Protein AF-A0A383VDB0-F1 (afdb_monomer)

Radius of gyration: 38.26 Å; Cα contacts (8 Å, |Δi|>4): 818; chains: 1; bounding box: 114×97×117 Å

InterPro domains:
  IPR036860 SH2 domain superfamily [G3DSA:3.30.505.10] (550-678)
  IPR036860 SH2 domain superfamily [SSF55550] (569-648)

Structure (mmCIF, N/CA/C/O backbone):
data_AF-A0A383VDB0-F1
#
_entry.id   AF-A0A383VDB0-F1
#
loop_
_atom_site.group_PDB
_atom_site.id
_atom_site.type_symbol
_atom_site.label_atom_id
_atom_site.label_alt_id
_atom_site.label_comp_id
_atom_site.label_asym_id
_atom_site.label_entity_id
_atom_site.label_seq_id
_atom_site.pdbx_PDB_ins_code
_atom_site.Cartn_x
_atom_site.Cartn_y
_atom_site.Cartn_z
_atom_site.occupancy
_atom_site.B_iso_or_equiv
_atom_site.auth_seq_id
_atom_site.auth_comp_id
_atom_site.auth_asym_id
_atom_site.auth_atom_id
_atom_site.pdbx_PDB_model_num
ATOM 1 N N . MET A 1 1 ? 40.814 -3.225 -13.083 1.00 72.62 1 MET A N 1
ATOM 2 C CA . MET A 1 1 ? 40.049 -3.791 -11.949 1.00 72.62 1 MET A CA 1
ATOM 3 C C . MET A 1 1 ? 39.873 -5.270 -12.239 1.00 72.62 1 MET A C 1
ATOM 5 O O . MET A 1 1 ? 39.837 -5.603 -13.418 1.00 72.62 1 MET A O 1
ATOM 9 N N . GLY A 1 2 ? 39.818 -6.137 -11.226 1.00 89.81 2 GLY A N 1
ATOM 10 C CA . GLY A 1 2 ? 39.406 -7.527 -11.454 1.00 89.81 2 GLY A CA 1
ATOM 11 C C . GLY A 1 2 ? 37.947 -7.584 -11.912 1.00 89.81 2 GLY A C 1
ATOM 12 O O . GLY A 1 2 ? 37.181 -6.666 -11.608 1.00 89.81 2 GLY A O 1
ATOM 13 N N . THR A 1 3 ? 37.575 -8.634 -12.641 1.00 93.81 3 THR A N 1
ATOM 14 C CA . THR A 1 3 ? 36.169 -8.924 -12.939 1.00 93.81 3 THR A CA 1
ATOM 15 C C . THR A 1 3 ? 35.399 -9.162 -11.631 1.00 93.81 3 THR A C 1
ATOM 17 O O . THR A 1 3 ? 35.941 -9.788 -10.714 1.00 93.81 3 THR A O 1
ATOM 20 N N . PRO A 1 4 ? 34.159 -8.657 -11.493 1.00 96.19 4 PRO A N 1
ATOM 21 C CA . PRO A 1 4 ? 33.325 -8.939 -10.329 1.00 96.19 4 PRO A CA 1
ATOM 22 C C . PRO A 1 4 ? 33.084 -10.441 -10.151 1.00 96.19 4 PRO A C 1
ATOM 24 O O . PRO A 1 4 ? 32.975 -11.172 -11.130 1.00 96.19 4 PRO A O 1
ATOM 27 N N . THR A 1 5 ? 32.924 -10.904 -8.911 1.00 96.69 5 THR A N 1
ATOM 28 C CA . THR A 1 5 ? 32.701 -12.331 -8.602 1.00 96.69 5 THR A CA 1
ATOM 29 C C . THR A 1 5 ? 31.399 -12.898 -9.177 1.00 96.69 5 THR A C 1
ATOM 31 O O . THR A 1 5 ? 31.301 -14.105 -9.376 1.00 96.69 5 THR A O 1
ATOM 34 N N . TRP A 1 6 ? 30.418 -12.040 -9.474 1.00 95.75 6 TRP A N 1
ATOM 35 C CA . TRP A 1 6 ? 29.173 -12.385 -10.171 1.00 95.75 6 TRP A CA 1
ATOM 36 C C . TRP A 1 6 ? 29.296 -12.390 -11.704 1.00 95.75 6 TRP A C 1
ATOM 38 O O . TRP A 1 6 ? 28.383 -12.851 -12.387 1.00 95.75 6 TRP A O 1
ATOM 48 N N . TRP A 1 7 ? 30.409 -11.905 -12.266 1.00 96.88 7 TRP A N 1
ATOM 49 C CA . TRP A 1 7 ? 30.644 -11.892 -13.710 1.00 96.88 7 TRP A CA 1
ATOM 50 C C . TRP A 1 7 ? 31.291 -13.203 -14.166 1.00 96.88 7 TRP A C 1
ATOM 52 O O . TRP A 1 7 ? 32.513 -13.356 -14.151 1.00 96.88 7 TRP A O 1
ATOM 62 N N . THR A 1 8 ? 30.461 -14.170 -14.555 1.00 95.75 8 THR A N 1
ATOM 63 C CA . THR A 1 8 ? 30.924 -15.448 -15.115 1.00 95.75 8 THR A CA 1
ATOM 64 C C . THR A 1 8 ? 31.082 -15.366 -16.635 1.00 95.75 8 THR A C 1
ATOM 66 O O . THR A 1 8 ? 30.446 -14.548 -17.297 1.00 95.75 8 THR A O 1
ATOM 69 N N . ASN A 1 9 ? 31.866 -16.277 -17.219 1.00 95.06 9 ASN A N 1
ATOM 70 C CA . ASN A 1 9 ? 32.069 -16.352 -18.675 1.00 95.06 9 ASN A CA 1
ATOM 71 C C . ASN A 1 9 ? 30.771 -16.593 -19.478 1.00 95.06 9 ASN A C 1
ATOM 73 O O . ASN A 1 9 ? 30.756 -16.359 -20.681 1.00 95.06 9 ASN A O 1
ATOM 77 N N . GLN A 1 10 ? 29.698 -17.069 -18.833 1.00 95.88 10 GLN A N 1
ATOM 78 C CA . GLN A 1 10 ? 28.380 -17.269 -19.454 1.00 95.88 10 GLN A CA 1
ATOM 79 C C . GLN A 1 10 ? 27.503 -16.009 -19.397 1.00 95.88 10 GLN A C 1
ATOM 81 O O . GLN A 1 10 ? 26.525 -15.909 -20.132 1.00 95.88 10 GLN A O 1
ATOM 86 N N . MET A 1 11 ? 27.840 -15.026 -18.554 1.00 96.06 11 MET A N 1
ATOM 87 C CA . MET A 1 11 ? 26.994 -13.854 -18.325 1.00 96.06 11 MET A CA 1
ATOM 88 C C . MET A 1 11 ? 26.698 -13.032 -19.593 1.00 96.06 11 MET A C 1
ATOM 90 O O . MET A 1 11 ? 25.538 -12.666 -19.779 1.00 96.06 11 MET A O 1
ATOM 94 N N . PRO A 1 12 ? 27.653 -12.795 -20.519 1.00 95.38 12 PRO A N 1
ATOM 95 C CA . PRO A 1 12 ? 27.352 -12.114 -21.780 1.00 95.38 12 PRO A CA 1
ATOM 96 C C . PRO A 1 12 ? 26.297 -12.839 -22.629 1.00 95.38 12 PRO A C 1
ATOM 98 O O . PRO A 1 12 ? 25.485 -12.189 -23.286 1.00 95.38 12 PRO A O 1
ATOM 101 N N . GLU A 1 13 ? 26.279 -14.175 -22.594 1.00 95.38 13 GLU A N 1
ATOM 102 C CA . GLU A 1 13 ? 25.313 -14.995 -23.329 1.00 95.38 13 GLU A CA 1
ATOM 103 C C . GLU A 1 13 ? 23.926 -14.958 -22.673 1.00 95.38 13 GLU A C 1
ATOM 105 O O . GLU A 1 13 ? 22.943 -14.713 -23.371 1.00 95.38 13 GLU A O 1
ATOM 110 N N . LEU A 1 14 ? 23.842 -15.080 -21.342 1.00 96.31 14 LEU A N 1
ATOM 111 C CA . LEU A 1 14 ? 22.581 -14.939 -20.594 1.00 96.31 14 LEU A CA 1
ATOM 112 C C . LEU A 1 14 ? 21.943 -13.557 -20.819 1.00 96.31 14 LEU A C 1
ATOM 114 O O . LEU A 1 14 ? 20.748 -13.449 -21.094 1.00 96.31 14 LEU A O 1
ATOM 118 N N . VAL A 1 15 ? 22.753 -12.493 -20.766 1.00 95.62 15 VAL A N 1
ATOM 119 C CA . VAL A 1 15 ? 22.325 -11.114 -21.052 1.00 95.62 15 VAL A CA 1
ATOM 120 C C . VAL A 1 15 ? 21.842 -10.973 -22.500 1.00 95.62 15 VAL A C 1
ATOM 122 O O . VAL A 1 15 ? 20.824 -10.327 -22.745 1.00 95.62 15 VAL A O 1
ATOM 125 N N . HIS A 1 16 ? 22.541 -11.577 -23.467 1.00 93.75 16 HIS A N 1
ATOM 126 C CA . HIS A 1 16 ? 22.150 -11.523 -24.878 1.00 93.75 16 HIS A CA 1
ATOM 127 C C . HIS A 1 16 ? 20.828 -12.265 -25.140 1.00 93.75 16 HIS A C 1
ATOM 129 O O . HIS A 1 16 ? 19.964 -11.782 -25.870 1.00 93.75 16 HIS A O 1
ATOM 135 N N . ARG A 1 17 ? 20.628 -13.423 -24.512 1.00 94.88 17 ARG A N 1
ATOM 136 C CA . ARG A 1 17 ? 19.406 -14.219 -24.670 1.00 94.88 17 ARG A CA 1
ATOM 137 C C . ARG A 1 17 ? 18.221 -13.713 -23.838 1.00 94.88 17 ARG A C 1
ATOM 139 O O . ARG A 1 17 ? 17.115 -14.208 -24.026 1.00 94.88 17 ARG A O 1
ATOM 146 N N . ARG A 1 18 ? 18.436 -12.720 -22.961 1.00 94.44 18 ARG A N 1
ATOM 147 C CA . ARG A 1 18 ? 17.487 -12.285 -21.916 1.00 94.44 18 ARG A CA 1
ATOM 148 C C . ARG A 1 18 ? 17.026 -13.474 -21.062 1.00 94.44 18 ARG A C 1
ATOM 150 O O . ARG A 1 18 ? 15.835 -13.723 -20.911 1.00 94.44 18 ARG A O 1
ATOM 157 N N . GLU A 1 19 ? 17.991 -14.231 -20.547 1.00 97.12 19 GLU A N 1
ATOM 158 C CA . GLU A 1 19 ? 17.771 -15.364 -19.642 1.00 97.12 19 GLU A CA 1
ATOM 159 C C . GLU A 1 19 ? 17.886 -14.943 -18.157 1.00 97.12 19 GLU A C 1
ATOM 161 O O . GLU A 1 19 ? 18.230 -13.805 -17.811 1.00 97.12 19 GLU A O 1
ATOM 166 N N . LEU A 1 20 ? 17.560 -15.876 -17.259 1.00 97.75 20 LEU A N 1
ATOM 167 C CA . LEU A 1 20 ? 17.650 -15.702 -15.808 1.00 97.75 20 LEU A CA 1
ATOM 168 C C . LEU A 1 20 ? 19.106 -15.653 -15.316 1.00 97.75 20 LEU A C 1
ATOM 170 O O . LEU A 1 20 ? 19.992 -16.337 -15.832 1.00 97.75 20 LEU A O 1
ATOM 174 N N . MET A 1 21 ? 19.342 -14.882 -14.255 1.00 97.38 21 MET A N 1
ATOM 175 C CA . MET A 1 21 ? 20.591 -14.892 -13.501 1.00 97.38 21 MET A CA 1
ATOM 176 C C . MET A 1 21 ? 20.767 -16.244 -12.796 1.00 97.38 21 MET A C 1
ATOM 178 O O . MET A 1 21 ? 19.929 -16.661 -11.999 1.00 97.38 21 MET A O 1
ATOM 182 N N . GLN A 1 22 ? 21.896 -16.911 -13.034 1.00 96.25 22 GLN A N 1
ATOM 183 C CA . GLN A 1 22 ? 22.222 -18.169 -12.360 1.00 96.25 22 GLN A CA 1
ATOM 184 C C . GLN A 1 22 ? 22.563 -17.954 -10.877 1.00 96.25 22 GLN A C 1
ATOM 186 O O . GLN A 1 22 ? 23.355 -17.075 -10.525 1.00 96.25 22 GLN A O 1
ATOM 191 N N . THR A 1 23 ? 22.059 -18.838 -10.008 1.00 94.75 23 THR A N 1
ATOM 192 C CA . THR A 1 23 ? 22.334 -18.850 -8.555 1.00 94.75 23 THR A CA 1
ATOM 193 C C . THR A 1 23 ? 22.024 -17.519 -7.859 1.00 94.75 23 THR A C 1
ATOM 195 O O . THR A 1 23 ? 22.843 -17.001 -7.095 1.00 94.75 23 THR A O 1
ATOM 198 N N . VAL A 1 24 ? 20.851 -16.944 -8.150 1.00 96.56 24 VAL A N 1
ATOM 199 C CA . VAL A 1 24 ? 20.360 -15.673 -7.579 1.00 96.56 24 VAL A CA 1
ATOM 200 C C . VAL A 1 24 ? 20.433 -15.643 -6.045 1.00 96.56 24 VAL A C 1
ATOM 202 O O . VAL A 1 24 ? 20.701 -14.600 -5.452 1.00 96.56 24 VAL A O 1
ATOM 205 N N . GLU A 1 25 ? 20.324 -16.806 -5.401 1.00 95.56 25 GLU A N 1
ATOM 206 C CA . GLU A 1 25 ? 20.385 -17.002 -3.953 1.00 95.56 25 GLU A CA 1
ATOM 207 C C . GLU A 1 25 ? 21.727 -16.597 -3.341 1.00 95.56 25 GLU A C 1
ATOM 209 O O . GLU A 1 25 ? 21.770 -16.131 -2.206 1.00 95.56 25 GLU A O 1
ATOM 214 N N . LYS A 1 26 ? 22.825 -16.714 -4.098 1.00 97.12 26 LYS A N 1
ATOM 215 C CA . LYS A 1 26 ? 24.164 -16.281 -3.661 1.00 97.12 26 LYS A CA 1
ATOM 216 C C . LYS A 1 26 ? 24.350 -14.769 -3.738 1.00 97.12 26 LYS A C 1
ATOM 218 O O . LYS A 1 26 ? 25.297 -14.233 -3.167 1.00 97.12 26 LYS A O 1
ATOM 223 N N . TRP A 1 27 ? 23.470 -14.087 -4.466 1.00 97.62 27 TRP A N 1
ATOM 224 C CA . TRP A 1 27 ? 23.577 -12.671 -4.794 1.00 97.62 27 TRP A CA 1
ATOM 225 C C . TRP A 1 27 ? 22.539 -11.821 -4.070 1.00 97.62 27 TRP A C 1
ATOM 227 O O . TRP A 1 27 ? 22.264 -10.702 -4.494 1.00 97.62 27 TRP A O 1
ATOM 237 N N . GLN A 1 28 ? 21.999 -12.314 -2.958 1.00 98.00 28 GLN A N 1
ATOM 238 C CA . GLN A 1 28 ? 21.063 -11.572 -2.126 1.00 98.00 28 GLN A CA 1
ATOM 239 C C . GLN A 1 28 ? 21.428 -11.614 -0.643 1.00 98.00 28 GLN A C 1
ATOM 241 O O . GLN A 1 28 ? 22.184 -12.471 -0.187 1.00 98.00 28 GLN A O 1
ATOM 246 N N . THR A 1 29 ? 20.916 -10.651 0.116 1.00 98.38 29 THR A N 1
ATOM 247 C CA . THR A 1 29 ? 21.043 -10.615 1.576 1.00 98.38 29 THR A CA 1
ATOM 248 C C . THR A 1 29 ? 19.726 -10.141 2.165 1.00 98.38 29 THR A C 1
ATOM 250 O O . THR A 1 29 ? 19.212 -9.099 1.760 1.00 98.38 29 THR A O 1
ATOM 253 N N . MET A 1 30 ? 19.174 -10.935 3.080 1.00 98.31 30 MET A N 1
ATOM 254 C CA . MET A 1 30 ? 17.916 -10.656 3.762 1.00 98.31 30 MET A CA 1
ATOM 255 C C . MET A 1 30 ? 18.192 -9.966 5.099 1.00 98.31 30 MET A C 1
ATOM 257 O O . MET A 1 30 ? 19.125 -10.321 5.824 1.00 98.31 30 MET A O 1
ATOM 261 N N . TYR A 1 31 ? 17.369 -8.972 5.398 1.00 98.50 31 TYR A N 1
ATOM 262 C CA . TYR A 1 31 ? 17.423 -8.147 6.591 1.00 98.50 31 TYR A CA 1
ATOM 263 C C . TYR A 1 31 ? 16.035 -8.094 7.224 1.00 98.50 31 TYR A C 1
ATOM 265 O O . TYR A 1 31 ? 15.027 -8.063 6.516 1.00 98.50 31 TYR A O 1
ATOM 273 N N . VAL A 1 32 ? 15.987 -8.043 8.550 1.00 98.12 32 VAL A N 1
ATOM 274 C CA . VAL A 1 32 ? 14.764 -7.781 9.314 1.00 98.12 32 VAL A CA 1
ATOM 275 C C . VAL A 1 32 ? 15.042 -6.673 10.313 1.00 98.12 32 VAL A C 1
ATOM 277 O O . VAL A 1 32 ? 16.024 -6.726 11.052 1.00 98.12 32 VAL A O 1
ATOM 280 N N . ARG A 1 33 ? 14.164 -5.677 10.327 1.00 97.31 33 ARG A N 1
ATOM 281 C CA . ARG A 1 33 ? 14.067 -4.653 11.357 1.00 97.31 33 ARG A CA 1
ATOM 282 C C . ARG A 1 33 ? 12.757 -4.885 12.095 1.00 97.31 33 ARG A C 1
ATOM 284 O O . ARG A 1 33 ? 11.685 -4.704 11.516 1.00 97.31 33 ARG A O 1
ATOM 291 N N . TYR A 1 34 ? 12.864 -5.298 13.350 1.00 95.75 34 TYR A N 1
ATOM 292 C CA . TYR A 1 34 ? 11.713 -5.340 14.246 1.00 95.75 34 TYR A CA 1
ATOM 293 C C . TYR A 1 34 ? 11.363 -3.922 14.717 1.00 95.75 34 TYR A C 1
ATOM 295 O O . TYR A 1 34 ? 12.222 -3.031 14.697 1.00 95.75 34 TYR A O 1
ATOM 303 N N . LYS A 1 35 ? 10.119 -3.714 15.151 1.00 85.25 35 LYS A N 1
ATOM 304 C CA . LYS A 1 35 ? 9.615 -2.466 15.724 1.00 85.25 35 LYS A CA 1
ATOM 305 C C . LYS A 1 35 ? 10.623 -1.938 16.751 1.00 85.25 35 LYS A C 1
ATOM 307 O O . LYS A 1 35 ? 11.185 -2.692 17.544 1.00 85.25 35 LYS A O 1
ATOM 312 N N . CYS A 1 36 ? 10.896 -0.638 16.681 1.00 80.75 36 CYS A N 1
ATOM 313 C CA . CYS A 1 36 ? 11.831 0.086 17.554 1.00 80.75 36 CYS A CA 1
ATOM 314 C C . CYS A 1 36 ? 13.325 -0.245 17.401 1.00 80.75 36 CYS A C 1
ATOM 316 O O . CYS A 1 36 ? 14.150 0.400 18.047 1.00 80.75 36 CYS A O 1
ATOM 318 N N . GLN A 1 37 ? 13.724 -1.149 16.499 1.00 91.69 37 GLN A N 1
ATOM 319 C CA . GLN A 1 37 ? 15.139 -1.290 16.159 1.00 91.69 37 GLN A CA 1
ATOM 320 C C . GLN A 1 37 ? 15.631 -0.110 15.292 1.00 91.69 37 GLN A C 1
ATOM 322 O O . GLN A 1 37 ? 15.063 0.156 14.223 1.00 91.69 37 GLN A O 1
ATOM 327 N N . PRO A 1 38 ? 16.731 0.570 15.678 1.00 90.62 38 PRO A N 1
ATOM 328 C CA . PRO A 1 38 ? 17.329 1.625 14.858 1.00 90.62 38 PRO A CA 1
ATOM 329 C C . PRO A 1 38 ? 18.000 1.072 13.590 1.00 90.62 38 PRO A C 1
ATOM 331 O O . PRO A 1 38 ? 18.111 1.789 12.595 1.00 90.62 38 PRO A O 1
ATOM 334 N N . GLU A 1 39 ? 18.395 -0.203 13.607 1.00 96.56 39 GLU A N 1
ATOM 335 C CA . GLU A 1 39 ? 19.117 -0.893 12.538 1.00 96.56 39 GLU A CA 1
ATOM 336 C C . GLU A 1 39 ? 18.500 -2.270 12.250 1.00 96.56 39 GLU A C 1
ATOM 338 O O . GLU A 1 39 ? 18.111 -2.997 13.163 1.00 96.56 39 GLU A O 1
ATOM 343 N N . ALA A 1 40 ? 18.447 -2.647 10.973 1.00 97.44 40 ALA A N 1
ATOM 344 C CA . ALA A 1 40 ? 18.006 -3.953 10.504 1.00 97.44 40 ALA A CA 1
ATOM 345 C C . ALA A 1 40 ? 19.116 -5.009 10.643 1.00 97.44 40 ALA A C 1
ATOM 347 O O . ALA A 1 40 ? 20.251 -4.810 10.201 1.00 97.44 40 ALA A O 1
ATOM 348 N N . GLN A 1 41 ? 18.773 -6.174 11.184 1.00 97.62 41 GLN A N 1
ATOM 349 C CA . GLN A 1 41 ? 19.689 -7.297 11.372 1.00 97.62 41 GLN A CA 1
ATOM 350 C C . GLN A 1 41 ? 19.723 -8.199 10.133 1.00 97.62 41 GLN A C 1
ATOM 352 O O . GLN A 1 41 ? 18.682 -8.520 9.559 1.00 97.62 41 GLN A O 1
ATOM 357 N N . VAL A 1 42 ? 20.915 -8.656 9.734 1.00 97.88 42 VAL A N 1
ATOM 358 C CA . VAL A 1 42 ? 21.068 -9.680 8.685 1.00 97.88 42 VAL A CA 1
ATOM 359 C C . VAL A 1 42 ? 20.541 -11.017 9.206 1.00 97.88 42 VAL A C 1
ATOM 361 O O . VAL A 1 42 ? 20.987 -11.491 10.249 1.00 97.88 42 VAL A O 1
ATOM 364 N N 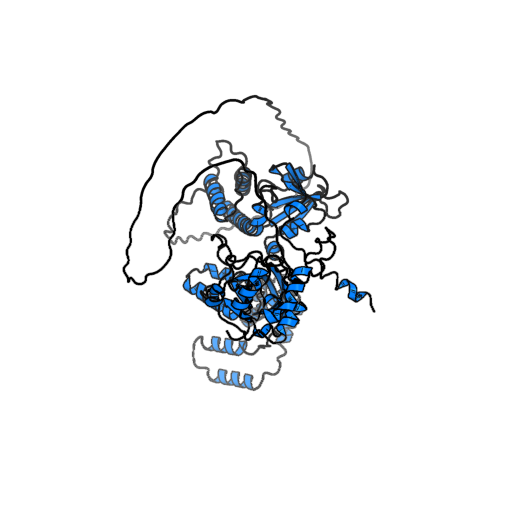. THR A 1 43 ? 19.643 -11.658 8.459 1.00 97.38 43 THR A N 1
ATOM 365 C CA . THR A 1 43 ? 19.039 -12.950 8.824 1.00 97.38 43 THR A CA 1
ATOM 366 C C . THR A 1 43 ? 19.067 -13.933 7.651 1.00 97.38 43 THR A C 1
ATOM 368 O O . THR A 1 43 ? 19.070 -13.542 6.484 1.00 97.38 43 THR A O 1
ATOM 371 N N . GLN A 1 44 ? 19.101 -15.230 7.963 1.00 95.56 44 GLN A N 1
ATOM 372 C CA . GLN A 1 44 ? 18.949 -16.321 6.990 1.00 95.56 44 GLN A CA 1
ATOM 373 C C . GLN A 1 44 ? 17.572 -16.994 7.078 1.00 95.56 44 GLN A C 1
ATOM 375 O O . GLN A 1 44 ? 17.135 -17.603 6.107 1.00 95.56 44 GLN A O 1
ATOM 380 N N . THR A 1 45 ? 16.889 -16.871 8.219 1.00 96.12 45 THR A N 1
ATOM 381 C CA . THR A 1 45 ? 15.595 -17.509 8.515 1.00 96.12 45 THR A CA 1
ATOM 382 C C . THR A 1 45 ? 14.402 -16.576 8.319 1.00 96.12 45 THR A C 1
ATOM 384 O O . THR A 1 45 ? 13.265 -17.027 8.376 1.00 96.12 45 THR A O 1
ATOM 387 N N . GLY A 1 46 ? 14.646 -15.284 8.093 1.00 97.19 46 GLY A N 1
ATOM 388 C CA . GLY A 1 46 ? 13.603 -14.274 7.932 1.00 97.19 46 GLY A CA 1
ATOM 389 C C . GLY A 1 46 ? 13.153 -13.668 9.258 1.00 97.19 46 GLY A C 1
ATOM 390 O O . GLY A 1 46 ? 13.938 -13.586 10.208 1.00 97.19 46 GLY A O 1
ATOM 391 N N . TRP A 1 47 ? 11.911 -13.196 9.271 1.00 97.88 47 TRP A N 1
ATOM 392 C CA . TRP A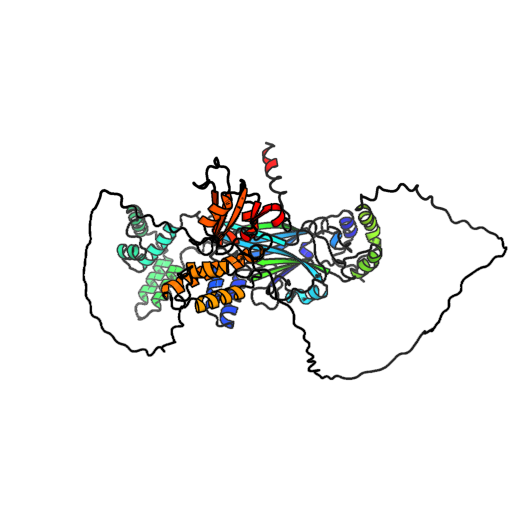 1 47 ? 11.220 -12.591 10.406 1.00 97.88 47 TRP A CA 1
ATOM 393 C C . TRP A 1 47 ? 10.601 -13.664 11.306 1.00 97.88 47 TRP A C 1
ATOM 395 O O . TRP A 1 47 ? 10.094 -14.670 10.809 1.00 97.88 47 TRP A O 1
ATOM 405 N N . ASP A 1 48 ? 10.624 -13.448 12.619 1.00 97.19 48 ASP A N 1
ATOM 406 C CA . ASP A 1 48 ? 10.131 -14.383 13.632 1.00 97.19 48 ASP A CA 1
ATOM 407 C C . ASP A 1 48 ? 9.219 -13.677 14.650 1.00 97.19 48 ASP A C 1
ATOM 409 O O . ASP A 1 48 ? 9.592 -12.656 15.237 1.00 97.19 48 ASP A O 1
ATOM 413 N N . LEU A 1 49 ? 8.036 -14.250 14.893 1.00 94.62 49 LEU A N 1
ATOM 414 C CA . LEU A 1 49 ? 7.028 -13.685 15.794 1.00 94.62 49 LEU A CA 1
ATOM 415 C C . LEU A 1 49 ? 7.521 -13.570 17.242 1.00 94.62 49 LEU A C 1
ATOM 417 O O . LEU A 1 49 ? 7.201 -12.596 17.917 1.00 94.62 49 LEU A O 1
ATOM 421 N N . SER A 1 50 ? 8.317 -14.528 17.729 1.00 94.38 50 SER A N 1
ATOM 422 C CA . SER A 1 50 ? 8.821 -14.495 19.108 1.00 94.38 50 SER A CA 1
ATOM 423 C C . SER A 1 50 ? 9.865 -13.396 19.313 1.00 94.38 50 SER A C 1
ATOM 425 O O . SER A 1 50 ? 9.984 -12.846 20.408 1.00 94.38 50 SER A O 1
ATOM 427 N N . MET A 1 51 ? 10.600 -13.035 18.257 1.00 95.56 51 MET A N 1
ATOM 428 C CA . MET A 1 51 ? 11.502 -11.883 18.263 1.00 95.56 51 MET A CA 1
ATOM 429 C C . MET A 1 51 ? 10.733 -10.562 18.168 1.00 95.56 51 MET A C 1
ATOM 431 O O . MET A 1 51 ? 11.045 -9.647 18.926 1.00 95.56 51 MET A O 1
ATOM 435 N N . SER A 1 52 ? 9.704 -10.482 17.318 1.00 93.94 52 SER A N 1
ATOM 436 C CA . SER A 1 52 ? 8.802 -9.321 17.234 1.00 93.94 52 SER A CA 1
ATOM 437 C C . SER A 1 52 ? 8.143 -9.010 18.585 1.00 93.94 52 SER A C 1
ATOM 439 O O . SER A 1 52 ? 8.284 -7.903 19.105 1.00 93.94 52 SER A O 1
ATOM 441 N N . GLN A 1 53 ? 7.545 -10.023 19.224 1.00 91.06 53 GLN A N 1
ATOM 442 C CA . GLN A 1 53 ? 6.934 -9.914 20.554 1.00 91.06 53 GLN A CA 1
ATOM 443 C C . GLN A 1 53 ? 7.918 -9.383 21.604 1.00 91.06 53 GLN A C 1
ATOM 445 O O . GLN A 1 53 ? 7.594 -8.439 22.314 1.00 91.06 53 GLN A O 1
ATOM 450 N N . ARG A 1 54 ? 9.155 -9.898 21.650 1.00 92.69 54 ARG A N 1
ATOM 451 C CA . ARG A 1 54 ? 10.182 -9.414 22.593 1.00 92.69 54 ARG A CA 1
ATOM 452 C C . ARG A 1 54 ? 10.524 -7.933 22.416 1.00 92.69 54 ARG A C 1
ATOM 454 O O . ARG A 1 54 ? 10.777 -7.262 23.412 1.00 92.69 54 ARG A O 1
ATOM 461 N N . TYR A 1 55 ? 10.555 -7.429 21.181 1.00 91.12 55 TYR A N 1
ATOM 462 C CA . TYR A 1 55 ? 10.810 -6.007 20.929 1.00 91.12 55 TYR A CA 1
ATOM 463 C C . TYR A 1 55 ? 9.595 -5.128 21.247 1.00 91.12 55 TYR A C 1
ATOM 465 O O . TYR A 1 55 ? 9.770 -4.041 21.798 1.00 91.12 55 TYR A O 1
ATOM 473 N N . ALA A 1 56 ? 8.376 -5.613 20.996 1.00 86.31 56 ALA A N 1
ATOM 474 C CA . ALA A 1 56 ? 7.151 -4.943 21.429 1.00 86.31 56 ALA A CA 1
ATOM 475 C C . ALA A 1 56 ? 7.051 -4.862 22.967 1.00 86.31 56 ALA A C 1
ATOM 477 O O . ALA A 1 56 ? 6.776 -3.790 23.507 1.00 86.31 56 ALA A O 1
ATOM 478 N N . ASP A 1 57 ? 7.354 -5.957 23.670 1.00 86.25 57 ASP A N 1
ATOM 479 C CA . ASP A 1 57 ? 7.395 -6.013 25.137 1.00 86.25 57 ASP A CA 1
ATOM 480 C C . ASP A 1 57 ? 8.462 -5.064 25.711 1.00 86.25 57 ASP A C 1
ATOM 482 O O . ASP A 1 57 ? 8.211 -4.364 26.693 1.00 86.25 57 ASP A O 1
ATOM 486 N N . GLN A 1 58 ? 9.647 -4.994 25.088 1.00 88.81 58 GLN A N 1
ATOM 487 C CA . GLN A 1 58 ? 10.694 -4.053 25.491 1.00 88.81 58 GLN A CA 1
ATOM 488 C C . GLN A 1 58 ? 10.235 -2.594 25.339 1.00 88.81 58 GLN A C 1
ATOM 490 O O . GLN A 1 58 ? 10.422 -1.805 26.266 1.00 88.81 58 GLN A O 1
ATOM 495 N N . LEU A 1 59 ? 9.596 -2.236 24.219 1.00 85.00 59 LEU A N 1
ATOM 496 C CA . LEU A 1 59 ? 9.073 -0.881 24.018 1.00 85.00 59 LEU A CA 1
ATOM 497 C C . LEU A 1 59 ? 8.027 -0.513 25.077 1.00 85.00 59 LEU A C 1
ATOM 499 O O . LEU A 1 59 ? 8.089 0.570 25.655 1.00 85.00 59 LEU A O 1
ATOM 503 N N . ALA A 1 60 ? 7.089 -1.422 25.360 1.00 84.12 60 ALA A N 1
ATOM 504 C CA . ALA A 1 60 ? 6.036 -1.194 26.347 1.00 84.12 60 ALA A CA 1
ATOM 505 C C . ALA A 1 60 ? 6.601 -0.911 27.756 1.00 84.12 60 ALA A C 1
ATOM 507 O O . ALA A 1 60 ? 6.014 -0.138 28.517 1.00 84.12 60 ALA A O 1
ATOM 508 N N . LEU A 1 61 ? 7.759 -1.495 28.094 1.00 88.25 61 LEU A N 1
ATOM 509 C CA . LEU A 1 61 ? 8.499 -1.197 29.324 1.00 88.25 61 LEU A CA 1
ATOM 510 C C . LEU A 1 61 ? 9.225 0.159 29.275 1.00 88.25 61 LEU A C 1
ATOM 512 O O . LEU A 1 61 ? 9.269 0.855 30.290 1.00 88.25 61 LEU A O 1
ATOM 516 N N . GLU A 1 62 ? 9.798 0.536 28.129 1.00 88.19 62 GLU A N 1
ATOM 517 C CA . GLU A 1 62 ? 10.557 1.785 27.963 1.00 88.19 62 GLU A CA 1
ATOM 518 C C . GLU A 1 62 ? 9.657 3.033 27.944 1.00 88.19 62 GLU A C 1
ATOM 520 O O . GLU A 1 62 ? 9.980 4.027 28.596 1.00 88.19 62 GLU A O 1
ATOM 525 N N . GLU A 1 63 ? 8.508 2.988 27.262 1.00 85.50 63 GLU A N 1
ATOM 526 C CA . GLU A 1 63 ? 7.627 4.159 27.099 1.00 85.50 63 GLU A CA 1
ATOM 527 C C . GLU A 1 63 ? 6.708 4.431 28.302 1.00 85.50 63 GLU A C 1
ATOM 529 O O . GLU A 1 63 ? 6.075 5.485 28.364 1.00 85.50 63 GLU A O 1
ATOM 534 N N . GLN A 1 64 ? 6.617 3.505 29.267 1.00 80.94 64 GLN A N 1
ATOM 535 C CA . GLN A 1 64 ? 5.718 3.579 30.438 1.00 80.94 64 GLN A CA 1
ATOM 536 C C . GLN A 1 64 ? 4.233 3.825 30.080 1.00 80.94 64 GLN A C 1
ATOM 538 O O . GLN A 1 64 ? 3.450 4.285 30.913 1.00 80.94 64 GLN A O 1
ATOM 543 N N . GLN A 1 65 ? 3.835 3.504 28.845 1.00 64.50 65 GLN A N 1
ATOM 544 C CA . GLN A 1 65 ? 2.501 3.708 28.278 1.00 64.50 65 GLN A CA 1
ATOM 545 C C . GLN A 1 65 ? 1.698 2.396 28.356 1.00 64.50 65 GLN A C 1
ATOM 547 O O . GLN A 1 65 ? 1.810 1.560 27.457 1.00 64.50 65 GLN A O 1
ATOM 552 N N . PRO A 1 66 ? 0.850 2.176 29.384 1.00 59.34 66 PRO A N 1
ATOM 553 C CA . PRO A 1 66 ? 0.110 0.916 29.526 1.00 59.34 66 PRO A CA 1
ATOM 554 C C . PRO A 1 66 ? -0.875 0.646 28.373 1.00 59.34 66 PRO A C 1
ATOM 556 O O . PRO A 1 66 ? -1.235 -0.506 28.133 1.00 59.34 66 PRO A O 1
ATOM 559 N N . TYR A 1 67 ? -1.284 1.684 27.637 1.00 55.41 67 TYR A N 1
ATOM 560 C CA . TYR A 1 67 ? -2.276 1.599 26.560 1.00 55.41 67 TYR A CA 1
ATOM 561 C C . TYR A 1 67 ? -1.774 0.935 25.267 1.00 55.41 67 TYR A C 1
ATOM 563 O O . TYR A 1 67 ? -2.593 0.443 24.497 1.00 55.41 67 TYR A O 1
ATOM 571 N N . LEU A 1 68 ? -0.458 0.840 25.033 1.00 55.84 68 LEU A N 1
ATOM 572 C CA . LEU A 1 68 ? 0.079 0.154 23.844 1.00 55.84 68 LEU A CA 1
ATOM 573 C C . LEU A 1 68 ? -0.026 -1.378 23.925 1.00 55.84 68 LEU A C 1
ATOM 575 O O . LEU A 1 68 ? 0.118 -2.065 22.913 1.00 55.84 68 LEU A O 1
ATOM 579 N N . SER A 1 69 ? -0.325 -1.925 25.107 1.00 54.97 69 SER A N 1
ATOM 580 C CA . SER A 1 69 ? -0.523 -3.366 25.291 1.00 54.97 69 SER A CA 1
ATOM 581 C C . SER A 1 69 ? -1.718 -3.915 24.496 1.00 54.97 69 SER A C 1
ATOM 583 O O . SER A 1 69 ? -1.660 -5.055 24.035 1.00 54.97 69 SER A O 1
ATOM 585 N N . GLU A 1 70 ? -2.758 -3.108 24.247 1.00 53.53 70 GLU A N 1
ATOM 586 C CA . GLU A 1 70 ? -3.923 -3.533 23.459 1.00 53.53 70 GLU A CA 1
ATOM 587 C C . GLU A 1 70 ? -3.654 -3.571 21.946 1.00 53.53 70 GLU A C 1
ATOM 589 O O . GLU A 1 70 ? -4.215 -4.422 21.260 1.00 53.53 70 GLU A O 1
ATOM 594 N N . GLU A 1 71 ? -2.739 -2.760 21.400 1.00 54.47 71 GLU A N 1
ATOM 595 C CA . GLU A 1 71 ? -2.313 -2.920 19.995 1.00 54.47 71 GLU A CA 1
ATOM 596 C C . GLU A 1 71 ? -1.493 -4.203 19.781 1.00 54.47 71 GLU A C 1
ATOM 598 O O . GLU A 1 71 ? -1.464 -4.748 18.678 1.00 54.47 71 GLU A O 1
ATOM 603 N N . SER A 1 72 ? -0.899 -4.763 20.839 1.00 54.41 72 SER A N 1
ATOM 604 C CA . SER A 1 72 ? -0.281 -6.095 20.796 1.00 54.41 72 SER A CA 1
ATOM 605 C C . SER A 1 72 ? -1.324 -7.231 20.697 1.00 54.41 72 SER A C 1
ATOM 607 O O . SER A 1 72 ? -1.000 -8.346 20.283 1.00 54.41 72 SER A O 1
ATOM 609 N N . LEU A 1 73 ? -2.608 -6.961 20.991 1.00 50.34 73 LEU A N 1
ATOM 610 C CA . LEU A 1 73 ? -3.712 -7.918 20.799 1.00 50.34 73 LEU A CA 1
ATOM 611 C C . LEU A 1 73 ? -4.128 -8.082 19.328 1.00 50.34 73 LEU A C 1
ATOM 613 O O . LEU A 1 73 ? -4.830 -9.046 19.013 1.00 50.34 73 LEU A O 1
ATOM 617 N N . LEU A 1 74 ? -3.669 -7.210 18.415 1.00 55.00 74 LEU A N 1
ATOM 618 C CA . LEU A 1 74 ? -3.954 -7.301 16.972 1.00 55.00 74 LEU A CA 1
ATOM 619 C C . LEU A 1 74 ? -3.610 -8.678 16.380 1.00 55.00 74 LEU A C 1
ATOM 621 O O . LEU A 1 74 ? -4.175 -9.082 15.365 1.00 55.00 74 LEU A O 1
ATOM 625 N N . TYR A 1 75 ? -2.726 -9.430 17.037 1.00 64.81 75 TYR A N 1
ATOM 626 C CA . TYR A 1 75 ? -2.277 -10.733 16.576 1.00 64.81 75 TYR A CA 1
ATOM 627 C C . TYR A 1 75 ? -3.250 -11.891 16.798 1.00 64.81 75 TYR A C 1
ATOM 629 O O . TYR A 1 75 ? -3.044 -12.895 16.128 1.00 64.81 75 TYR A O 1
ATOM 637 N N . ASN A 1 76 ? -4.267 -11.790 17.673 1.00 68.19 76 ASN A N 1
ATOM 638 C CA . ASN A 1 76 ? -5.460 -12.669 17.806 1.00 68.19 76 ASN A CA 1
ATOM 639 C C . ASN A 1 76 ? -5.314 -14.202 17.551 1.00 68.19 76 ASN A C 1
ATOM 641 O O . ASN A 1 76 ? -6.279 -14.879 17.197 1.00 68.19 76 ASN A O 1
ATOM 645 N N . GLY A 1 77 ? -4.118 -14.783 17.700 1.00 79.50 77 GLY A N 1
ATOM 646 C CA . GLY A 1 77 ? -3.806 -16.142 17.226 1.00 79.50 77 GLY A CA 1
ATOM 647 C C . GLY A 1 77 ? -3.801 -16.322 15.693 1.00 79.50 77 GLY A C 1
ATOM 648 O O . GLY A 1 77 ? -3.824 -17.461 15.237 1.00 79.50 77 GLY A O 1
ATOM 649 N N . LEU A 1 78 ? -3.793 -15.227 14.923 1.00 88.38 78 LEU A N 1
ATOM 650 C CA . LEU A 1 78 ? -3.796 -15.142 13.454 1.00 88.38 78 LEU A CA 1
ATOM 651 C C . LEU A 1 78 ? -2.447 -14.695 12.856 1.00 88.38 78 LEU A C 1
ATOM 653 O O . LEU A 1 78 ? -2.266 -14.759 11.638 1.00 88.38 78 LEU A O 1
ATOM 657 N N . ALA A 1 79 ? -1.496 -14.242 13.677 1.00 92.12 79 ALA A N 1
ATOM 658 C CA . ALA A 1 79 ? -0.151 -13.919 13.209 1.00 92.12 79 ALA A CA 1
ATOM 659 C C . ALA A 1 79 ? 0.621 -15.183 12.761 1.00 92.12 79 ALA A C 1
ATOM 661 O O . ALA A 1 79 ? 0.501 -16.236 13.398 1.00 92.12 79 ALA A O 1
ATOM 662 N N . PRO A 1 80 ? 1.436 -15.104 11.694 1.00 95.38 80 PRO A N 1
ATOM 663 C CA . PRO A 1 80 ? 2.345 -16.186 11.324 1.00 95.38 80 PRO A CA 1
ATOM 664 C C . PRO A 1 80 ? 3.454 -16.359 12.368 1.00 95.38 80 PRO A C 1
ATOM 666 O O . PRO A 1 80 ? 3.811 -15.407 13.055 1.00 95.38 80 PRO A O 1
ATOM 669 N N . THR A 1 81 ? 4.035 -17.555 12.473 1.00 95.75 81 THR A N 1
ATOM 670 C CA . THR A 1 81 ? 5.193 -17.815 13.348 1.00 95.75 81 THR A CA 1
ATOM 671 C C . THR A 1 81 ? 6.491 -17.295 12.741 1.00 95.75 81 THR A C 1
ATOM 673 O O . THR A 1 81 ? 7.314 -16.717 13.449 1.00 95.75 81 THR A O 1
ATOM 676 N N . ASN A 1 82 ? 6.662 -17.473 11.430 1.00 97.62 82 ASN A N 1
ATOM 677 C CA . ASN A 1 82 ? 7.841 -17.051 10.683 1.00 97.62 82 ASN A CA 1
ATOM 678 C C . ASN A 1 82 ? 7.447 -16.601 9.268 1.00 97.62 82 ASN A C 1
ATOM 680 O O . ASN A 1 82 ? 6.518 -17.150 8.671 1.00 97.62 82 ASN A O 1
ATOM 684 N N . ILE A 1 83 ? 8.164 -15.612 8.732 1.00 97.62 83 ILE A N 1
ATOM 685 C CA . ILE A 1 83 ? 8.055 -15.192 7.330 1.00 97.62 83 ILE A CA 1
ATOM 686 C C . ILE A 1 83 ? 9.465 -15.081 6.749 1.00 97.62 83 ILE A C 1
ATOM 688 O O . ILE A 1 83 ? 10.288 -14.331 7.272 1.00 97.62 83 ILE A O 1
ATOM 692 N N . ALA A 1 84 ? 9.732 -15.752 5.630 1.00 98.25 84 ALA A N 1
ATOM 693 C CA . ALA A 1 84 ? 10.980 -15.637 4.879 1.00 98.25 84 ALA A CA 1
ATOM 694 C C . ALA A 1 84 ? 10.745 -15.007 3.497 1.00 98.25 84 ALA A C 1
ATOM 696 O O . ALA A 1 84 ? 9.755 -15.296 2.823 1.00 98.25 84 ALA A O 1
ATOM 697 N N . LEU A 1 85 ? 11.675 -14.152 3.060 1.00 98.12 85 LEU A N 1
ATOM 698 C CA . LEU A 1 85 ? 11.603 -13.406 1.801 1.00 98.12 85 LEU A CA 1
ATOM 699 C C . LEU A 1 85 ? 12.857 -13.660 0.959 1.00 98.12 85 LEU A C 1
ATOM 701 O O . LEU A 1 85 ? 13.970 -13.363 1.395 1.00 98.12 85 LEU A O 1
ATOM 705 N N . ARG A 1 86 ? 12.698 -14.167 -0.268 1.00 98.25 86 ARG A N 1
ATOM 706 C CA . ARG A 1 86 ? 13.832 -14.366 -1.185 1.00 98.25 86 ARG A CA 1
ATOM 707 C C . ARG A 1 86 ? 13.485 -14.107 -2.644 1.00 98.25 86 ARG A C 1
ATOM 709 O O . ARG A 1 86 ? 12.432 -14.500 -3.128 1.00 98.25 86 ARG A O 1
ATOM 716 N N . ILE A 1 87 ? 14.412 -13.508 -3.377 1.00 98.38 87 ILE A N 1
ATOM 717 C CA . ILE A 1 87 ? 14.391 -13.460 -4.839 1.00 98.38 87 ILE A CA 1
ATOM 718 C C . ILE A 1 87 ? 14.661 -14.885 -5.345 1.00 98.38 87 ILE A C 1
ATOM 720 O O . ILE A 1 87 ? 15.645 -15.503 -4.933 1.00 98.38 87 ILE A O 1
ATOM 724 N N . VAL A 1 88 ? 13.783 -15.405 -6.205 1.00 98.25 88 VAL A N 1
ATOM 725 C CA . VAL A 1 88 ? 13.912 -16.732 -6.845 1.00 98.25 88 VAL A CA 1
ATOM 726 C C . VAL A 1 88 ? 14.184 -16.630 -8.344 1.00 98.25 88 VAL A C 1
ATOM 728 O O . VAL A 1 88 ? 14.810 -17.513 -8.918 1.00 98.25 88 VAL A O 1
ATOM 731 N N . GLU A 1 89 ? 13.795 -15.519 -8.971 1.00 98.12 89 GLU A N 1
ATOM 732 C CA . GLU A 1 89 ? 14.141 -15.198 -10.355 1.00 98.12 89 GLU A CA 1
ATOM 733 C C . GLU A 1 89 ? 14.600 -13.743 -10.455 1.00 98.12 89 GLU A C 1
ATOM 735 O O . GLU A 1 89 ? 13.974 -12.840 -9.896 1.00 98.12 89 GLU A O 1
ATOM 740 N N . ALA A 1 90 ? 15.690 -13.512 -11.187 1.00 98.19 90 ALA A N 1
ATOM 741 C CA . ALA A 1 90 ? 16.197 -12.185 -11.512 1.00 98.19 90 ALA A CA 1
ATOM 742 C C . ALA A 1 90 ? 16.714 -12.159 -12.962 1.00 98.19 90 ALA A C 1
ATOM 744 O O . ALA A 1 90 ? 17.374 -13.114 -13.377 1.00 98.19 90 ALA A O 1
ATOM 745 N N . PRO A 1 91 ? 16.479 -11.091 -13.740 1.00 97.88 91 PRO A N 1
ATOM 746 C CA . PRO A 1 91 ? 17.042 -10.943 -15.079 1.00 97.88 91 PRO A CA 1
ATOM 747 C C . PRO A 1 91 ? 18.565 -10.798 -15.061 1.00 97.88 91 PRO A C 1
ATOM 749 O O . PRO A 1 91 ? 19.109 -9.924 -14.377 1.00 97.88 91 PRO A O 1
ATOM 752 N N . ALA A 1 92 ? 19.255 -11.572 -15.905 1.00 97.56 92 ALA A N 1
ATOM 753 C CA . ALA A 1 92 ? 20.693 -11.409 -16.118 1.00 97.56 92 ALA A CA 1
ATOM 754 C C . ALA A 1 92 ? 21.042 -10.009 -16.664 1.00 97.56 92 ALA A C 1
ATOM 756 O O . ALA A 1 92 ? 22.097 -9.465 -16.343 1.00 97.56 92 ALA A O 1
ATOM 757 N N . GLU A 1 93 ? 20.145 -9.368 -17.431 1.00 96.38 93 GLU A N 1
ATOM 758 C CA . GLU A 1 93 ? 20.394 -8.030 -17.993 1.00 96.38 93 GLU A CA 1
ATOM 759 C C . GLU A 1 93 ? 20.552 -6.920 -16.939 1.00 96.38 93 GLU A C 1
ATOM 761 O O . GLU A 1 93 ? 21.118 -5.871 -17.243 1.00 96.38 93 GLU A O 1
ATOM 766 N N . PHE A 1 94 ? 20.122 -7.139 -15.689 1.00 97.12 94 PHE A N 1
ATOM 767 C CA . PHE A 1 94 ? 20.372 -6.177 -14.613 1.00 97.12 94 PHE A CA 1
ATOM 768 C C . PHE A 1 94 ? 21.871 -6.061 -14.276 1.00 97.12 94 PHE A C 1
ATOM 770 O O . PHE A 1 94 ? 22.329 -5.005 -13.848 1.00 97.12 94 PHE A O 1
ATOM 777 N N . ALA A 1 95 ? 22.662 -7.108 -14.544 1.00 97.38 95 ALA A N 1
ATOM 778 C CA . ALA A 1 95 ? 24.110 -7.140 -14.318 1.00 97.38 95 ALA A CA 1
ATOM 779 C C . ALA A 1 95 ? 24.926 -6.258 -15.294 1.00 97.38 95 ALA A C 1
ATOM 781 O O . ALA A 1 95 ? 26.148 -6.150 -15.171 1.00 97.38 95 ALA A O 1
ATOM 782 N N . VAL A 1 96 ? 24.274 -5.622 -16.275 1.00 97.12 96 VAL A N 1
ATOM 783 C CA . VAL A 1 96 ? 24.891 -4.709 -17.253 1.00 97.12 96 VAL A CA 1
ATOM 784 C C . VAL A 1 96 ? 24.213 -3.332 -17.217 1.00 97.12 96 VAL A C 1
ATOM 786 O O . VAL A 1 96 ? 23.179 -3.179 -16.574 1.00 97.12 96 VAL A O 1
ATOM 789 N N . PRO A 1 97 ? 24.753 -2.290 -17.883 1.00 97.25 97 PRO A N 1
ATOM 790 C CA . PRO A 1 97 ? 24.109 -0.978 -17.894 1.00 97.25 97 PRO A CA 1
ATOM 791 C C . PRO A 1 97 ? 22.719 -1.014 -18.548 1.00 97.25 97 PRO A C 1
ATOM 793 O O . PRO A 1 97 ? 22.591 -1.295 -19.746 1.00 97.25 97 PRO A O 1
ATOM 796 N N . VAL A 1 98 ? 21.687 -0.696 -17.772 1.00 95.75 98 VAL A N 1
ATOM 797 C CA . VAL A 1 98 ? 20.285 -0.690 -18.209 1.00 95.75 98 VAL A CA 1
ATOM 798 C C . VAL A 1 98 ? 19.935 0.674 -18.804 1.00 95.75 98 VAL A C 1
ATOM 800 O O . VAL A 1 98 ? 20.269 1.722 -18.248 1.00 95.75 98 VAL A O 1
ATOM 803 N N . LYS A 1 99 ? 19.257 0.684 -19.955 1.00 94.31 99 LYS A N 1
ATOM 804 C CA . LYS A 1 99 ? 18.754 1.924 -20.561 1.00 94.31 99 LYS A CA 1
ATOM 805 C C . LYS A 1 99 ? 17.491 2.384 -19.822 1.00 94.31 99 LYS A C 1
ATOM 807 O O . LYS A 1 99 ? 16.623 1.563 -19.545 1.00 94.31 99 LYS A O 1
ATOM 812 N N . GLN A 1 100 ? 17.384 3.683 -19.551 1.00 92.69 100 GLN A N 1
ATOM 813 C CA . GLN A 1 100 ? 16.170 4.310 -19.018 1.00 92.69 100 GLN A CA 1
ATOM 814 C C . GLN A 1 100 ? 14.932 3.933 -19.856 1.00 92.69 100 GLN A C 1
ATOM 816 O O . GLN A 1 100 ? 15.039 3.792 -21.079 1.00 92.69 100 GLN A O 1
ATOM 821 N N . ASP A 1 101 ? 13.786 3.765 -19.191 1.00 88.94 101 ASP A N 1
ATOM 822 C CA . ASP A 1 101 ? 12.489 3.392 -19.781 1.00 88.94 101 ASP A CA 1
ATOM 823 C C . ASP A 1 101 ? 12.493 2.049 -20.546 1.00 88.94 101 ASP A C 1
ATOM 825 O O . ASP A 1 101 ? 11.545 1.730 -21.266 1.00 88.94 101 ASP A O 1
ATOM 829 N N . ARG A 1 102 ? 13.545 1.228 -20.393 1.00 91.56 102 ARG A N 1
ATOM 830 C CA . ARG A 1 102 ? 13.556 -0.160 -20.867 1.00 91.56 102 ARG A CA 1
ATOM 831 C C . ARG A 1 102 ? 13.043 -1.080 -19.767 1.00 91.56 102 ARG A C 1
ATOM 833 O O . ARG A 1 102 ? 13.531 -1.034 -18.639 1.00 91.56 102 ARG A O 1
ATOM 840 N N . ARG A 1 103 ? 12.099 -1.946 -20.135 1.00 93.19 103 ARG A N 1
ATOM 841 C CA . ARG A 1 103 ? 11.631 -3.046 -19.288 1.00 93.19 103 ARG A CA 1
ATOM 842 C C . ARG A 1 103 ? 12.727 -4.074 -19.116 1.00 93.19 103 ARG A C 1
ATOM 844 O O . ARG A 1 103 ? 13.356 -4.458 -20.100 1.00 93.19 103 ARG A O 1
ATOM 851 N N . LEU A 1 104 ? 12.884 -4.532 -17.885 1.00 94.12 104 LEU A N 1
ATOM 852 C CA . LEU A 1 104 ? 13.676 -5.708 -17.580 1.00 94.12 104 LEU A CA 1
ATOM 853 C C . LEU A 1 104 ? 12.912 -6.976 -17.996 1.00 94.12 104 LEU A C 1
ATOM 855 O O . LEU A 1 104 ? 11.685 -7.044 -17.905 1.00 94.12 104 LEU A O 1
ATOM 859 N N . THR A 1 105 ? 13.626 -7.954 -18.542 1.00 93.19 105 THR A N 1
ATOM 860 C CA . THR A 1 105 ? 13.101 -9.237 -19.022 1.00 93.19 105 THR A CA 1
ATOM 861 C C . THR A 1 105 ? 14.187 -10.311 -18.859 1.00 93.19 105 THR A C 1
ATOM 863 O O . THR A 1 105 ? 15.296 -10.111 -19.360 1.00 93.19 105 THR A O 1
ATOM 866 N N . PRO A 1 106 ? 13.915 -11.453 -18.198 1.00 94.75 106 PRO A N 1
ATOM 867 C CA . PRO A 1 106 ? 12.673 -11.824 -17.507 1.00 94.75 106 PRO A CA 1
ATOM 868 C C . PRO A 1 106 ? 12.340 -10.886 -16.335 1.00 94.75 106 PRO A C 1
ATOM 870 O O . PRO A 1 106 ? 13.147 -10.050 -15.933 1.00 94.75 106 PRO A O 1
ATOM 873 N N . ASN A 1 107 ? 11.124 -10.992 -15.806 1.00 96.38 107 ASN A N 1
ATOM 874 C CA . ASN A 1 107 ? 10.726 -10.225 -14.628 1.00 96.38 107 ASN A CA 1
ATOM 875 C C . ASN A 1 107 ? 11.452 -10.746 -13.373 1.00 96.38 107 ASN A C 1
ATOM 877 O O . ASN A 1 107 ? 11.949 -11.873 -13.350 1.00 96.38 107 ASN A O 1
ATOM 881 N N . PHE A 1 108 ? 11.507 -9.937 -12.314 1.00 97.69 108 PHE A N 1
ATOM 882 C CA . PHE A 1 108 ? 11.914 -10.450 -11.004 1.00 97.69 108 PHE A CA 1
ATOM 883 C C . PHE A 1 108 ? 10.760 -11.246 -10.393 1.00 97.69 108 PHE A C 1
ATOM 885 O O . PHE A 1 108 ? 9.626 -10.760 -10.396 1.00 97.69 108 PHE A O 1
ATOM 892 N N . LYS A 1 109 ? 11.047 -12.412 -9.807 1.00 98.06 109 LYS A N 1
ATOM 893 C CA . LYS A 1 109 ? 10.105 -13.100 -8.913 1.00 98.06 109 LYS A CA 1
ATOM 894 C C . LYS A 1 109 ? 10.676 -13.183 -7.511 1.00 98.06 109 LYS A C 1
ATOM 896 O O . LYS A 1 109 ? 11.826 -13.587 -7.315 1.00 98.06 109 LYS A O 1
ATOM 901 N N . VAL A 1 110 ? 9.849 -12.817 -6.542 1.00 98.12 110 VAL A N 1
ATOM 902 C CA . VAL A 1 110 ? 10.172 -12.837 -5.118 1.00 98.12 110 VAL A CA 1
ATOM 903 C C . VAL A 1 110 ? 9.216 -13.795 -4.431 1.00 98.12 110 VAL A C 1
ATOM 905 O O . VAL A 1 110 ? 8.003 -13.618 -4.495 1.00 98.12 110 VAL A O 1
ATOM 908 N N . ARG A 1 111 ? 9.770 -14.806 -3.775 1.00 98.19 111 ARG A N 1
ATOM 909 C CA . ARG A 1 111 ? 9.032 -15.763 -2.967 1.00 98.19 111 ARG A CA 1
ATOM 910 C C . ARG A 1 111 ? 8.876 -15.240 -1.549 1.00 98.19 111 ARG A C 1
ATOM 912 O O . ARG A 1 111 ? 9.868 -14.854 -0.924 1.00 98.19 111 ARG A O 1
ATOM 919 N N . VAL A 1 112 ? 7.650 -15.297 -1.042 1.00 98.19 112 VAL A N 1
ATOM 920 C CA . VAL A 1 112 ? 7.357 -15.217 0.390 1.00 98.19 112 VAL A CA 1
ATOM 921 C C . VAL A 1 112 ? 6.973 -16.612 0.859 1.00 98.19 112 VAL A C 1
ATOM 923 O O . VAL A 1 112 ? 6.054 -17.220 0.310 1.00 98.19 112 VAL A O 1
ATOM 926 N N . GLU A 1 113 ? 7.668 -17.108 1.874 1.00 98.12 113 GLU A N 1
ATOM 927 C CA . GLU A 1 113 ? 7.293 -18.312 2.615 1.00 98.12 113 GLU A CA 1
ATOM 928 C C . GLU A 1 113 ? 6.779 -17.884 3.986 1.00 98.12 113 GLU A C 1
ATOM 930 O O . GLU A 1 113 ? 7.395 -17.049 4.644 1.00 98.12 113 GLU A O 1
ATOM 935 N N . VAL A 1 114 ? 5.640 -18.433 4.399 1.00 97.50 114 VAL A N 1
ATOM 936 C CA . VAL A 1 114 ? 4.982 -18.123 5.668 1.00 97.50 114 VAL A CA 1
ATOM 937 C C . VAL A 1 114 ? 4.714 -19.422 6.410 1.00 97.50 114 VAL A C 1
ATOM 939 O O . VAL A 1 114 ? 4.035 -20.305 5.880 1.00 97.50 114 VAL A O 1
ATOM 942 N N . SER A 1 115 ? 5.206 -19.514 7.640 1.00 97.25 115 SER A N 1
ATOM 943 C CA . SER A 1 115 ? 4.927 -20.613 8.564 1.00 97.25 115 SER A CA 1
ATOM 944 C C . SER A 1 115 ? 3.921 -20.170 9.626 1.00 97.25 115 SER A C 1
ATOM 946 O O . SER A 1 115 ? 3.902 -19.001 10.021 1.00 97.25 115 SER A O 1
ATOM 948 N N . TYR A 1 116 ? 3.050 -21.078 10.067 1.00 95.62 116 TYR A N 1
ATOM 949 C CA . TYR A 1 116 ? 2.031 -20.816 11.087 1.00 95.62 116 TYR A CA 1
ATOM 950 C C . TYR A 1 116 ? 1.539 -22.115 11.748 1.00 95.62 116 TYR A C 1
ATOM 952 O O . TYR A 1 116 ? 1.536 -23.180 11.135 1.00 95.62 116 TYR A O 1
ATOM 960 N N . LYS A 1 117 ? 1.087 -22.043 13.007 1.00 92.31 117 LYS A N 1
ATOM 961 C CA . LYS A 1 117 ? 0.658 -23.231 13.781 1.00 92.31 117 LYS A CA 1
ATOM 962 C C . LYS A 1 117 ? -0.831 -23.559 13.688 1.00 92.31 117 LYS A C 1
ATOM 964 O O . LYS A 1 117 ? -1.201 -24.728 13.704 1.00 92.31 117 LYS A O 1
ATOM 969 N N . SER A 1 118 ? -1.691 -22.545 13.617 1.00 88.56 118 SER A N 1
ATOM 970 C CA . SER A 1 118 ? -3.142 -22.707 13.765 1.00 88.56 118 SER A CA 1
ATOM 971 C C . SER A 1 118 ? -3.892 -22.099 12.577 1.00 88.56 118 SER A C 1
ATOM 973 O O . SER A 1 118 ? -3.947 -22.709 11.511 1.00 88.56 118 SER A O 1
ATOM 975 N N . ARG A 1 119 ? -4.461 -20.902 12.717 1.00 90.50 119 ARG A N 1
ATOM 976 C CA . ARG A 1 119 ? -4.937 -20.101 11.588 1.00 90.50 119 ARG A CA 1
ATOM 977 C C . ARG A 1 119 ? -4.002 -18.927 11.391 1.00 90.50 119 ARG A C 1
ATOM 979 O O . ARG A 1 119 ? -3.385 -18.459 12.337 1.00 90.50 119 ARG A O 1
ATOM 986 N N . CYS A 1 120 ? -3.900 -18.471 10.156 1.00 92.56 120 CYS A N 1
ATOM 987 C CA . CYS A 1 120 ? -3.128 -17.295 9.814 1.00 92.56 120 CYS A CA 1
ATOM 988 C C . CYS A 1 120 ? -4.000 -16.384 8.956 1.00 92.56 120 CYS A C 1
ATOM 990 O O . CYS A 1 120 ? -4.648 -16.873 8.034 1.00 92.56 120 CYS A O 1
ATOM 992 N N . SER A 1 121 ? -4.068 -15.101 9.297 1.00 89.75 121 SER A N 1
ATOM 993 C CA . SER A 1 121 ? -4.838 -14.100 8.556 1.00 89.75 121 SER A CA 1
ATOM 994 C C . SER A 1 121 ? -4.159 -12.751 8.722 1.00 89.75 121 SER A C 1
ATOM 996 O O . SER A 1 121 ? -4.217 -12.181 9.811 1.00 89.75 121 SER A O 1
ATOM 998 N N . PHE A 1 122 ? -3.484 -12.257 7.685 1.00 89.56 122 PHE A N 1
ATOM 999 C CA . PHE A 1 122 ? -2.830 -10.948 7.749 1.00 89.56 122 PHE A CA 1
ATOM 1000 C C . PHE A 1 122 ? -2.629 -10.288 6.377 1.00 89.56 122 PHE A C 1
ATOM 1002 O O . PHE A 1 122 ? -2.358 -10.975 5.383 1.00 89.56 122 PHE A O 1
ATOM 1009 N N . PRO A 1 123 ? -2.697 -8.945 6.308 1.00 86.50 123 PRO A N 1
ATOM 1010 C CA . PRO A 1 123 ? -2.263 -8.195 5.142 1.00 86.50 123 PRO A CA 1
ATOM 1011 C C . PRO A 1 123 ? -0.734 -8.151 5.075 1.00 86.50 123 PRO A C 1
ATOM 1013 O O . PRO A 1 123 ? -0.039 -7.960 6.074 1.00 86.50 123 PRO A O 1
ATOM 1016 N N . LEU A 1 124 ? -0.207 -8.273 3.863 1.00 90.81 124 LEU A N 1
ATOM 1017 C CA . LEU A 1 124 ? 1.211 -8.154 3.567 1.00 90.81 124 LEU A CA 1
ATOM 1018 C C . LEU A 1 124 ? 1.389 -7.331 2.292 1.00 90.81 124 LEU A C 1
ATOM 1020 O O . LEU A 1 124 ? 0.699 -7.532 1.291 1.00 90.81 124 LEU A O 1
ATOM 1024 N N . THR A 1 125 ? 2.317 -6.375 2.330 1.00 90.44 125 THR A N 1
ATOM 1025 C CA . THR A 1 125 ? 2.604 -5.497 1.190 1.00 90.44 125 THR A CA 1
ATOM 1026 C C . THR A 1 125 ? 4.076 -5.580 0.815 1.00 90.44 125 THR A C 1
ATOM 1028 O O . THR A 1 125 ? 4.947 -5.141 1.566 1.00 90.44 125 THR A O 1
ATOM 1031 N N . LEU A 1 126 ? 4.326 -6.127 -0.375 1.00 95.75 126 LEU A N 1
ATOM 1032 C CA . LEU A 1 126 ? 5.624 -6.215 -1.028 1.00 95.75 126 LEU A CA 1
ATOM 1033 C C . LEU A 1 126 ? 5.857 -4.988 -1.920 1.00 95.75 126 LEU A C 1
ATOM 1035 O O . LEU A 1 126 ? 4.985 -4.600 -2.700 1.00 95.75 126 LEU A O 1
ATOM 1039 N N . LYS A 1 127 ? 7.046 -4.390 -1.838 1.00 95.94 127 LYS A N 1
ATOM 1040 C CA . LYS A 1 127 ? 7.436 -3.197 -2.601 1.00 95.94 127 LYS A CA 1
ATOM 1041 C C . LYS A 1 127 ? 8.864 -3.312 -3.131 1.00 95.94 127 LYS A C 1
ATOM 1043 O O . LYS A 1 127 ? 9.746 -3.797 -2.427 1.00 95.94 127 LYS A O 1
ATOM 1048 N N . ALA A 1 128 ? 9.096 -2.859 -4.360 1.00 96.62 128 ALA A N 1
ATOM 1049 C CA . ALA A 1 128 ? 10.417 -2.805 -4.985 1.00 96.62 128 ALA A CA 1
ATOM 1050 C C . ALA A 1 128 ? 10.977 -1.376 -4.975 1.00 96.62 128 ALA A C 1
ATOM 1052 O O . ALA A 1 128 ? 10.309 -0.438 -5.410 1.00 96.62 128 ALA A O 1
ATOM 1053 N N . TYR A 1 129 ? 12.231 -1.235 -4.551 1.00 96.25 129 TYR A N 1
ATOM 1054 C CA . TYR A 1 129 ? 12.946 0.033 -4.422 1.00 96.25 129 TYR A CA 1
ATOM 1055 C C . TYR A 1 129 ? 14.295 -0.020 -5.137 1.00 96.25 129 TYR A C 1
ATOM 1057 O O . TYR A 1 129 ? 14.924 -1.075 -5.232 1.00 96.25 129 TYR A O 1
ATOM 1065 N N . VAL A 1 130 ? 14.767 1.142 -5.588 1.00 96.19 130 VAL A N 1
ATOM 1066 C CA . VAL A 1 130 ? 16.135 1.332 -6.082 1.00 96.19 130 VAL A CA 1
ATOM 1067 C C . VAL A 1 130 ? 16.912 2.141 -5.059 1.00 96.19 130 VAL A C 1
ATOM 1069 O O . VAL A 1 130 ? 16.553 3.284 -4.787 1.00 96.19 130 VAL A O 1
ATOM 1072 N N . ILE A 1 131 ? 17.996 1.565 -4.544 1.00 96.62 131 ILE A N 1
ATOM 1073 C CA . ILE A 1 131 ? 18.898 2.231 -3.600 1.00 96.62 131 ILE A CA 1
ATOM 1074 C C . ILE A 1 131 ? 20.239 2.554 -4.264 1.00 96.62 131 ILE A C 1
ATOM 1076 O O . ILE A 1 131 ? 20.713 1.843 -5.157 1.00 96.62 131 ILE A O 1
ATOM 1080 N N . SER A 1 132 ? 20.869 3.642 -3.839 1.00 96.50 132 SER A N 1
ATOM 1081 C CA . SER A 1 132 ? 22.213 4.035 -4.262 1.00 96.50 132 SER A CA 1
ATOM 1082 C C . SER A 1 132 ? 23.303 3.158 -3.634 1.00 96.50 132 SER A C 1
ATOM 1084 O O . SER A 1 132 ? 23.058 2.392 -2.705 1.00 96.50 132 SER A O 1
ATOM 1086 N N . GLN A 1 133 ? 24.548 3.297 -4.108 1.00 96.44 133 GLN A N 1
ATOM 1087 C CA . GLN A 1 133 ? 25.712 2.690 -3.446 1.00 96.44 133 GLN A CA 1
ATOM 1088 C C . GLN A 1 133 ? 25.823 3.093 -1.967 1.00 96.44 133 GLN A C 1
ATOM 1090 O O . GLN A 1 133 ? 26.112 2.237 -1.145 1.00 96.44 133 GLN A O 1
ATOM 1095 N N . GLN A 1 134 ? 25.572 4.361 -1.623 1.00 96.19 134 GLN A N 1
ATOM 1096 C CA . GLN A 1 134 ? 25.704 4.840 -0.244 1.00 96.19 134 GLN A CA 1
ATOM 1097 C C . GLN A 1 134 ? 24.700 4.139 0.678 1.00 96.19 134 GLN A C 1
ATOM 1099 O O . GLN A 1 134 ? 25.089 3.598 1.704 1.00 96.19 134 GLN A O 1
ATOM 1104 N N . GLU A 1 135 ? 23.436 4.065 0.260 1.00 96.56 135 GLU A N 1
ATOM 1105 C CA . GLU A 1 135 ? 22.394 3.315 0.974 1.00 96.56 135 GLU A CA 1
ATOM 1106 C C . GLU A 1 135 ? 22.683 1.804 0.989 1.00 96.56 135 GLU A C 1
ATOM 1108 O O . GLU A 1 135 ? 22.359 1.128 1.960 1.00 96.56 135 GLU A O 1
ATOM 1113 N N . LYS A 1 136 ? 23.340 1.262 -0.051 1.00 97.00 136 LYS A N 1
ATOM 1114 C CA . LYS A 1 136 ? 23.794 -0.140 -0.089 1.00 97.00 136 LYS A CA 1
ATOM 1115 C C . LYS A 1 136 ? 24.946 -0.424 0.887 1.00 97.00 136 LYS A C 1
ATOM 1117 O O . LYS A 1 136 ? 25.104 -1.574 1.319 1.00 97.00 136 LYS A O 1
ATOM 1122 N N . ASP A 1 137 ? 25.726 0.589 1.233 1.00 96.94 137 ASP A N 1
ATOM 1123 C CA . ASP A 1 137 ? 26.803 0.493 2.213 1.00 96.94 137 ASP A CA 1
ATOM 1124 C C . ASP A 1 137 ? 26.259 0.705 3.647 1.00 96.94 137 ASP A C 1
ATOM 1126 O O . ASP A 1 137 ? 26.758 0.077 4.577 1.00 96.94 137 ASP A O 1
ATOM 1130 N N . SER A 1 138 ? 25.172 1.476 3.816 1.00 97.06 138 SER A N 1
ATOM 1131 C CA . SER A 1 138 ? 24.451 1.711 5.084 1.00 97.06 138 SER A CA 1
ATOM 1132 C C . SER A 1 138 ? 23.112 0.951 5.199 1.00 97.06 138 SER A C 1
ATOM 1134 O O . SER A 1 138 ? 22.153 1.455 5.782 1.00 97.06 138 SER A O 1
ATOM 1136 N N . VAL A 1 139 ? 23.010 -0.259 4.633 1.00 97.00 139 VAL A N 1
ATOM 1137 C CA . VAL A 1 139 ? 21.738 -1.018 4.577 1.00 97.00 139 VAL A CA 1
ATOM 1138 C C . VAL A 1 139 ? 21.078 -1.279 5.937 1.00 97.00 139 VAL A C 1
ATOM 1140 O O . VAL A 1 139 ? 19.854 -1.184 5.984 1.00 97.00 139 VAL A O 1
ATOM 1143 N N . PRO A 1 140 ? 21.799 -1.594 7.034 1.00 97.56 140 PRO A N 1
ATOM 1144 C CA . PRO A 1 140 ? 21.162 -1.752 8.343 1.00 97.56 140 PRO A CA 1
ATOM 1145 C C . PRO A 1 140 ? 20.336 -0.521 8.738 1.00 97.56 140 PRO A C 1
ATOM 1147 O O . PRO A 1 140 ? 19.204 -0.663 9.186 1.00 97.56 140 PRO A O 1
ATOM 1150 N N . GLU A 1 141 ? 20.844 0.684 8.482 1.00 96.81 141 GLU A N 1
ATOM 1151 C CA . GLU A 1 141 ? 20.167 1.951 8.782 1.00 96.81 141 GLU A CA 1
ATOM 1152 C C . GLU A 1 141 ? 19.033 2.289 7.796 1.00 96.81 141 GLU A C 1
ATOM 1154 O O . GLU A 1 141 ? 18.174 3.109 8.120 1.00 96.81 141 GLU A O 1
ATOM 1159 N N . TRP A 1 142 ? 18.987 1.657 6.617 1.00 96.19 142 TRP A N 1
ATOM 1160 C CA . TRP A 1 142 ? 18.017 1.972 5.565 1.00 96.19 142 TRP A CA 1
ATOM 1161 C C . TRP A 1 142 ? 16.572 1.619 5.960 1.00 96.19 142 TRP A C 1
ATOM 1163 O O . TRP A 1 142 ? 16.294 0.552 6.514 1.00 96.19 142 TRP A O 1
ATOM 1173 N N . VAL A 1 143 ? 15.654 2.529 5.626 1.00 94.44 143 VAL A N 1
ATOM 1174 C CA . VAL A 1 143 ? 14.197 2.403 5.764 1.00 94.44 143 VAL A CA 1
ATOM 1175 C C . VAL A 1 143 ? 13.560 3.023 4.513 1.00 94.44 143 VAL A C 1
ATOM 1177 O O . VAL A 1 143 ? 14.032 4.077 4.077 1.00 94.44 143 VAL A O 1
ATOM 1180 N N . PRO A 1 144 ? 12.509 2.423 3.927 1.00 93.25 144 PRO A N 1
ATOM 1181 C CA . PRO A 1 144 ? 11.721 3.075 2.888 1.00 93.25 144 PRO A CA 1
ATOM 1182 C C . PRO A 1 144 ? 11.107 4.400 3.361 1.00 93.25 144 PRO A C 1
ATOM 1184 O O . PRO A 1 144 ? 10.522 4.454 4.442 1.00 93.25 144 PRO A O 1
ATOM 1187 N N . ASP A 1 145 ? 11.159 5.450 2.534 1.00 88.56 145 ASP A N 1
ATOM 1188 C CA . ASP A 1 145 ? 10.543 6.752 2.855 1.00 88.56 145 ASP A CA 1
ATOM 1189 C C . ASP A 1 145 ? 9.022 6.656 3.099 1.00 88.56 145 ASP A C 1
ATOM 1191 O O . ASP A 1 145 ? 8.458 7.511 3.768 1.00 88.56 145 ASP A O 1
ATOM 1195 N N . ASP A 1 146 ? 8.362 5.619 2.573 1.00 83.06 146 ASP A N 1
ATOM 1196 C CA . ASP A 1 146 ? 6.931 5.329 2.731 1.00 83.06 146 ASP A CA 1
ATOM 1197 C C . ASP A 1 146 ? 6.613 4.292 3.830 1.00 83.06 146 ASP A C 1
ATOM 1199 O O . ASP A 1 146 ? 5.478 3.824 3.925 1.00 83.06 146 ASP A O 1
ATOM 1203 N N . PHE A 1 147 ? 7.619 3.910 4.624 1.00 83.44 147 PHE A N 1
ATOM 1204 C CA . PHE A 1 147 ? 7.478 3.196 5.901 1.00 83.44 147 PHE A CA 1
ATOM 1205 C C . PHE A 1 147 ? 7.736 4.129 7.100 1.00 83.44 147 PHE A C 1
ATOM 1207 O O . PHE A 1 147 ? 7.375 3.814 8.230 1.00 83.44 147 PHE A O 1
ATOM 1214 N N . LEU A 1 148 ? 8.365 5.283 6.862 1.00 75.44 148 LEU A N 1
ATOM 1215 C CA . LEU A 1 148 ? 8.410 6.377 7.827 1.00 75.44 148 LEU A CA 1
ATOM 1216 C C . LEU A 1 148 ? 7.037 7.063 7.909 1.00 75.44 148 LEU A C 1
ATOM 1218 O O . LEU A 1 148 ? 6.211 6.921 7.008 1.00 75.44 148 LEU A O 1
ATOM 1222 N N . ASP A 1 149 ? 6.824 7.795 9.005 1.00 73.12 149 ASP A N 1
ATOM 1223 C CA . ASP A 1 149 ? 5.616 8.576 9.298 1.00 73.12 149 ASP A CA 1
ATOM 1224 C C . ASP A 1 149 ? 5.069 9.286 8.034 1.00 73.12 149 ASP A C 1
ATOM 1226 O O . ASP A 1 149 ? 5.812 10.057 7.414 1.00 73.12 149 ASP A O 1
ATOM 1230 N N . PRO A 1 150 ? 3.807 9.026 7.623 1.00 70.00 150 PRO A N 1
ATOM 1231 C CA . PRO A 1 150 ? 3.240 9.560 6.384 1.00 70.00 150 PRO A CA 1
ATOM 1232 C C . PRO A 1 150 ? 3.166 11.093 6.344 1.00 70.00 150 PRO A C 1
ATOM 1234 O O . PRO A 1 150 ? 3.080 11.650 5.247 1.00 70.00 150 PRO A O 1
ATOM 1237 N N . ASP A 1 151 ? 3.233 11.767 7.497 1.00 77.31 151 ASP A N 1
ATOM 1238 C CA . ASP A 1 151 ? 3.253 13.229 7.590 1.00 77.31 151 ASP A CA 1
ATOM 1239 C C . ASP A 1 151 ? 4.654 13.824 7.338 1.00 77.31 151 ASP A C 1
ATOM 1241 O O . ASP A 1 151 ? 4.794 15.028 7.080 1.00 77.31 151 ASP A O 1
ATOM 1245 N N . LEU A 1 152 ? 5.717 13.006 7.351 1.00 75.81 152 LEU A N 1
ATOM 1246 C CA . LEU A 1 152 ? 7.059 13.472 7.009 1.00 75.81 152 LEU A CA 1
ATOM 1247 C C . LEU A 1 152 ? 7.184 13.737 5.498 1.00 75.81 152 LEU A C 1
ATOM 1249 O O . LEU A 1 152 ? 6.781 12.919 4.667 1.00 75.81 152 LEU A O 1
ATOM 1253 N N . PRO A 1 153 ? 7.813 14.858 5.090 1.00 77.12 153 PRO A N 1
ATOM 1254 C CA . PRO A 1 153 ? 7.976 15.187 3.681 1.00 77.12 153 PRO A CA 1
ATOM 1255 C C . PRO A 1 153 ? 8.869 14.152 2.986 1.00 77.12 153 PRO A C 1
ATOM 1257 O O . PRO A 1 153 ? 10.092 14.154 3.157 1.00 77.12 153 PRO A O 1
ATOM 1260 N N . GLN A 1 154 ? 8.244 13.298 2.169 1.00 77.31 154 GLN A N 1
ATOM 1261 C CA . GLN A 1 154 ? 8.903 12.218 1.434 1.00 77.31 154 GLN A CA 1
ATOM 1262 C C . GLN A 1 154 ? 10.148 12.720 0.697 1.00 77.31 154 GLN A C 1
ATOM 1264 O O . GLN A 1 154 ? 10.105 13.678 -0.091 1.00 77.31 154 GLN A O 1
ATOM 1269 N N . ARG A 1 155 ? 11.284 12.059 0.940 1.00 78.44 155 ARG A N 1
ATOM 1270 C CA . ARG A 1 155 ? 12.529 12.375 0.240 1.00 78.44 155 ARG A CA 1
ATOM 1271 C C . ARG A 1 155 ? 12.347 12.042 -1.236 1.00 78.44 155 ARG A C 1
ATOM 1273 O O . ARG A 1 155 ? 11.699 11.070 -1.606 1.00 78.44 155 ARG A O 1
ATOM 1280 N N . LYS A 1 156 ? 12.916 12.867 -2.117 1.00 77.25 156 LYS A N 1
ATOM 1281 C CA . LYS A 1 156 ? 12.857 12.597 -3.560 1.00 77.25 156 LYS A CA 1
ATOM 1282 C C . LYS A 1 156 ? 13.803 11.432 -3.873 1.00 77.25 156 LYS A C 1
ATOM 1284 O O . LYS A 1 156 ? 15.014 11.641 -3.756 1.00 77.25 156 LYS A O 1
ATOM 1289 N N . PRO A 1 157 ? 13.303 10.254 -4.292 1.00 75.56 157 PRO A N 1
ATOM 1290 C CA . PRO A 1 157 ? 14.150 9.092 -4.534 1.00 75.56 157 PRO A CA 1
ATOM 1291 C C . PRO A 1 157 ? 15.185 9.375 -5.628 1.00 75.56 157 PRO A C 1
ATOM 1293 O O . PRO A 1 157 ? 14.914 10.057 -6.624 1.00 75.56 157 PRO A O 1
ATOM 1296 N N . VAL A 1 158 ? 16.389 8.820 -5.456 1.00 70.88 158 VAL A N 1
ATOM 1297 C CA . VAL A 1 158 ? 17.521 9.001 -6.385 1.00 70.88 158 VAL A CA 1
ATOM 1298 C C . VAL A 1 158 ? 17.172 8.501 -7.789 1.00 70.88 158 VAL A C 1
ATOM 1300 O O . VAL A 1 158 ? 17.609 9.065 -8.796 1.00 70.88 158 VAL A O 1
ATOM 1303 N N . THR A 1 159 ? 16.381 7.434 -7.877 1.00 75.69 159 THR A N 1
ATOM 1304 C CA . THR A 1 159 ? 15.822 6.890 -9.115 1.00 75.69 159 THR A CA 1
ATOM 1305 C C . THR A 1 159 ? 14.503 6.198 -8.792 1.00 75.69 159 THR A C 1
ATOM 1307 O O . THR A 1 159 ? 14.405 5.488 -7.799 1.00 75.69 159 THR A O 1
ATOM 1310 N N . GLU A 1 160 ? 13.491 6.417 -9.627 1.00 83.62 160 GLU A N 1
ATOM 1311 C CA . GLU A 1 160 ? 12.182 5.773 -9.498 1.00 83.62 160 GLU A CA 1
ATOM 1312 C C . GLU A 1 160 ? 12.128 4.500 -10.342 1.00 83.62 160 GLU A C 1
ATOM 1314 O O . GLU A 1 160 ? 12.697 4.444 -11.440 1.00 83.62 160 GLU A O 1
ATOM 1319 N N . LEU A 1 161 ? 11.403 3.506 -9.832 1.00 85.62 161 LEU A N 1
ATOM 1320 C CA . LEU A 1 161 ? 10.928 2.376 -10.616 1.00 85.62 161 LEU A CA 1
ATOM 1321 C C . LEU A 1 161 ? 9.536 2.662 -11.167 1.00 85.62 161 LEU A C 1
ATOM 1323 O O . LEU A 1 161 ? 8.709 3.304 -10.522 1.00 85.62 161 LEU A O 1
ATOM 1327 N N . LYS A 1 162 ? 9.267 2.105 -12.340 1.00 79.94 162 LYS A N 1
ATOM 1328 C CA . LYS A 1 162 ? 7.938 1.999 -12.943 1.00 79.94 162 LYS A CA 1
ATOM 1329 C C . LYS A 1 162 ? 7.662 0.535 -13.276 1.00 79.94 162 LYS A C 1
ATOM 1331 O O . LYS A 1 162 ? 8.603 -0.236 -13.427 1.00 79.94 162 LYS A O 1
ATOM 1336 N N . GLY A 1 163 ? 6.386 0.162 -13.359 1.00 79.81 163 GLY A N 1
ATOM 1337 C CA . GLY A 1 163 ? 5.933 -1.224 -13.516 1.00 79.81 163 GLY A CA 1
ATOM 1338 C C . GLY A 1 163 ? 5.093 -1.669 -12.321 1.00 79.81 163 GLY A C 1
ATOM 1339 O O . GLY A 1 163 ? 4.550 -0.832 -11.598 1.00 79.81 163 GLY A O 1
ATOM 1340 N N . THR A 1 164 ? 5.002 -2.978 -12.091 1.00 72.56 164 THR A N 1
ATOM 1341 C CA . THR A 1 164 ? 4.458 -3.525 -10.841 1.00 72.56 164 THR A CA 1
ATOM 1342 C C . THR A 1 164 ? 5.500 -3.336 -9.737 1.00 72.56 164 THR A C 1
ATOM 1344 O O . THR A 1 164 ? 6.359 -4.190 -9.551 1.00 72.56 164 THR A O 1
ATOM 1347 N N . THR A 1 165 ? 5.467 -2.199 -9.039 1.00 79.38 165 THR A N 1
ATOM 1348 C CA . THR A 1 165 ? 6.408 -1.872 -7.946 1.00 79.38 165 THR A CA 1
ATOM 1349 C C . THR A 1 165 ? 5.840 -2.122 -6.552 1.00 79.38 165 THR A C 1
ATOM 1351 O O . THR A 1 165 ? 6.610 -2.171 -5.598 1.00 79.38 165 THR A O 1
ATOM 1354 N N . VAL A 1 166 ? 4.521 -2.292 -6.430 1.00 87.88 166 VAL A N 1
ATOM 1355 C CA . VAL A 1 166 ? 3.792 -2.544 -5.179 1.00 87.88 166 VAL A CA 1
ATOM 1356 C C . VAL A 1 166 ? 2.821 -3.699 -5.416 1.00 87.88 166 VAL A C 1
ATOM 1358 O O . VAL A 1 166 ? 2.073 -3.680 -6.395 1.00 87.88 166 VAL A O 1
ATOM 1361 N N . ILE A 1 167 ? 2.818 -4.684 -4.521 1.00 84.94 167 ILE A N 1
ATOM 1362 C CA . ILE A 1 167 ? 1.887 -5.815 -4.511 1.00 84.94 167 ILE A CA 1
ATOM 1363 C C . ILE A 1 167 ? 1.373 -5.979 -3.079 1.00 84.94 167 ILE A C 1
ATOM 1365 O O . ILE A 1 167 ? 2.162 -6.176 -2.160 1.00 84.94 167 ILE A O 1
ATOM 1369 N N . THR A 1 168 ? 0.058 -5.916 -2.889 1.00 83.38 168 THR A N 1
ATOM 1370 C CA . THR A 1 168 ? -0.592 -6.211 -1.603 1.00 83.38 168 THR A CA 1
ATOM 1371 C C . THR A 1 168 ? -1.326 -7.541 -1.716 1.00 83.38 168 THR A C 1
ATOM 1373 O O . THR A 1 168 ? -2.052 -7.763 -2.686 1.00 83.38 168 THR A O 1
ATOM 1376 N N . HIS A 1 169 ? -1.132 -8.412 -0.732 1.00 81.81 169 HIS A N 1
ATOM 1377 C CA . HIS A 1 169 ? -1.740 -9.734 -0.633 1.00 81.81 169 HIS A CA 1
ATOM 1378 C C . HIS A 1 169 ? -2.313 -9.930 0.773 1.00 81.81 169 HIS A C 1
ATOM 1380 O O . HIS A 1 169 ? -1.703 -9.493 1.748 1.00 81.81 169 HIS A O 1
ATOM 1386 N N . HIS A 1 170 ? -3.464 -10.590 0.879 1.00 82.12 170 HIS A N 1
ATOM 1387 C CA . HIS A 1 170 ? -4.006 -11.041 2.157 1.00 82.12 170 HIS A CA 1
ATOM 1388 C C . HIS A 1 170 ? -3.708 -12.535 2.282 1.00 82.12 170 HIS A C 1
ATOM 1390 O O . HIS A 1 170 ? -4.111 -13.321 1.426 1.00 82.12 170 HIS A O 1
ATOM 1396 N N . PHE A 1 171 ? -2.924 -12.918 3.284 1.00 89.50 171 PHE A N 1
ATOM 1397 C CA . PHE A 1 171 ? -2.587 -14.316 3.526 1.00 89.50 171 PHE A CA 1
ATOM 1398 C C . PHE A 1 171 ? -3.631 -14.946 4.431 1.00 89.50 171 PHE A C 1
ATOM 1400 O O . PHE A 1 171 ? -3.749 -14.534 5.579 1.00 89.50 171 PHE A O 1
ATOM 1407 N N . GLU A 1 172 ? -4.310 -15.981 3.943 1.00 88.44 172 GLU A N 1
ATOM 1408 C CA . GLU A 1 172 ? -5.252 -16.788 4.718 1.00 88.44 172 GLU A CA 1
ATOM 1409 C C . GLU A 1 172 ? -4.800 -18.251 4.739 1.00 88.44 172 GLU A C 1
ATOM 1411 O O . GLU A 1 172 ? -4.658 -18.904 3.705 1.00 88.44 172 GLU A O 1
ATOM 1416 N N . GLY A 1 173 ? -4.557 -18.768 5.941 1.00 88.38 173 GLY A N 1
ATOM 1417 C CA . GLY A 1 173 ? -4.068 -20.118 6.193 1.00 88.38 173 GLY A CA 1
ATOM 1418 C C . GLY A 1 173 ? -4.837 -20.792 7.324 1.00 88.38 173 GLY A C 1
ATOM 1419 O O . GLY A 1 173 ? -5.307 -20.152 8.265 1.00 88.38 173 GLY A O 1
ATOM 1420 N N . THR A 1 174 ? -4.992 -22.111 7.254 1.00 88.06 174 THR A N 1
ATOM 1421 C CA . THR A 1 174 ? -5.598 -22.919 8.320 1.00 88.06 174 THR A CA 1
ATOM 1422 C C . THR A 1 174 ? -4.912 -24.277 8.352 1.00 88.06 174 THR A C 1
ATOM 1424 O O . THR A 1 174 ? -5.010 -25.050 7.401 1.00 88.06 174 THR A O 1
ATOM 1427 N N . ALA A 1 175 ? -4.208 -24.561 9.446 1.00 86.69 175 ALA A N 1
ATOM 1428 C CA . ALA A 1 175 ? -3.403 -25.759 9.604 1.00 86.69 175 ALA A CA 1
ATOM 1429 C C . ALA A 1 175 ? -4.285 -27.012 9.532 1.00 86.69 175 ALA A C 1
ATOM 1431 O O . ALA A 1 175 ? -5.352 -27.097 10.162 1.00 86.69 175 ALA A O 1
ATOM 1432 N N . ALA A 1 176 ? -3.831 -27.982 8.738 1.00 77.00 176 ALA A N 1
ATOM 1433 C CA . ALA A 1 176 ? -4.537 -29.227 8.488 1.00 77.00 176 ALA A CA 1
ATOM 1434 C C . ALA A 1 176 ? -4.639 -30.048 9.784 1.00 77.00 176 ALA A C 1
ATOM 1436 O O . ALA A 1 176 ? -3.653 -30.594 10.266 1.00 77.00 176 ALA A O 1
ATOM 1437 N N . GLY A 1 177 ? -5.847 -30.123 10.346 1.00 68.19 177 GLY A N 1
ATOM 1438 C CA . GLY A 1 177 ? -6.113 -30.766 11.638 1.00 68.19 177 GLY A CA 1
ATOM 1439 C C . GLY A 1 177 ? -6.781 -29.844 12.659 1.00 68.19 177 GLY A C 1
ATOM 1440 O O . GLY A 1 177 ? -7.415 -30.339 13.588 1.00 68.19 177 GLY A O 1
ATOM 1441 N N . SER A 1 178 ? -6.740 -28.521 12.461 1.00 59.62 178 SER A N 1
ATOM 1442 C CA . SER A 1 178 ? -7.551 -27.607 13.271 1.00 59.62 178 SER A CA 1
ATOM 1443 C C . SER A 1 178 ? -9.052 -27.867 13.022 1.00 59.62 178 SER A C 1
ATOM 1445 O O . SER A 1 178 ? -9.495 -27.907 11.867 1.00 59.62 178 SER A O 1
ATOM 1447 N N . PRO A 1 179 ? -9.873 -28.086 14.070 1.00 57.25 179 PRO A N 1
ATOM 1448 C CA . PRO A 1 179 ? -11.286 -28.389 13.886 1.00 57.25 179 PRO A CA 1
ATOM 1449 C C . PRO A 1 179 ? -12.014 -27.182 13.281 1.00 57.25 179 PRO A C 1
ATOM 1451 O O . PRO A 1 179 ? -12.076 -26.100 13.876 1.00 57.25 179 PRO A O 1
ATOM 1454 N N . LYS A 1 180 ? -12.595 -27.369 12.087 1.00 51.22 180 LYS A N 1
ATOM 1455 C CA . LYS A 1 180 ? -13.482 -26.379 11.453 1.00 51.22 180 LYS A CA 1
ATOM 1456 C C . LYS A 1 180 ? -14.602 -26.026 12.440 1.00 51.22 180 LYS A C 1
ATOM 1458 O O . LYS A 1 180 ? -15.194 -26.929 13.021 1.00 51.22 180 LYS A O 1
ATOM 1463 N N . HIS A 1 181 ? -14.836 -24.728 12.660 1.00 45.62 181 HIS A N 1
ATOM 1464 C CA . HIS A 1 181 ? -15.577 -24.185 13.810 1.00 45.62 181 HIS A CA 1
ATOM 1465 C C . HIS A 1 181 ? -16.819 -24.992 14.248 1.00 45.62 181 HIS A C 1
ATOM 1467 O O . HIS A 1 181 ? -17.911 -24.827 13.715 1.00 45.62 181 HIS A O 1
ATOM 1473 N N . GLY A 1 182 ? -16.653 -25.755 15.330 1.00 44.94 182 GLY A N 1
ATOM 1474 C CA . GLY A 1 182 ? -17.707 -26.108 16.292 1.00 44.94 182 GLY A CA 1
ATOM 1475 C C . GLY A 1 182 ? -17.376 -25.592 17.703 1.00 44.94 182 GLY A C 1
ATOM 1476 O O . GLY A 1 182 ? -17.832 -26.139 18.703 1.00 44.94 182 GLY A O 1
ATOM 1477 N N . SER A 1 183 ? -16.486 -24.597 17.794 1.00 50.41 183 SER A N 1
ATOM 1478 C CA . SER A 1 183 ? -15.603 -24.383 18.948 1.00 50.41 183 SER A CA 1
ATOM 1479 C C . SER A 1 183 ? -16.231 -23.728 20.179 1.00 50.41 183 SER A C 1
ATOM 1481 O O . SER A 1 183 ? -15.595 -23.763 21.229 1.00 50.41 183 SER A O 1
ATOM 1483 N N . SER A 1 184 ? -17.456 -23.188 20.114 1.00 53.84 184 SER A N 1
ATOM 1484 C CA . SER A 1 184 ? -18.120 -22.644 21.313 1.00 53.84 184 SER A CA 1
ATOM 1485 C C . SER A 1 184 ? -18.334 -23.728 22.373 1.00 53.84 184 SER A C 1
ATOM 1487 O O . SER A 1 184 ? -17.956 -23.545 23.527 1.00 53.84 184 SER A O 1
ATOM 1489 N N . LYS A 1 185 ? -18.834 -24.904 21.967 1.00 54.75 185 LYS A N 1
ATOM 1490 C CA . LYS A 1 185 ? -19.130 -26.014 22.887 1.00 54.75 185 LYS A CA 1
ATOM 1491 C C . LYS A 1 185 ? -17.874 -26.697 23.438 1.00 54.75 185 LYS A C 1
ATOM 1493 O O . LYS A 1 185 ? -17.878 -27.129 24.584 1.00 54.75 185 LYS A O 1
ATOM 1498 N N . ALA A 1 186 ? -16.793 -26.771 22.657 1.00 49.66 186 ALA A N 1
ATOM 1499 C CA . ALA A 1 186 ? -15.535 -27.381 23.103 1.00 49.66 186 ALA A CA 1
ATOM 1500 C C . ALA A 1 186 ? -14.789 -26.503 24.125 1.00 49.66 186 ALA A C 1
ATOM 1502 O O . ALA A 1 186 ? -14.349 -27.007 25.157 1.00 49.66 186 ALA A O 1
ATOM 1503 N N . ALA A 1 187 ? -14.714 -25.187 23.884 1.00 55.00 187 ALA A N 1
ATOM 1504 C CA . ALA A 1 187 ? -14.128 -24.242 24.835 1.00 55.00 187 ALA A CA 1
ATOM 1505 C C . ALA A 1 187 ? -14.949 -24.167 26.137 1.00 55.00 187 ALA A C 1
ATOM 1507 O O . ALA A 1 187 ? -14.381 -24.227 27.228 1.00 55.00 187 ALA A O 1
ATOM 1508 N N . GLN A 1 188 ? -16.285 -24.145 26.034 1.00 60.31 188 GLN A N 1
ATOM 1509 C CA . GLN A 1 188 ? -17.177 -24.225 27.197 1.00 60.31 188 GLN A CA 1
ATOM 1510 C C . GLN A 1 188 ? -16.999 -25.533 27.983 1.00 60.31 188 GLN A C 1
ATOM 1512 O O . GLN A 1 188 ? -16.984 -25.497 29.209 1.00 60.31 188 GLN A O 1
ATOM 1517 N N . ALA A 1 189 ? -16.805 -26.678 27.316 1.00 60.41 189 ALA A N 1
ATOM 1518 C CA . ALA A 1 189 ? -16.558 -27.953 27.994 1.00 60.41 189 ALA A CA 1
ATOM 1519 C C . ALA A 1 189 ? -15.223 -27.971 28.765 1.00 60.41 189 ALA A C 1
ATOM 1521 O O . ALA A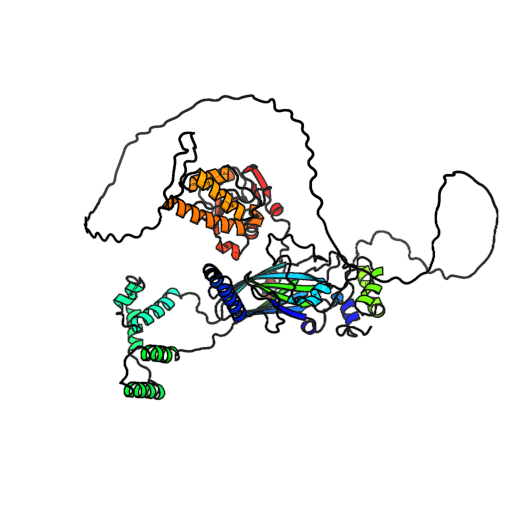 1 189 ? -15.173 -28.490 29.880 1.00 60.41 189 ALA A O 1
ATOM 1522 N N . GLN A 1 190 ? -14.156 -27.367 28.225 1.00 61.06 190 GLN A N 1
ATOM 1523 C CA . GLN A 1 190 ? -12.881 -27.228 28.943 1.00 61.06 190 GLN A CA 1
ATOM 1524 C C . GLN A 1 190 ? -12.983 -26.260 30.132 1.00 61.06 190 GLN A C 1
ATOM 1526 O O . GLN A 1 190 ? -12.487 -26.577 31.214 1.00 61.06 190 GLN A O 1
ATOM 1531 N N . GLN A 1 191 ? -13.674 -25.125 29.978 1.00 66.88 191 GLN A N 1
ATOM 1532 C CA . GLN A 1 191 ? -13.929 -24.195 31.087 1.00 66.88 191 GLN A CA 1
ATOM 1533 C C . GLN A 1 191 ? -14.778 -24.841 32.193 1.00 66.88 191 GLN A C 1
ATOM 1535 O O . GLN A 1 191 ? -14.446 -24.720 33.372 1.00 66.88 191 GLN A O 1
ATOM 1540 N N . LEU A 1 192 ? -15.822 -25.594 31.827 1.00 67.19 192 LEU A N 1
ATOM 1541 C CA . LEU A 1 192 ? -16.654 -26.345 32.770 1.00 67.19 192 LEU A CA 1
ATOM 1542 C C . LEU A 1 192 ? -15.832 -27.411 33.515 1.00 67.19 192 LEU A C 1
ATOM 1544 O O . LEU A 1 192 ? -15.956 -27.538 34.731 1.00 67.19 192 LEU A O 1
ATOM 1548 N N . GLY A 1 193 ? -14.948 -28.127 32.812 1.00 67.62 193 GLY A N 1
ATOM 1549 C CA . GLY A 1 193 ? -14.023 -29.093 33.413 1.00 67.62 193 GLY A CA 1
ATOM 1550 C C . GLY A 1 193 ? -13.062 -28.462 34.428 1.00 67.62 193 GLY A C 1
ATOM 1551 O O . GLY A 1 193 ? -12.857 -29.027 35.501 1.00 67.62 193 GLY A O 1
ATOM 1552 N N . GLY A 1 194 ? -12.531 -27.270 34.136 1.00 64.88 194 GLY A N 1
ATOM 1553 C CA . GLY A 1 194 ? -11.683 -26.515 35.066 1.00 64.88 194 GLY A CA 1
ATOM 1554 C C . GLY A 1 194 ? -12.420 -26.069 36.335 1.00 64.88 194 GLY A C 1
ATOM 1555 O O . GLY A 1 194 ? -11.895 -26.223 37.437 1.00 64.88 194 GLY A O 1
ATOM 1556 N N . LEU A 1 195 ? -13.659 -25.581 36.203 1.00 68.81 195 LEU A N 1
ATOM 1557 C CA . LEU A 1 195 ? -14.494 -25.191 37.348 1.00 68.81 195 LEU A CA 1
ATOM 1558 C C . LEU A 1 195 ? -14.847 -26.397 38.236 1.00 68.81 195 LEU A C 1
ATOM 1560 O O . LEU A 1 195 ? -14.723 -26.314 39.458 1.00 68.81 195 LEU A O 1
ATOM 1564 N N . LEU A 1 196 ? -15.213 -27.531 37.629 1.00 68.94 196 LEU A N 1
ATOM 1565 C CA . LEU A 1 196 ? -15.488 -28.788 38.337 1.00 68.94 196 LEU A CA 1
ATOM 1566 C C . LEU A 1 196 ? -14.249 -29.326 39.073 1.00 68.94 196 LEU A C 1
ATOM 1568 O O . LEU A 1 196 ? -14.349 -29.745 40.225 1.00 68.94 196 LEU A O 1
ATOM 1572 N N . ALA A 1 197 ? -13.068 -29.270 38.448 1.00 65.88 197 ALA A N 1
ATOM 1573 C CA . ALA A 1 197 ? -11.806 -29.650 39.088 1.00 65.88 197 ALA A CA 1
ATOM 1574 C C . ALA A 1 197 ? -11.437 -28.731 40.272 1.00 65.88 197 ALA A C 1
ATOM 1576 O O . ALA A 1 197 ? -10.792 -29.177 41.219 1.00 65.88 197 ALA A O 1
ATOM 1577 N N . GLY A 1 198 ? -11.898 -27.474 40.254 1.00 72.75 198 GLY A N 1
ATOM 1578 C CA . GLY A 1 198 ? -11.808 -26.528 41.371 1.00 72.75 198 GLY A CA 1
ATOM 1579 C C . GLY A 1 198 ? -12.773 -26.799 42.536 1.00 72.75 198 GLY A C 1
ATOM 1580 O O . GLY A 1 198 ? -12.784 -26.032 43.496 1.00 72.75 198 GLY A O 1
ATOM 1581 N N . GLY A 1 199 ? -13.586 -27.860 42.476 1.00 68.88 199 GLY A N 1
ATOM 1582 C CA . GLY A 1 199 ? -14.519 -28.237 43.542 1.00 68.88 199 GLY A CA 1
ATOM 1583 C C . GLY A 1 199 ? -15.844 -27.467 43.547 1.00 68.88 199 GLY A C 1
ATOM 1584 O O . GLY A 1 199 ? -16.604 -27.591 44.509 1.00 68.88 199 GLY A O 1
ATOM 1585 N N . LEU A 1 200 ? -16.148 -26.696 42.496 1.00 61.69 200 LEU A N 1
ATOM 1586 C CA . LEU A 1 200 ? -17.501 -26.178 42.279 1.00 61.69 200 LEU A CA 1
ATOM 1587 C C . LEU A 1 200 ? -18.442 -27.325 41.900 1.00 61.69 200 LEU A C 1
ATOM 1589 O O . LEU A 1 200 ? -18.087 -28.209 41.121 1.00 61.69 200 LEU A O 1
ATOM 1593 N N . ASP A 1 201 ? -19.666 -27.285 42.422 1.00 81.75 201 ASP A N 1
ATOM 1594 C CA . ASP A 1 201 ? -20.720 -28.199 41.992 1.00 81.75 201 ASP A CA 1
ATOM 1595 C C . ASP A 1 201 ? -21.120 -27.914 40.527 1.00 81.75 201 ASP A C 1
ATOM 1597 O O . ASP A 1 201 ? -21.004 -26.787 40.036 1.00 81.75 201 ASP A O 1
ATOM 1601 N N . ALA A 1 202 ? -21.594 -28.939 39.817 1.00 66.38 202 ALA A N 1
ATOM 1602 C CA . ALA A 1 202 ? -21.933 -28.842 38.399 1.00 66.38 202 ALA A CA 1
ATOM 1603 C C . ALA A 1 202 ? -23.029 -27.806 38.092 1.00 66.38 202 ALA A C 1
ATOM 1605 O O . ALA A 1 202 ? -22.986 -27.181 37.032 1.00 66.38 202 ALA A O 1
ATOM 1606 N N . ALA A 1 203 ? -23.980 -27.590 39.006 1.00 67.19 203 ALA A N 1
ATOM 1607 C CA . ALA A 1 203 ? -25.003 -26.561 38.863 1.00 67.19 203 ALA A CA 1
ATOM 1608 C C . ALA A 1 203 ? -24.401 -25.153 39.000 1.00 67.19 203 ALA A C 1
ATOM 1610 O O . ALA A 1 203 ? -24.635 -24.311 38.131 1.00 67.19 203 ALA A O 1
ATOM 1611 N N . ALA A 1 204 ? -23.572 -24.912 40.023 1.00 66.88 204 ALA A N 1
ATOM 1612 C CA . ALA A 1 204 ? -22.856 -23.647 40.194 1.00 66.88 204 ALA A CA 1
ATOM 1613 C C . ALA A 1 204 ? -21.907 -23.340 39.018 1.00 66.88 204 ALA A C 1
ATOM 1615 O O . ALA A 1 204 ? -21.884 -22.212 38.524 1.00 66.88 204 ALA A O 1
ATOM 1616 N N . ALA A 1 205 ? -21.173 -24.339 38.516 1.00 64.25 205 ALA A N 1
ATOM 1617 C CA . ALA A 1 205 ? -20.282 -24.188 37.365 1.00 64.25 205 ALA A CA 1
ATOM 1618 C C . ALA A 1 205 ? -21.048 -23.878 36.061 1.00 64.25 205 ALA A C 1
ATOM 1620 O O . ALA A 1 205 ? -20.636 -23.010 35.290 1.00 64.25 205 ALA A O 1
ATOM 1621 N N . ALA A 1 206 ? -22.198 -24.524 35.830 1.00 65.38 206 ALA A N 1
ATOM 1622 C CA . ALA A 1 206 ? -23.060 -24.227 34.685 1.00 65.38 206 ALA A CA 1
ATOM 1623 C C . ALA A 1 206 ? -23.724 -22.839 34.786 1.00 65.38 206 ALA A C 1
ATOM 1625 O O . ALA A 1 206 ? -23.848 -22.150 33.772 1.00 65.38 206 ALA A O 1
ATOM 1626 N N . GLN A 1 207 ? -24.108 -22.395 35.991 1.00 67.94 207 GLN A N 1
ATOM 1627 C CA . GLN A 1 207 ? -24.606 -21.033 36.223 1.00 67.94 207 GLN A CA 1
ATOM 1628 C C . GLN A 1 207 ? -23.526 -19.971 35.989 1.00 67.94 207 GLN A C 1
ATOM 1630 O O . GLN A 1 207 ? -23.807 -18.970 35.333 1.00 67.94 207 GLN A O 1
ATOM 1635 N N . ALA A 1 208 ? -22.294 -20.200 36.455 1.00 61.38 208 ALA A N 1
ATOM 1636 C CA . ALA A 1 208 ? -21.170 -19.282 36.256 1.00 61.38 208 ALA A CA 1
ATOM 1637 C C . ALA A 1 208 ? -20.813 -19.065 34.771 1.00 61.38 208 ALA A C 1
ATOM 1639 O O . ALA A 1 208 ? -20.320 -17.999 34.410 1.00 61.38 208 ALA A O 1
ATOM 1640 N N . LEU A 1 209 ? -21.097 -20.049 33.908 1.00 61.91 209 LEU A N 1
ATOM 1641 C CA . LEU A 1 209 ? -20.904 -19.976 32.452 1.00 61.91 209 LEU A CA 1
ATOM 1642 C C . LEU A 1 209 ? -22.174 -19.577 31.670 1.00 61.91 209 LEU A C 1
ATOM 1644 O O . LEU A 1 209 ? -22.158 -19.586 30.440 1.00 61.91 209 LEU A O 1
ATOM 1648 N N . GLY A 1 210 ? -23.281 -19.250 32.347 1.00 55.66 210 GLY A N 1
ATOM 1649 C CA . GLY A 1 210 ? -24.541 -18.857 31.701 1.00 55.66 210 GLY A CA 1
ATOM 1650 C C . GLY A 1 210 ? -25.282 -19.987 30.967 1.00 55.66 210 GLY A C 1
ATOM 1651 O O . GLY A 1 210 ? -26.181 -19.716 30.179 1.00 55.66 210 GLY A O 1
ATOM 1652 N N . LEU A 1 211 ? -24.944 -21.255 31.227 1.00 59.50 211 LEU A N 1
ATOM 1653 C CA . LEU A 1 211 ? -25.451 -22.436 30.504 1.00 59.50 211 LEU A CA 1
ATOM 1654 C C . LEU A 1 211 ? -26.790 -22.983 31.038 1.00 59.50 211 LEU A C 1
ATOM 1656 O O . LEU A 1 211 ? -27.203 -24.091 30.682 1.00 59.50 211 L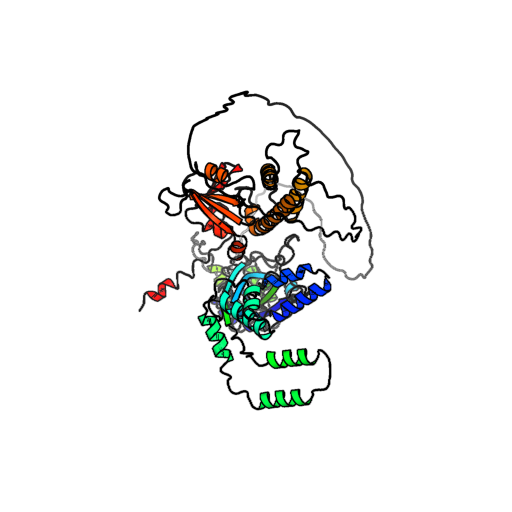EU A O 1
ATOM 1660 N N . ALA A 1 212 ? -27.481 -22.227 31.894 1.00 48.06 212 ALA A N 1
ATOM 1661 C CA . ALA A 1 212 ? -28.732 -22.617 32.546 1.00 48.06 212 ALA A CA 1
ATOM 1662 C C . ALA A 1 212 ? -29.942 -22.588 31.581 1.00 48.06 212 ALA A C 1
ATOM 1664 O O . ALA A 1 212 ? -30.865 -21.793 31.746 1.00 48.06 212 ALA A O 1
ATOM 1665 N N . GLY A 1 213 ? -29.934 -23.469 30.573 1.00 46.75 213 GLY A N 1
ATOM 1666 C CA . GLY A 1 213 ? -31.040 -23.644 29.625 1.00 46.75 213 GLY A CA 1
ATOM 1667 C C . GLY A 1 213 ? -30.816 -24.649 28.484 1.00 46.75 213 GLY A C 1
ATOM 1668 O O . GLY A 1 213 ? -31.796 -25.194 27.987 1.00 46.75 213 GLY A O 1
ATOM 1669 N N . GLU A 1 214 ? -29.568 -24.936 28.079 1.00 41.00 214 GLU A N 1
ATOM 1670 C CA . GLU A 1 214 ? -29.283 -25.645 26.805 1.00 41.00 214 GLU A CA 1
ATOM 1671 C C . GLU A 1 214 ? -28.394 -26.907 26.901 1.00 41.00 214 GLU A C 1
ATOM 1673 O O . GLU A 1 214 ? -27.946 -27.438 25.880 1.00 41.00 214 GLU A O 1
ATOM 1678 N N . LEU A 1 215 ? -28.116 -27.426 28.100 1.00 43.44 215 LEU A N 1
ATOM 1679 C CA . LEU A 1 215 ? -27.313 -28.648 28.254 1.00 43.44 215 LEU A CA 1
ATOM 1680 C C . LEU A 1 215 ? -28.159 -29.921 28.069 1.00 43.44 215 LEU A C 1
ATOM 1682 O O . LEU A 1 215 ? -29.044 -30.213 28.871 1.00 43.44 215 LEU A O 1
ATOM 1686 N N . ASP A 1 216 ? -27.839 -30.709 27.035 1.00 47.69 216 ASP A N 1
ATOM 1687 C CA . ASP A 1 216 ? -28.365 -32.070 26.856 1.00 47.69 216 ASP A CA 1
ATOM 1688 C C . ASP A 1 216 ? -27.889 -32.955 28.030 1.00 47.69 216 ASP A C 1
ATOM 1690 O O . ASP A 1 216 ? -26.673 -33.125 28.201 1.00 47.69 216 ASP A O 1
ATOM 1694 N N . PRO A 1 217 ? -28.798 -33.544 28.836 1.00 49.16 217 PRO A N 1
ATOM 1695 C CA . PRO A 1 217 ? -28.423 -34.354 29.995 1.00 49.16 217 PRO A CA 1
ATOM 1696 C C . PRO A 1 217 ? -27.536 -35.559 29.642 1.00 49.16 217 PRO A C 1
ATOM 1698 O O . PRO A 1 217 ? -26.763 -36.007 30.488 1.00 49.16 217 PRO A O 1
ATOM 1701 N N . ARG A 1 218 ? -27.567 -36.045 28.392 1.00 52.50 218 ARG A N 1
ATOM 1702 C CA . ARG A 1 218 ? -26.687 -37.132 27.927 1.00 52.50 218 ARG A CA 1
ATOM 1703 C C . ARG A 1 218 ? -25.216 -36.734 27.886 1.00 52.50 218 ARG A C 1
ATOM 1705 O O . ARG A 1 218 ? -24.352 -37.579 28.094 1.00 52.50 218 ARG A O 1
ATOM 1712 N N . LEU A 1 219 ? -24.922 -35.461 27.631 1.00 47.72 219 LEU A N 1
ATOM 1713 C CA . LEU A 1 219 ? -23.552 -34.951 27.550 1.00 47.72 219 LEU A CA 1
ATOM 1714 C C . LEU A 1 219 ? -22.937 -34.834 28.955 1.00 47.72 219 LEU A C 1
ATOM 1716 O O . LEU A 1 219 ? -21.773 -35.175 29.155 1.00 47.72 219 LEU A O 1
ATOM 1720 N N . LEU A 1 220 ? -23.753 -34.462 29.949 1.00 48.62 220 LEU A N 1
ATOM 1721 C CA . LEU A 1 220 ? -23.374 -34.479 31.365 1.00 48.62 220 LEU A CA 1
ATOM 1722 C C . LEU A 1 220 ? -23.109 -35.914 31.860 1.00 48.62 220 LEU A C 1
ATOM 1724 O O . LEU A 1 220 ? -22.106 -36.168 32.526 1.00 48.62 220 LEU A O 1
ATOM 1728 N N . GLU A 1 221 ? -23.967 -36.865 31.479 1.00 52.00 221 GLU A N 1
ATOM 1729 C CA . GLU A 1 221 ? -23.791 -38.288 31.789 1.00 52.00 221 GLU A CA 1
ATOM 1730 C C . GLU A 1 221 ? -22.525 -38.870 31.133 1.00 52.00 221 GLU A C 1
ATOM 1732 O O . GLU A 1 221 ? -21.802 -39.642 31.761 1.00 52.00 221 GLU A O 1
ATOM 1737 N N . GLN A 1 222 ? -22.187 -38.446 29.911 1.00 50.69 222 GLN A N 1
ATOM 1738 C CA . GLN A 1 222 ? -20.986 -38.896 29.203 1.00 50.69 222 GLN A CA 1
ATOM 1739 C C . GLN A 1 222 ? -19.684 -38.395 29.860 1.00 50.69 222 GLN A C 1
ATOM 1741 O O . GLN A 1 222 ? -18.718 -39.153 29.955 1.00 50.69 222 GLN A O 1
ATOM 1746 N N . VAL A 1 223 ? -19.663 -37.160 30.379 1.00 47.75 223 VAL A N 1
ATOM 1747 C CA . VAL A 1 223 ? -18.527 -36.607 31.150 1.00 47.75 223 VAL A CA 1
ATOM 1748 C C . VAL A 1 223 ? -18.375 -37.307 32.510 1.00 47.75 223 VAL A C 1
ATOM 1750 O O . VAL A 1 223 ? -17.257 -37.624 32.927 1.00 47.75 223 VAL A O 1
ATOM 1753 N N . LEU A 1 224 ? -19.489 -37.623 33.180 1.00 50.72 224 LEU A N 1
ATOM 1754 C CA . LEU A 1 224 ? -19.495 -38.408 34.423 1.00 50.72 224 LEU A CA 1
ATOM 1755 C C . LEU A 1 224 ? -19.048 -39.866 34.207 1.00 50.72 224 LEU A C 1
ATOM 1757 O O . LEU A 1 224 ? -18.316 -40.416 35.027 1.00 50.72 224 LEU A O 1
ATOM 1761 N N . GLN A 1 225 ? -19.414 -40.498 33.089 1.00 52.50 225 GLN A N 1
ATOM 1762 C CA . GLN A 1 225 ? -18.950 -41.853 32.760 1.00 52.50 225 GLN A CA 1
ATOM 1763 C C . GLN A 1 225 ? -17.456 -41.888 32.396 1.00 52.50 225 GLN A C 1
ATOM 1765 O O . GLN A 1 225 ? -16.756 -42.816 32.801 1.00 52.50 225 GLN A O 1
ATOM 1770 N N . GLN A 1 226 ? -16.935 -40.868 31.704 1.00 44.97 226 GLN A N 1
ATOM 1771 C CA . GLN A 1 226 ? -15.500 -40.770 31.393 1.00 44.97 226 GLN A CA 1
ATOM 1772 C C . GLN A 1 226 ? -14.629 -40.533 32.637 1.00 44.97 226 GLN A C 1
ATOM 1774 O O . GLN A 1 226 ? -13.511 -41.038 32.696 1.00 44.97 226 GLN A O 1
ATOM 1779 N N . THR A 1 227 ? -15.139 -39.842 33.659 1.00 45.78 227 THR A N 1
ATOM 1780 C CA . THR A 1 227 ? -14.443 -39.701 34.953 1.00 45.78 227 THR A CA 1
ATOM 1781 C C . THR A 1 227 ? -14.569 -40.942 35.848 1.00 45.78 227 THR A C 1
ATOM 1783 O O . THR A 1 227 ? -13.703 -41.178 36.688 1.00 45.78 227 THR A O 1
ATOM 1786 N N . ALA A 1 228 ? -15.586 -41.787 35.641 1.00 41.25 228 ALA A N 1
ATOM 1787 C CA . ALA A 1 228 ? -15.812 -43.017 36.408 1.00 41.25 228 ALA A CA 1
ATOM 1788 C C . ALA A 1 228 ? -15.070 -44.266 35.879 1.00 41.25 228 ALA A C 1
ATOM 1790 O O . ALA A 1 228 ? -15.121 -45.324 36.512 1.00 41.25 228 ALA A O 1
ATOM 1791 N N . HIS A 1 229 ? -14.392 -44.194 34.729 1.00 39.94 229 HIS A N 1
ATOM 1792 C CA . HIS A 1 229 ? -13.599 -45.297 34.167 1.00 39.94 229 HIS A CA 1
ATOM 1793 C C . HIS A 1 229 ? -12.112 -44.939 34.114 1.00 39.94 229 HIS A C 1
ATOM 1795 O O . HIS A 1 229 ? -11.539 -44.662 33.062 1.00 39.94 229 HIS A O 1
ATOM 1801 N N . GLY A 1 230 ? -11.484 -44.968 35.293 1.00 39.03 230 GLY A N 1
ATOM 1802 C CA . GLY A 1 230 ? -10.053 -44.733 35.453 1.00 39.03 230 GLY A CA 1
ATOM 1803 C C . GLY A 1 230 ? -9.206 -45.754 34.690 1.00 39.03 230 GLY A C 1
ATOM 1804 O O . GLY A 1 230 ? -9.166 -46.934 35.043 1.00 39.03 230 GLY A O 1
ATOM 1805 N N . GLY A 1 231 ? -8.488 -45.278 33.672 1.00 36.66 231 GLY A N 1
ATOM 1806 C CA . GLY A 1 231 ? -7.358 -46.001 33.096 1.00 36.66 231 GLY A CA 1
ATOM 1807 C C . GLY A 1 231 ? -6.259 -46.210 34.142 1.00 36.66 231 GLY A C 1
ATOM 1808 O O . GLY A 1 231 ? -6.110 -45.412 35.068 1.00 36.66 231 GLY A O 1
ATOM 1809 N N . ALA A 1 232 ? -5.500 -47.299 34.009 1.00 39.91 232 ALA A N 1
ATOM 1810 C CA . ALA A 1 232 ? -4.461 -47.654 34.969 1.00 39.91 232 ALA A CA 1
ATOM 1811 C C . ALA A 1 232 ? -3.412 -46.535 35.098 1.00 39.91 232 ALA A C 1
ATOM 1813 O O . ALA A 1 232 ? -2.717 -46.207 34.138 1.00 39.91 232 ALA A O 1
ATOM 1814 N N . VAL A 1 233 ? -3.302 -45.975 36.303 1.00 42.12 233 VAL A N 1
ATOM 1815 C CA . VAL A 1 233 ? -2.265 -45.006 36.667 1.00 42.12 233 VAL A CA 1
ATOM 1816 C C . VAL A 1 233 ? -0.903 -45.700 36.592 1.00 42.12 233 VAL A C 1
ATOM 1818 O O . VAL A 1 233 ? -0.729 -46.774 37.171 1.00 42.12 233 VAL A O 1
ATOM 1821 N N . ASP A 1 234 ? 0.054 -45.091 35.887 1.00 44.03 234 ASP A N 1
ATOM 1822 C CA . ASP A 1 234 ? 1.429 -45.590 35.790 1.00 44.03 234 ASP A CA 1
ATOM 1823 C C . ASP A 1 234 ? 2.012 -45.792 37.210 1.00 44.03 234 ASP A C 1
ATOM 1825 O O . ASP A 1 234 ? 1.872 -44.897 38.058 1.00 44.03 234 ASP A O 1
ATOM 1829 N N . PRO A 1 235 ? 2.661 -46.936 37.519 1.00 47.00 235 PRO A N 1
ATOM 1830 C CA . PRO A 1 235 ? 3.327 -47.142 38.805 1.00 47.00 235 PRO A CA 1
ATOM 1831 C C . PRO A 1 235 ? 4.303 -46.015 39.194 1.00 47.00 235 PRO A C 1
ATOM 1833 O O . PRO A 1 235 ? 4.481 -45.774 40.388 1.00 47.00 235 PRO A O 1
ATOM 1836 N N . ALA A 1 236 ? 4.885 -45.279 38.240 1.00 48.44 236 ALA A N 1
ATOM 1837 C CA . ALA A 1 236 ? 5.683 -44.083 38.510 1.00 48.44 236 ALA A CA 1
ATOM 1838 C C . ALA A 1 236 ? 4.854 -42.947 39.146 1.00 48.44 236 ALA A C 1
ATOM 1840 O O . ALA A 1 236 ? 5.284 -42.328 40.122 1.00 48.44 236 ALA A O 1
ATOM 1841 N N . THR A 1 237 ? 3.639 -42.701 38.651 1.00 48.19 237 THR A N 1
ATOM 1842 C CA . THR A 1 237 ? 2.721 -41.686 39.193 1.00 48.19 237 THR A CA 1
ATOM 1843 C C . THR A 1 237 ? 2.157 -42.120 40.549 1.00 48.19 237 THR A C 1
ATOM 1845 O O . THR A 1 237 ? 2.061 -41.305 41.468 1.00 48.19 237 THR A O 1
ATOM 1848 N N . ALA A 1 238 ? 1.864 -43.414 40.724 1.00 50.69 238 ALA A N 1
ATOM 1849 C CA . ALA A 1 238 ? 1.467 -43.970 42.019 1.00 50.69 238 ALA A CA 1
ATOM 1850 C C . ALA A 1 238 ? 2.590 -43.853 43.073 1.00 50.69 238 ALA A C 1
ATOM 1852 O O . ALA A 1 238 ? 2.322 -43.510 44.226 1.00 50.69 238 ALA A O 1
ATOM 1853 N N . ALA A 1 239 ? 3.851 -44.065 42.678 1.00 54.31 239 ALA A N 1
ATOM 1854 C CA . ALA A 1 239 ? 5.012 -43.865 43.545 1.00 54.31 239 ALA A CA 1
ATOM 1855 C C . ALA A 1 239 ? 5.217 -42.385 43.922 1.00 54.31 239 ALA A C 1
ATOM 1857 O O . ALA A 1 239 ? 5.517 -42.091 45.080 1.00 54.31 239 ALA A O 1
ATOM 1858 N N . ALA A 1 240 ? 4.998 -41.450 42.991 1.00 48.22 240 ALA A N 1
ATOM 1859 C CA . ALA A 1 240 ? 5.066 -40.013 43.266 1.00 48.22 240 ALA A CA 1
ATOM 1860 C C . ALA A 1 240 ? 3.991 -39.555 44.274 1.00 48.22 240 ALA A C 1
ATOM 1862 O O . ALA A 1 240 ? 4.301 -38.832 45.222 1.00 48.22 240 ALA A O 1
ATOM 1863 N N . LEU A 1 241 ? 2.749 -40.035 44.133 1.00 47.75 241 LEU A N 1
ATOM 1864 C CA . LEU A 1 241 ? 1.667 -39.786 45.098 1.00 47.75 241 LEU A CA 1
ATOM 1865 C C . LEU A 1 241 ? 1.955 -40.404 46.477 1.00 47.75 241 LEU A C 1
ATOM 1867 O O . LEU A 1 241 ? 1.719 -39.758 47.499 1.00 47.75 241 LEU A O 1
ATOM 1871 N N . ALA A 1 242 ? 2.518 -41.615 46.525 1.00 52.56 242 ALA A N 1
ATOM 1872 C CA . ALA A 1 242 ? 2.928 -42.246 47.780 1.00 52.56 242 ALA A CA 1
ATOM 1873 C C . ALA A 1 242 ? 4.072 -41.483 48.480 1.00 52.56 242 ALA A C 1
ATOM 1875 O O . ALA A 1 242 ? 4.060 -41.354 49.704 1.00 52.56 242 ALA A O 1
ATOM 1876 N N . ALA A 1 243 ? 5.027 -40.934 47.721 1.00 54.09 243 ALA A N 1
ATOM 1877 C CA . ALA A 1 243 ? 6.106 -40.103 48.256 1.00 54.09 243 ALA A CA 1
ATOM 1878 C C . ALA A 1 243 ? 5.593 -38.753 48.790 1.00 54.09 243 ALA A C 1
ATOM 1880 O O . ALA A 1 243 ? 5.989 -38.333 49.877 1.00 54.09 243 ALA A O 1
ATOM 1881 N N . ALA A 1 244 ? 4.662 -38.105 48.080 1.00 48.12 244 ALA A N 1
ATOM 1882 C CA . ALA A 1 244 ? 4.025 -36.868 48.536 1.00 48.12 244 ALA A CA 1
ATOM 1883 C C . ALA A 1 244 ? 3.230 -37.068 49.841 1.00 48.12 244 ALA A C 1
ATOM 1885 O O . ALA A 1 244 ? 3.302 -36.236 50.745 1.00 48.12 244 ALA A O 1
ATOM 1886 N N . ALA A 1 245 ? 2.532 -38.201 49.985 1.00 47.16 245 ALA A N 1
ATOM 1887 C CA . ALA A 1 245 ? 1.786 -38.539 51.198 1.00 47.16 245 ALA A CA 1
ATOM 1888 C C . ALA A 1 245 ? 2.682 -38.790 52.432 1.00 47.16 245 ALA A C 1
ATOM 1890 O O . ALA A 1 245 ? 2.241 -38.575 53.561 1.00 47.16 245 ALA A O 1
ATOM 1891 N N . GLN A 1 246 ? 3.939 -39.213 52.246 1.00 49.81 246 GLN A N 1
ATOM 1892 C CA . GLN A 1 246 ? 4.883 -39.458 53.349 1.00 49.81 246 GLN A CA 1
ATOM 1893 C C . GLN A 1 246 ? 5.560 -38.186 53.892 1.00 49.81 246 GLN A C 1
ATOM 1895 O O . GLN A 1 246 ? 6.163 -38.233 54.962 1.00 49.81 246 GLN A O 1
ATOM 1900 N N . LEU A 1 247 ? 5.423 -37.041 53.213 1.00 47.66 247 LEU A N 1
ATOM 1901 C CA . LEU A 1 247 ? 5.960 -35.739 53.639 1.00 47.66 247 LEU A CA 1
ATOM 1902 C C . LEU A 1 247 ? 4.926 -34.852 54.365 1.00 47.66 247 LEU A C 1
ATOM 1904 O O . LEU A 1 247 ? 5.094 -33.636 54.463 1.00 47.66 247 LEU A O 1
ATOM 1908 N N . GLY A 1 248 ? 3.857 -35.451 54.901 1.00 38.81 248 GLY A N 1
ATOM 1909 C CA . GLY A 1 248 ? 2.805 -34.758 55.650 1.00 38.81 248 GLY A CA 1
ATOM 1910 C C . GLY A 1 248 ? 3.299 -34.119 56.954 1.00 38.81 248 GLY A C 1
ATOM 1911 O O . GLY A 1 248 ? 3.205 -34.728 58.017 1.00 38.81 248 GLY A O 1
ATOM 1912 N N . GLY A 1 249 ? 3.805 -32.883 56.879 1.00 45.41 249 GLY A N 1
ATOM 1913 C CA . GLY A 1 249 ? 4.380 -32.197 58.041 1.00 45.41 249 GLY A CA 1
ATOM 1914 C C . GLY A 1 249 ? 4.780 -30.727 57.861 1.00 45.41 249 GLY A C 1
ATOM 1915 O O . GLY A 1 249 ? 5.618 -30.255 58.623 1.00 45.41 249 GLY A O 1
ATOM 1916 N N . ALA A 1 250 ? 4.220 -29.991 56.892 1.00 39.03 250 ALA A N 1
ATOM 1917 C CA . ALA A 1 250 ? 4.461 -28.549 56.755 1.00 39.03 250 ALA A CA 1
ATOM 1918 C C . ALA A 1 250 ? 3.228 -27.793 56.231 1.00 39.03 250 ALA A C 1
ATOM 1920 O O . ALA A 1 250 ? 2.565 -28.220 55.288 1.00 39.03 250 ALA A O 1
ATOM 1921 N N . THR A 1 251 ? 2.925 -26.655 56.855 1.00 48.47 251 THR A N 1
ATOM 1922 C CA . THR A 1 251 ? 1.809 -25.764 56.511 1.00 48.47 251 THR A CA 1
ATOM 1923 C C . THR A 1 251 ? 2.192 -24.737 55.444 1.00 48.47 251 THR A C 1
ATOM 1925 O O . THR A 1 251 ? 3.182 -24.031 55.625 1.00 48.47 251 THR A O 1
ATOM 1928 N N . GLY A 1 252 ? 1.329 -24.541 54.440 1.00 46.84 252 GLY A N 1
ATOM 1929 C CA . GLY A 1 252 ? 1.271 -23.312 53.634 1.00 46.84 252 GLY A CA 1
ATOM 1930 C C . GLY A 1 252 ? 1.685 -23.449 52.163 1.00 46.84 252 GLY A C 1
ATOM 1931 O O . GLY A 1 252 ? 2.802 -23.858 51.873 1.00 46.84 252 GLY A O 1
ATOM 1932 N N . ASN A 1 253 ? 0.766 -23.042 51.276 1.00 47.84 253 ASN A N 1
ATOM 1933 C CA . ASN A 1 253 ? 0.816 -22.682 49.841 1.00 47.84 253 ASN A CA 1
ATOM 1934 C C . ASN A 1 253 ? 1.750 -23.416 48.847 1.00 47.84 253 ASN A C 1
ATOM 1936 O O . ASN A 1 253 ? 1.300 -23.714 47.745 1.00 47.84 253 ASN A O 1
ATOM 1940 N N . ALA A 1 254 ? 2.995 -23.749 49.186 1.00 47.25 254 ALA A N 1
ATOM 1941 C CA . ALA A 1 254 ? 3.977 -24.322 48.256 1.00 47.25 254 ALA A CA 1
ATOM 1942 C C . ALA A 1 254 ? 3.559 -25.682 47.653 1.00 47.25 254 ALA A C 1
ATOM 1944 O O . ALA A 1 254 ? 3.982 -26.039 46.555 1.00 47.25 254 ALA A O 1
ATOM 1945 N N . THR A 1 255 ? 2.706 -26.447 48.342 1.00 51.75 255 THR A N 1
ATOM 1946 C CA . THR A 1 255 ? 2.157 -27.712 47.828 1.00 51.75 255 THR A CA 1
ATOM 1947 C C . THR A 1 255 ? 1.118 -27.527 46.723 1.00 51.75 255 THR A C 1
ATOM 1949 O O . THR A 1 255 ? 0.977 -28.426 45.897 1.00 51.75 255 THR A O 1
ATOM 1952 N N . LEU A 1 256 ? 0.424 -26.385 46.660 1.00 53.53 256 LEU A N 1
ATOM 1953 C CA . LEU A 1 256 ? -0.545 -26.087 45.598 1.00 53.53 256 LEU A CA 1
ATOM 1954 C C . LEU A 1 256 ? 0.160 -25.724 44.284 1.00 53.53 256 LEU A C 1
ATOM 1956 O O . LEU A 1 256 ? -0.203 -26.262 43.241 1.00 53.53 256 LEU A O 1
ATOM 1960 N N . ASP A 1 257 ? 1.232 -24.929 44.341 1.00 50.09 257 ASP A N 1
ATOM 1961 C CA . ASP A 1 257 ? 2.074 -24.640 43.170 1.00 50.09 257 ASP A CA 1
ATOM 1962 C C . ASP A 1 257 ? 2.795 -25.899 42.656 1.00 50.09 257 ASP A C 1
ATOM 1964 O O . ASP A 1 257 ? 2.921 -26.108 41.448 1.00 50.09 257 ASP A O 1
ATOM 1968 N N . ALA A 1 258 ? 3.229 -26.788 43.557 1.00 52.16 258 ALA A N 1
ATOM 1969 C CA . ALA A 1 258 ? 3.822 -28.070 43.177 1.00 52.16 258 ALA A CA 1
ATOM 1970 C C . ALA A 1 258 ? 2.806 -29.017 42.507 1.00 52.16 258 ALA A C 1
ATOM 1972 O O . ALA A 1 258 ? 3.137 -29.655 41.508 1.00 52.16 258 ALA A O 1
ATOM 1973 N N . LEU A 1 259 ? 1.566 -29.088 43.010 1.00 51.06 259 LEU A N 1
ATOM 1974 C CA . LEU A 1 259 ? 0.488 -29.884 42.404 1.00 51.06 259 LEU A CA 1
ATOM 1975 C C . LEU A 1 259 ? 0.007 -29.303 41.069 1.00 51.06 259 LEU A C 1
ATOM 1977 O O . LEU A 1 259 ? -0.232 -30.071 40.141 1.00 51.06 259 LEU A O 1
ATOM 1981 N N . SER A 1 260 ? -0.066 -27.975 40.946 1.00 52.72 260 SER A N 1
ATOM 1982 C CA . SER A 1 260 ? -0.352 -27.274 39.687 1.00 52.72 260 SER A CA 1
ATOM 1983 C C . SER A 1 260 ? 0.660 -27.656 38.598 1.00 52.72 260 SER A C 1
ATOM 1985 O O . SER A 1 260 ? 0.282 -28.143 37.532 1.00 52.72 260 SER A O 1
ATOM 1987 N N . ASN A 1 261 ? 1.959 -27.566 38.908 1.00 50.56 261 ASN A N 1
ATOM 1988 C CA . ASN A 1 261 ? 3.026 -27.957 37.984 1.00 50.56 261 ASN A CA 1
ATOM 1989 C C . ASN A 1 261 ? 3.046 -29.472 37.685 1.00 50.56 261 ASN A C 1
ATOM 1991 O O . ASN A 1 261 ? 3.317 -29.870 36.553 1.00 50.56 261 ASN A O 1
ATOM 1995 N N . ALA A 1 262 ? 2.742 -30.327 38.668 1.00 49.69 262 ALA A N 1
ATOM 1996 C CA . ALA A 1 262 ? 2.750 -31.782 38.491 1.00 49.69 262 ALA A CA 1
ATOM 1997 C C . ALA A 1 262 ? 1.549 -32.313 37.684 1.00 49.69 262 ALA A C 1
ATOM 1999 O O . ALA A 1 262 ? 1.704 -33.270 36.926 1.00 49.69 262 ALA A O 1
ATOM 2000 N N . LEU A 1 263 ? 0.365 -31.708 37.827 1.00 51.19 263 LEU A N 1
ATOM 2001 C CA . LEU A 1 263 ? -0.848 -32.111 37.105 1.00 51.19 263 LEU A CA 1
ATOM 2002 C C . LEU A 1 263 ? -0.988 -31.408 35.744 1.00 51.19 263 LEU A C 1
ATOM 2004 O O . LEU A 1 263 ? -1.560 -31.989 34.824 1.00 51.19 263 LEU A O 1
ATOM 2008 N N . GLY A 1 264 ? -0.418 -30.209 35.577 1.00 45.84 264 GLY A N 1
ATOM 2009 C CA . GLY A 1 264 ? -0.389 -29.494 34.296 1.00 45.84 264 GLY A CA 1
ATOM 2010 C C . GLY A 1 264 ? 0.614 -30.048 33.272 1.00 45.84 264 GLY A C 1
ATOM 2011 O O . GLY A 1 264 ? 0.425 -29.864 32.074 1.00 45.84 264 GLY A O 1
ATOM 2012 N N . GLY A 1 265 ? 1.664 -30.754 33.710 1.00 43.06 265 GLY A N 1
ATOM 2013 C CA . GLY A 1 265 ? 2.757 -31.204 32.833 1.00 43.06 265 GLY A CA 1
ATOM 2014 C C . GLY A 1 265 ? 2.509 -32.486 32.019 1.00 43.06 265 GLY A C 1
ATOM 2015 O O . GLY A 1 265 ? 3.341 -32.838 31.186 1.00 43.06 265 GLY A O 1
ATOM 2016 N N . GLY A 1 266 ? 1.411 -33.214 32.262 1.00 38.25 266 GLY A N 1
ATOM 2017 C CA . GLY A 1 266 ? 1.189 -34.556 31.694 1.00 38.25 266 GLY A CA 1
ATOM 2018 C C . GLY A 1 266 ? 0.400 -34.615 30.379 1.00 38.25 266 GLY A C 1
ATOM 2019 O O . GLY A 1 266 ? 0.432 -35.636 29.690 1.00 38.25 266 GLY A O 1
ATOM 2020 N N . ALA A 1 267 ? -0.317 -33.550 30.015 1.00 42.81 267 ALA A N 1
ATOM 2021 C CA . ALA A 1 267 ? -1.243 -33.550 28.883 1.00 42.81 267 ALA A CA 1
ATOM 2022 C C . ALA A 1 267 ? -0.605 -32.957 27.616 1.00 42.81 267 ALA A C 1
ATOM 2024 O O . ALA A 1 267 ? -0.779 -31.784 27.308 1.00 42.81 267 ALA A O 1
ATOM 2025 N N . ALA A 1 268 ? 0.104 -33.810 26.873 1.00 45.06 268 ALA A N 1
ATOM 2026 C CA . ALA A 1 268 ? 0.432 -33.639 25.457 1.00 45.06 268 ALA A CA 1
ATOM 2027 C C . ALA A 1 268 ? 0.892 -32.232 25.012 1.00 45.06 268 ALA A C 1
ATOM 2029 O O . ALA A 1 268 ? 0.170 -31.514 24.320 1.00 45.06 268 ALA A O 1
ATOM 2030 N N . ALA A 1 269 ? 2.186 -31.952 25.191 1.00 46.22 269 ALA A N 1
ATOM 2031 C CA . ALA A 1 269 ? 2.936 -31.156 24.216 1.00 46.22 269 ALA A CA 1
ATOM 2032 C C . ALA A 1 269 ? 3.075 -31.941 22.890 1.00 46.22 269 ALA A C 1
ATOM 2034 O O . ALA A 1 269 ? 4.174 -32.274 22.445 1.00 46.22 269 ALA A O 1
ATOM 2035 N N . ALA A 1 270 ? 1.941 -32.291 22.275 1.00 54.19 270 ALA A N 1
ATOM 2036 C CA . ALA A 1 270 ? 1.904 -32.706 20.887 1.00 54.19 270 ALA A CA 1
ATOM 2037 C C . ALA A 1 270 ? 2.354 -31.488 20.083 1.00 54.19 270 ALA A C 1
ATOM 2039 O O . ALA A 1 270 ? 1.667 -30.469 20.085 1.00 54.19 270 ALA A O 1
ATOM 2040 N N . ALA A 1 271 ? 3.537 -31.568 19.474 1.00 59.47 271 ALA A N 1
ATOM 2041 C CA . ALA A 1 271 ? 4.061 -30.484 18.660 1.00 59.47 271 ALA A CA 1
ATOM 2042 C C . ALA A 1 271 ? 3.050 -30.186 17.546 1.00 59.47 271 ALA A C 1
ATOM 2044 O O . ALA A 1 271 ? 2.883 -30.997 16.632 1.00 59.47 271 ALA A O 1
ATOM 2045 N N . GLU A 1 272 ? 2.338 -29.063 17.670 1.00 74.81 272 GLU A N 1
ATOM 2046 C CA . GLU A 1 272 ? 1.373 -28.622 16.669 1.00 74.81 272 GLU A CA 1
ATOM 2047 C C . GLU A 1 272 ? 2.096 -28.534 15.328 1.00 74.81 272 GLU A C 1
ATOM 2049 O O . GLU A 1 272 ? 3.134 -27.875 15.220 1.00 74.81 272 GLU A O 1
ATOM 2054 N N . ALA A 1 273 ? 1.586 -29.265 14.336 1.00 84.69 273 ALA A N 1
ATOM 2055 C CA . ALA A 1 273 ? 2.229 -29.365 13.039 1.00 84.69 273 ALA A CA 1
ATOM 2056 C C . ALA A 1 273 ? 2.250 -27.981 12.383 1.00 84.69 273 ALA A C 1
ATOM 2058 O O . ALA A 1 273 ? 1.208 -27.461 11.984 1.00 84.69 273 ALA A O 1
ATOM 2059 N N . GLU A 1 274 ? 3.440 -27.392 12.291 1.00 91.75 274 GLU A N 1
ATOM 2060 C CA . GLU A 1 274 ? 3.635 -26.100 11.649 1.00 91.75 274 GLU A CA 1
ATOM 2061 C C . GLU A 1 274 ? 3.302 -26.228 10.159 1.00 91.75 274 GLU A C 1
ATOM 2063 O O . GLU A 1 274 ? 3.935 -26.978 9.412 1.00 91.75 274 GLU A O 1
ATOM 2068 N N . ALA A 1 275 ? 2.251 -25.529 9.744 1.00 94.50 275 ALA A N 1
ATOM 2069 C CA . ALA A 1 275 ? 1.843 -25.435 8.359 1.00 94.50 275 ALA A CA 1
ATOM 2070 C C . ALA A 1 275 ? 2.680 -24.358 7.665 1.00 94.50 275 ALA A C 1
ATOM 2072 O O . ALA A 1 275 ? 2.942 -23.296 8.230 1.00 94.50 275 ALA A O 1
ATOM 2073 N N . GLN A 1 276 ? 3.070 -24.621 6.421 1.00 95.94 276 GLN A N 1
ATOM 2074 C CA . GLN A 1 276 ? 3.833 -23.689 5.599 1.00 95.94 276 GLN A CA 1
ATOM 2075 C C . GLN A 1 276 ? 3.067 -23.397 4.307 1.00 95.94 276 GLN A C 1
ATOM 2077 O O . GLN A 1 276 ? 2.536 -24.306 3.668 1.00 95.94 276 GLN A O 1
ATOM 2082 N N . MET A 1 277 ? 3.030 -22.129 3.909 1.00 95.38 277 MET A N 1
ATOM 2083 C CA . MET A 1 277 ? 2.515 -21.672 2.619 1.00 95.38 277 MET A CA 1
ATOM 2084 C C . MET A 1 277 ? 3.571 -20.834 1.899 1.00 95.38 277 MET A C 1
ATOM 2086 O O . MET A 1 277 ? 4.373 -20.153 2.532 1.00 95.38 277 MET A O 1
ATOM 2090 N N . SER A 1 278 ? 3.585 -20.884 0.569 1.00 96.62 278 SER A N 1
ATOM 2091 C CA . SER A 1 278 ? 4.574 -20.191 -0.260 1.00 96.62 278 SER A CA 1
ATOM 2092 C C . SER A 1 278 ? 3.888 -19.549 -1.456 1.00 96.62 278 SER A C 1
ATOM 2094 O O . SER A 1 278 ? 3.129 -20.222 -2.146 1.00 96.62 278 SER A O 1
ATOM 2096 N N . HIS A 1 279 ? 4.186 -18.278 -1.720 1.00 96.44 279 HIS A N 1
ATOM 2097 C CA . HIS A 1 279 ? 3.655 -17.531 -2.862 1.00 96.44 279 HIS A CA 1
ATOM 2098 C C . HIS A 1 279 ? 4.795 -16.833 -3.612 1.00 96.44 279 HIS A C 1
ATOM 2100 O O . HIS A 1 279 ? 5.658 -16.209 -2.990 1.00 96.44 279 HIS A O 1
ATOM 2106 N N . ASP A 1 280 ? 4.788 -16.939 -4.943 1.00 97.38 280 ASP A N 1
ATOM 2107 C CA . ASP A 1 280 ? 5.748 -16.277 -5.830 1.00 97.38 280 ASP A CA 1
ATOM 2108 C C . ASP A 1 280 ? 5.122 -15.016 -6.435 1.00 97.38 280 ASP A C 1
ATOM 2110 O O . ASP A 1 280 ? 4.126 -15.079 -7.153 1.00 97.38 280 ASP A O 1
ATOM 2114 N N . TYR A 1 281 ? 5.727 -13.861 -6.160 1.00 96.56 281 TYR A N 1
ATOM 2115 C CA . TYR A 1 281 ? 5.259 -12.555 -6.613 1.00 96.56 281 TYR A CA 1
ATOM 2116 C C . TYR A 1 281 ? 6.110 -12.041 -7.771 1.00 96.56 281 TYR A C 1
ATOM 2118 O O . TYR A 1 281 ? 7.314 -11.823 -7.622 1.00 96.56 281 TYR A O 1
ATOM 2126 N N . GLU A 1 282 ? 5.479 -11.820 -8.923 1.00 96.56 282 GLU A N 1
ATOM 2127 C CA . GLU A 1 282 ? 6.144 -11.340 -10.134 1.00 96.56 282 GLU A CA 1
ATOM 2128 C C . GLU A 1 282 ? 6.099 -9.807 -10.252 1.00 96.56 282 GLU A C 1
ATOM 2130 O O . GLU A 1 282 ? 5.056 -9.187 -10.483 1.00 96.56 282 GLU A O 1
ATOM 2135 N N . PHE A 1 283 ? 7.270 -9.181 -10.156 1.00 95.19 283 PHE A N 1
ATOM 2136 C CA . PHE A 1 283 ? 7.459 -7.751 -10.377 1.00 95.19 283 PHE A CA 1
ATOM 2137 C C . PHE A 1 283 ? 7.593 -7.494 -11.879 1.00 95.19 283 PHE A C 1
ATOM 2139 O O . PHE A 1 283 ? 8.690 -7.438 -12.440 1.00 95.19 283 PHE A O 1
ATOM 2146 N N . SER A 1 284 ? 6.441 -7.404 -12.544 1.00 92.12 284 SER A N 1
ATOM 2147 C CA . SER A 1 284 ? 6.365 -7.274 -13.999 1.00 92.12 284 SER A CA 1
ATOM 2148 C C . SER A 1 284 ? 6.692 -5.866 -14.512 1.00 92.12 284 SER A C 1
ATOM 2150 O O . SER A 1 284 ? 6.323 -4.860 -13.899 1.00 92.12 284 SER A O 1
ATOM 2152 N N . SER A 1 285 ? 7.313 -5.787 -15.695 1.00 89.81 285 SER A N 1
ATOM 2153 C CA . SER A 1 285 ? 7.581 -4.523 -16.411 1.00 89.81 285 SER A CA 1
ATOM 2154 C C . SER A 1 285 ? 8.385 -3.493 -15.604 1.00 89.81 285 SER A C 1
ATOM 2156 O O . SER A 1 285 ? 8.147 -2.294 -15.739 1.00 89.81 285 SER A O 1
ATOM 2158 N N . VAL A 1 286 ? 9.330 -3.948 -14.774 1.00 91.94 286 VAL A N 1
ATOM 2159 C CA . VAL A 1 286 ? 10.217 -3.066 -14.000 1.00 91.94 286 VAL A CA 1
ATOM 2160 C C . VAL A 1 286 ? 11.099 -2.252 -14.955 1.00 91.94 286 VAL A C 1
ATOM 2162 O O . VAL A 1 286 ? 11.859 -2.812 -15.744 1.00 91.94 286 VAL A O 1
ATOM 2165 N N . GLU A 1 287 ? 10.982 -0.927 -14.886 1.00 94.06 287 GLU A N 1
ATOM 2166 C CA . GLU A 1 287 ? 11.689 0.070 -15.703 1.00 94.06 287 GLU A CA 1
ATOM 2167 C C . GLU A 1 287 ? 12.426 1.065 -14.782 1.00 94.06 287 GLU A C 1
ATOM 2169 O O . GLU A 1 287 ? 11.842 1.558 -13.814 1.00 94.06 287 GLU A O 1
ATOM 2174 N N . LEU A 1 288 ? 13.682 1.420 -15.094 1.00 94.19 288 LEU A N 1
ATOM 2175 C CA . LEU A 1 288 ? 14.373 2.552 -14.449 1.00 94.19 288 LEU A CA 1
ATOM 2176 C C . LEU A 1 288 ? 13.914 3.866 -15.102 1.00 94.19 288 LEU A C 1
ATOM 2178 O O . LEU A 1 288 ? 14.238 4.123 -16.263 1.00 94.19 288 LEU A O 1
ATOM 2182 N N . VAL A 1 289 ? 13.197 4.711 -14.357 1.00 90.00 289 VAL A N 1
ATOM 2183 C CA . VAL A 1 289 ? 12.579 5.954 -14.875 1.00 90.00 289 VAL A CA 1
ATOM 2184 C C . VAL A 1 289 ? 13.583 7.104 -15.000 1.00 90.00 289 VAL A C 1
ATOM 2186 O O . VAL A 1 289 ? 13.412 8.015 -15.806 1.00 90.00 289 VAL A O 1
ATOM 2189 N N . LYS A 1 290 ? 14.649 7.096 -14.192 1.00 89.56 290 LYS A N 1
ATOM 2190 C CA . LYS A 1 290 ? 15.647 8.176 -14.132 1.00 89.56 290 LYS A CA 1
ATOM 2191 C C . LYS A 1 290 ? 17.060 7.622 -14.342 1.00 89.56 290 LYS A C 1
ATOM 2193 O O . LYS A 1 290 ? 17.350 6.505 -13.914 1.00 89.56 290 LYS A O 1
ATOM 2198 N N . PRO A 1 291 ? 17.969 8.381 -14.978 1.00 87.50 291 PRO A N 1
ATOM 2199 C CA . PRO A 1 291 ? 19.354 7.962 -15.123 1.00 87.50 291 PRO A CA 1
ATOM 2200 C C . PRO A 1 291 ? 20.087 8.088 -13.792 1.00 87.50 291 PRO A C 1
ATOM 2202 O O . PRO A 1 291 ? 20.041 9.131 -13.138 1.00 87.50 291 PRO A O 1
ATOM 2205 N N . THR A 1 292 ? 20.896 7.090 -13.447 1.00 90.81 292 THR A N 1
ATOM 2206 C CA . THR A 1 292 ? 21.599 7.037 -12.154 1.00 90.81 292 THR A CA 1
ATOM 2207 C C . THR A 1 292 ? 22.833 7.948 -12.104 1.00 90.81 292 THR A C 1
ATOM 2209 O O . THR A 1 292 ? 23.679 7.824 -11.223 1.00 90.81 292 THR A O 1
ATOM 2212 N N . ARG A 1 293 ? 22.988 8.858 -13.078 1.00 91.81 293 ARG A N 1
ATOM 2213 C CA . ARG A 1 293 ? 24.142 9.764 -13.248 1.00 91.81 293 ARG A CA 1
ATOM 2214 C C . ARG A 1 293 ? 25.505 9.048 -13.243 1.00 91.81 293 ARG A C 1
ATOM 2216 O O . ARG A 1 293 ? 26.502 9.621 -12.815 1.00 91.81 293 ARG A O 1
ATOM 2223 N N . MET A 1 294 ? 25.565 7.821 -13.774 1.00 94.06 294 MET A N 1
ATOM 2224 C CA . MET A 1 294 ? 26.743 6.931 -13.756 1.00 94.06 294 MET A CA 1
ATOM 2225 C C . MET A 1 294 ? 27.119 6.365 -12.372 1.00 94.06 294 MET A C 1
ATOM 2227 O O . MET A 1 294 ? 28.213 5.811 -12.220 1.00 94.06 294 MET A O 1
ATOM 2231 N N . ASN A 1 295 ? 26.231 6.476 -11.382 1.00 96.19 295 ASN A N 1
ATOM 2232 C CA . ASN A 1 295 ? 26.368 5.806 -10.093 1.00 96.19 295 ASN A CA 1
ATOM 2233 C C . ASN A 1 295 ? 25.805 4.384 -10.165 1.00 96.19 295 ASN A C 1
ATOM 2235 O O . ASN A 1 295 ? 24.875 4.111 -10.932 1.00 96.19 295 ASN A O 1
ATOM 2239 N N . LYS A 1 296 ? 26.371 3.495 -9.345 1.00 97.56 296 LYS A N 1
ATOM 2240 C CA . LYS A 1 296 ? 25.811 2.166 -9.103 1.00 97.56 296 LYS A CA 1
ATOM 2241 C C . LYS A 1 296 ? 24.513 2.296 -8.318 1.00 97.56 296 LYS A C 1
ATOM 2243 O O . LYS A 1 296 ? 24.445 3.096 -7.381 1.00 97.56 296 LYS A O 1
ATOM 2248 N N . VAL A 1 297 ? 23.530 1.490 -8.692 1.00 97.44 297 VAL A N 1
ATOM 2249 C CA . VAL A 1 297 ? 22.294 1.304 -7.934 1.00 97.44 297 VAL A CA 1
ATOM 2250 C C . VAL A 1 297 ? 21.978 -0.177 -7.790 1.00 97.44 297 VAL A C 1
ATOM 2252 O O . VAL A 1 297 ? 22.403 -0.992 -8.612 1.00 97.44 297 VAL A O 1
ATOM 2255 N N . TYR A 1 298 ? 21.233 -0.499 -6.744 1.00 97.94 298 TYR A N 1
ATOM 2256 C CA . TYR A 1 298 ? 20.856 -1.846 -6.337 1.00 97.94 298 TYR A CA 1
ATOM 2257 C C . TYR A 1 298 ? 19.334 -1.924 -6.206 1.00 97.94 298 TYR A C 1
ATOM 2259 O O . TYR A 1 298 ? 18.677 -0.897 -6.033 1.00 97.94 298 TYR A O 1
ATOM 2267 N N . LEU A 1 299 ? 18.779 -3.133 -6.284 1.00 97.56 299 LEU A N 1
ATOM 2268 C CA . LEU A 1 299 ? 17.359 -3.372 -6.026 1.00 97.56 299 LEU A CA 1
ATOM 2269 C C . LEU A 1 299 ? 17.155 -3.920 -4.618 1.00 97.56 299 LEU A C 1
ATOM 2271 O O . LEU A 1 299 ? 17.922 -4.767 -4.155 1.00 97.56 299 LEU A O 1
ATOM 2275 N N . VAL A 1 300 ? 16.092 -3.456 -3.969 1.00 97.94 300 VAL A N 1
ATOM 2276 C CA . VAL A 1 300 ? 15.605 -3.977 -2.692 1.00 97.94 300 VAL A CA 1
ATOM 2277 C C . VAL A 1 300 ? 14.138 -4.331 -2.848 1.00 97.94 300 VAL A C 1
ATOM 2279 O O . VAL A 1 300 ? 13.365 -3.529 -3.368 1.00 97.94 300 VAL A O 1
ATOM 2282 N N . PHE A 1 301 ? 13.749 -5.507 -2.373 1.00 98.00 301 PHE A N 1
ATOM 2283 C CA . PHE A 1 301 ? 12.349 -5.883 -2.225 1.00 98.00 301 PHE A CA 1
ATOM 2284 C C . PHE A 1 301 ? 12.033 -5.884 -0.734 1.00 98.00 301 PHE A C 1
ATOM 2286 O O . PHE A 1 301 ? 12.610 -6.678 0.007 1.00 98.00 301 PHE A O 1
ATOM 2293 N N . ALA A 1 302 ? 11.178 -4.969 -0.287 1.00 97.62 302 ALA A N 1
ATOM 2294 C CA . ALA A 1 302 ? 10.758 -4.867 1.105 1.00 97.62 302 ALA A CA 1
ATOM 2295 C C . ALA A 1 302 ? 9.326 -5.365 1.291 1.00 97.62 302 ALA A C 1
ATOM 2297 O O . ALA A 1 302 ? 8.513 -5.344 0.369 1.00 97.62 302 ALA A O 1
ATOM 2298 N N . CYS A 1 303 ? 9.040 -5.808 2.503 1.00 96.25 303 CYS A N 1
ATOM 2299 C CA . CYS A 1 303 ? 7.800 -6.397 2.955 1.00 96.25 303 CYS A CA 1
ATOM 2300 C C . CYS A 1 303 ? 7.451 -5.751 4.297 1.00 96.25 303 CYS A C 1
ATOM 2302 O O . CYS A 1 303 ? 8.172 -5.940 5.279 1.00 96.25 303 CYS A O 1
ATOM 2304 N N . SER A 1 304 ? 6.354 -4.994 4.337 1.00 93.62 304 SER A N 1
ATOM 2305 C CA . SER A 1 304 ? 5.753 -4.587 5.610 1.00 93.62 304 SER A CA 1
ATOM 2306 C C . SER A 1 304 ? 4.989 -5.779 6.181 1.00 93.62 304 SER A C 1
ATOM 2308 O O . SER A 1 304 ? 4.180 -6.393 5.477 1.00 93.62 304 SER A O 1
ATOM 2310 N N . ILE A 1 305 ? 5.295 -6.124 7.429 1.00 91.88 305 ILE A N 1
ATOM 2311 C CA . ILE A 1 305 ? 4.702 -7.234 8.169 1.00 91.88 305 ILE A CA 1
ATOM 2312 C C . ILE A 1 305 ? 3.868 -6.626 9.288 1.00 91.88 305 ILE A C 1
ATOM 2314 O O . ILE A 1 305 ? 4.404 -5.973 10.184 1.00 91.88 305 ILE A O 1
ATOM 2318 N N . LEU A 1 306 ? 2.551 -6.843 9.215 1.00 86.94 306 LEU A N 1
ATOM 2319 C CA . LEU A 1 306 ? 1.593 -6.452 10.256 1.00 86.94 306 LEU A CA 1
ATOM 2320 C C . LEU A 1 306 ? 1.643 -4.944 10.592 1.00 86.94 306 LEU A C 1
ATOM 2322 O O . LEU A 1 306 ? 1.338 -4.547 11.709 1.00 86.94 306 LEU A O 1
ATOM 2326 N N . GLU A 1 307 ? 2.073 -4.120 9.627 1.00 85.12 307 GLU A N 1
ATOM 2327 C CA . GLU A 1 307 ? 2.267 -2.660 9.725 1.00 85.12 307 GLU A CA 1
ATOM 2328 C C . GLU A 1 307 ? 3.278 -2.190 10.796 1.00 85.12 307 GLU A C 1
ATOM 2330 O O . GLU A 1 307 ? 3.517 -0.994 10.934 1.00 85.12 307 GLU A O 1
ATOM 2335 N N . GLN A 1 308 ? 3.940 -3.116 11.501 1.00 87.62 308 GLN A N 1
ATOM 2336 C CA . GLN A 1 308 ? 4.876 -2.826 12.595 1.00 87.62 308 GLN A CA 1
ATOM 2337 C C . GLN A 1 308 ? 6.330 -3.153 12.243 1.00 87.62 308 GLN A C 1
ATOM 2339 O O . GLN A 1 308 ? 7.235 -2.386 12.574 1.00 87.62 308 GLN A O 1
ATOM 2344 N N . ASP A 1 309 ? 6.552 -4.273 11.553 1.00 94.25 309 ASP A N 1
ATOM 2345 C CA . ASP A 1 309 ? 7.882 -4.801 11.260 1.00 94.25 309 ASP A CA 1
ATOM 2346 C C . ASP A 1 309 ? 8.223 -4.689 9.769 1.00 94.25 309 ASP A C 1
ATOM 2348 O O . ASP A 1 309 ? 7.356 -4.726 8.888 1.00 94.25 309 ASP A O 1
ATOM 2352 N N . LEU A 1 310 ? 9.521 -4.581 9.476 1.00 96.25 310 LEU A N 1
ATOM 2353 C CA . LEU A 1 310 ? 10.043 -4.449 8.121 1.00 96.25 310 LEU A CA 1
ATOM 2354 C C . LEU A 1 310 ? 11.036 -5.577 7.824 1.00 96.25 310 LEU A C 1
ATOM 2356 O O . LEU A 1 310 ? 12.139 -5.613 8.368 1.00 96.25 310 LEU A O 1
ATOM 2360 N N . MET A 1 311 ? 10.689 -6.458 6.888 1.00 97.75 311 MET A N 1
ATOM 2361 C CA . MET A 1 311 ? 11.630 -7.415 6.302 1.00 97.75 311 MET A CA 1
ATOM 2362 C C . MET A 1 311 ? 11.972 -6.992 4.878 1.00 97.75 311 MET A C 1
ATOM 2364 O O . MET A 1 311 ? 11.089 -6.601 4.121 1.00 97.75 311 MET A O 1
ATOM 2368 N N . PHE A 1 312 ? 13.232 -7.094 4.467 1.00 98.12 312 PHE A N 1
ATOM 2369 C CA . PHE A 1 312 ? 13.613 -6.791 3.092 1.00 98.12 312 PHE A CA 1
ATOM 2370 C C . PHE A 1 312 ? 14.803 -7.611 2.603 1.00 98.12 312 PHE A C 1
ATOM 2372 O O . PHE A 1 312 ? 15.650 -8.056 3.374 1.00 98.12 312 PHE A O 1
ATOM 2379 N N . VAL A 1 313 ? 14.876 -7.805 1.288 1.00 98.44 313 VAL A N 1
ATOM 2380 C CA . VAL A 1 313 ? 15.949 -8.539 0.621 1.00 98.44 313 VAL A CA 1
ATOM 2381 C C . VAL A 1 313 ? 16.625 -7.658 -0.423 1.00 98.44 313 VAL A C 1
ATOM 2383 O O . VAL A 1 313 ? 15.980 -7.074 -1.296 1.00 98.44 313 VAL A O 1
ATOM 2386 N N . VAL A 1 314 ? 17.946 -7.534 -0.307 1.00 98.50 314 VAL A N 1
ATOM 2387 C CA . VAL A 1 314 ? 18.779 -6.687 -1.165 1.00 98.50 314 VAL A CA 1
ATOM 2388 C C . VAL A 1 314 ? 19.461 -7.543 -2.220 1.00 98.50 314 VAL A C 1
ATOM 2390 O O . VAL A 1 314 ? 20.188 -8.475 -1.879 1.00 98.50 314 VAL A O 1
ATOM 2393 N N . TYR A 1 315 ? 19.278 -7.203 -3.496 1.00 98.31 315 TYR A N 1
ATOM 2394 C CA . TYR A 1 315 ? 19.996 -7.825 -4.604 1.00 98.31 315 TYR A CA 1
ATOM 2395 C C . TYR A 1 315 ? 21.376 -7.177 -4.751 1.00 98.31 315 TYR A C 1
ATOM 2397 O O . TYR A 1 315 ? 21.497 -6.000 -5.083 1.00 98.31 315 TYR A O 1
ATOM 2405 N N . ASN A 1 316 ? 22.435 -7.943 -4.494 1.00 98.19 316 ASN A N 1
ATOM 2406 C CA . ASN A 1 316 ? 23.816 -7.469 -4.382 1.00 98.19 316 ASN A CA 1
ATOM 2407 C C . ASN A 1 316 ? 24.529 -7.242 -5.730 1.00 98.19 316 ASN A C 1
ATOM 2409 O O . ASN A 1 316 ? 25.699 -6.850 -5.737 1.00 98.19 316 ASN A O 1
ATOM 2413 N N . ILE A 1 317 ? 23.861 -7.467 -6.867 1.00 97.62 317 ILE A N 1
ATOM 2414 C CA . ILE A 1 317 ? 24.403 -7.147 -8.195 1.00 97.62 317 ILE A CA 1
ATOM 2415 C C . ILE A 1 317 ? 24.002 -5.711 -8.560 1.00 97.62 317 ILE A C 1
ATOM 2417 O O . ILE A 1 317 ? 22.810 -5.443 -8.709 1.00 97.62 317 ILE A O 1
ATOM 2421 N N . PRO A 1 318 ? 24.959 -4.776 -8.709 1.00 97.75 318 PRO A N 1
ATOM 2422 C CA . PRO A 1 318 ? 24.654 -3.408 -9.100 1.00 97.75 318 PRO A CA 1
ATOM 2423 C C . PRO A 1 318 ? 24.351 -3.292 -10.594 1.00 97.75 318 PRO A C 1
ATOM 2425 O O . PRO A 1 318 ? 24.982 -3.955 -11.416 1.00 97.75 318 PRO A O 1
ATOM 2428 N N . THR A 1 319 ? 23.520 -2.314 -10.946 1.00 97.69 319 THR A N 1
ATOM 2429 C CA . THR A 1 319 ? 23.409 -1.786 -12.313 1.00 97.69 319 THR A CA 1
ATOM 2430 C C . THR A 1 319 ? 23.820 -0.309 -12.384 1.00 97.69 319 THR A C 1
ATOM 2432 O O . THR A 1 319 ? 24.110 0.334 -11.372 1.00 97.69 319 THR A O 1
ATOM 2435 N N . VAL A 1 320 ? 23.845 0.247 -13.596 1.00 97.50 320 VAL A N 1
ATOM 2436 C CA . VAL A 1 320 ? 23.975 1.686 -13.869 1.00 97.50 320 VAL A CA 1
ATOM 2437 C C . VAL A 1 320 ? 22.934 2.071 -14.920 1.00 97.50 320 VAL A C 1
ATOM 2439 O O . VAL A 1 320 ? 22.996 1.588 -16.051 1.00 97.50 320 VAL A O 1
ATOM 2442 N N . GLY A 1 321 ? 22.009 2.967 -14.566 1.00 96.25 321 GLY A N 1
ATOM 2443 C CA . GLY A 1 321 ? 20.979 3.470 -15.477 1.00 96.25 321 GLY A CA 1
ATOM 2444 C C . GLY A 1 321 ? 21.525 4.547 -16.418 1.00 96.25 321 GLY A C 1
ATOM 2445 O O . GLY A 1 321 ? 21.999 5.592 -15.959 1.00 96.25 321 GLY A O 1
ATOM 2446 N N . ILE A 1 322 ? 21.442 4.312 -17.730 1.00 96.25 322 ILE A N 1
ATOM 2447 C CA . ILE A 1 322 ? 21.962 5.195 -18.791 1.00 96.25 322 ILE A CA 1
ATOM 2448 C C . ILE A 1 322 ? 20.843 5.759 -19.683 1.00 96.25 322 ILE A C 1
ATOM 2450 O O . ILE A 1 322 ? 19.883 5.063 -20.004 1.00 96.25 322 ILE A O 1
ATOM 2454 N N . CYS A 1 323 ? 20.980 7.005 -20.153 1.00 94.19 323 CYS A N 1
ATOM 2455 C CA . CYS A 1 323 ? 20.061 7.574 -21.154 1.00 94.19 323 CYS A CA 1
ATOM 2456 C C . CYS A 1 323 ? 20.478 7.215 -22.589 1.00 94.19 323 CYS A C 1
ATOM 2458 O O . CYS A 1 323 ? 19.630 7.014 -23.457 1.00 94.19 323 CYS A O 1
ATOM 2460 N N . ARG A 1 324 ? 21.791 7.198 -22.866 1.00 91.88 324 ARG A N 1
ATOM 2461 C CA . ARG A 1 324 ? 22.354 7.081 -24.224 1.00 91.88 324 ARG A CA 1
ATOM 2462 C C . ARG A 1 324 ? 23.300 5.892 -24.331 1.00 91.88 324 ARG A C 1
ATOM 2464 O O . ARG A 1 324 ? 24.085 5.653 -23.417 1.00 91.88 324 ARG A O 1
ATOM 2471 N N . ALA A 1 325 ? 23.287 5.209 -25.477 1.00 90.38 325 ALA A N 1
ATOM 2472 C CA . ALA A 1 325 ? 24.164 4.064 -25.747 1.00 90.38 325 ALA A CA 1
ATOM 2473 C C . ALA A 1 325 ? 25.659 4.411 -25.592 1.00 90.38 325 ALA A C 1
ATOM 2475 O O . ALA A 1 325 ? 26.416 3.631 -25.027 1.00 90.38 325 ALA A O 1
ATOM 2476 N N . GLU A 1 326 ? 26.061 5.631 -25.966 1.00 93.06 326 GLU A N 1
ATOM 2477 C CA . GLU A 1 326 ? 27.420 6.176 -25.792 1.00 93.06 326 GLU A CA 1
ATOM 2478 C C . GLU A 1 326 ? 27.950 6.074 -24.345 1.00 93.06 326 GLU A C 1
ATOM 2480 O O . GLU A 1 326 ? 29.153 5.968 -24.111 1.00 93.06 326 GLU A O 1
ATOM 2485 N N . GLN A 1 327 ? 27.057 6.093 -23.348 1.00 95.25 327 GLN A N 1
ATOM 2486 C CA . GLN A 1 327 ? 27.421 5.999 -21.932 1.00 95.25 327 GLN A CA 1
ATOM 2487 C C . GLN A 1 327 ? 27.760 4.559 -21.504 1.00 95.25 327 GLN A C 1
ATOM 2489 O O . GLN A 1 327 ? 28.391 4.373 -20.459 1.00 95.25 327 GLN A O 1
ATOM 2494 N N . ARG A 1 328 ? 27.384 3.541 -22.300 1.00 94.88 328 ARG A N 1
ATOM 2495 C CA . ARG A 1 328 ? 27.503 2.114 -21.957 1.00 94.88 328 ARG A CA 1
ATOM 2496 C C . ARG A 1 328 ? 28.938 1.712 -21.640 1.00 94.88 328 ARG A C 1
ATOM 2498 O O . ARG A 1 328 ? 29.151 1.105 -20.598 1.00 94.88 328 ARG A O 1
ATOM 2505 N N . ALA A 1 329 ? 29.925 2.099 -22.450 1.00 95.62 329 ALA A N 1
ATOM 2506 C CA . ALA A 1 329 ? 31.329 1.744 -22.209 1.00 95.62 329 ALA A CA 1
ATOM 2507 C C . ALA A 1 329 ? 31.843 2.249 -20.842 1.00 95.62 329 ALA A C 1
ATOM 2509 O O . ALA A 1 329 ? 32.440 1.494 -20.072 1.00 95.62 329 ALA A O 1
ATOM 2510 N N . LYS A 1 330 ? 31.531 3.504 -20.485 1.00 96.81 330 LYS A N 1
ATOM 2511 C CA . LYS A 1 330 ? 31.883 4.096 -19.180 1.00 96.81 330 LYS A CA 1
ATOM 2512 C C . LYS A 1 330 ? 31.103 3.453 -18.024 1.00 96.81 330 LYS A C 1
ATOM 2514 O O . LYS A 1 330 ? 31.627 3.338 -16.919 1.00 96.81 330 LYS A O 1
ATOM 2519 N N . ALA A 1 331 ? 29.864 3.026 -18.265 1.00 96.94 331 ALA A N 1
ATOM 2520 C CA . ALA A 1 331 ? 29.044 2.330 -17.275 1.00 96.94 331 ALA A CA 1
ATOM 2521 C C . ALA A 1 331 ? 29.548 0.896 -17.026 1.00 96.94 331 ALA A C 1
ATOM 2523 O O . ALA A 1 331 ? 29.659 0.487 -15.874 1.00 96.94 331 ALA A O 1
ATOM 2524 N N . CYS A 1 332 ? 29.970 0.181 -18.073 1.00 96.88 332 CYS A N 1
ATOM 2525 C CA . CYS A 1 332 ? 30.633 -1.122 -17.963 1.00 96.88 332 CYS A CA 1
ATOM 2526 C C . CYS A 1 332 ? 31.918 -1.011 -17.129 1.00 96.88 332 CYS A C 1
ATOM 2528 O O . CYS A 1 332 ? 32.090 -1.739 -16.155 1.00 96.88 332 CYS A O 1
ATOM 2530 N N . GLN A 1 333 ? 32.755 -0.003 -17.413 1.00 96.50 333 GLN A N 1
ATOM 2531 C CA . GLN A 1 333 ? 33.954 0.294 -16.621 1.00 96.50 333 GLN A CA 1
ATOM 2532 C C . GLN A 1 333 ? 33.638 0.580 -15.138 1.00 96.50 333 GLN A C 1
ATOM 2534 O O . GLN A 1 333 ? 34.400 0.173 -14.264 1.00 96.50 333 GLN A O 1
ATOM 2539 N N . LYS A 1 334 ? 32.521 1.260 -14.837 1.00 96.69 334 LYS A N 1
ATOM 2540 C CA . LYS A 1 334 ? 32.052 1.512 -13.459 1.00 96.69 334 LYS A CA 1
ATOM 2541 C C . LYS A 1 334 ? 31.548 0.250 -12.752 1.00 96.69 334 LYS A C 1
ATOM 2543 O O . LYS A 1 334 ? 31.731 0.134 -11.541 1.00 96.69 334 LYS A O 1
ATOM 2548 N N . LEU A 1 335 ? 30.932 -0.676 -13.484 1.00 97.12 335 LEU A N 1
ATOM 2549 C CA . LEU A 1 335 ? 30.511 -1.986 -12.975 1.00 97.12 335 LEU A CA 1
ATOM 2550 C C . LEU A 1 335 ? 31.682 -2.972 -12.830 1.00 97.12 335 LEU A C 1
ATOM 2552 O O . LEU A 1 335 ? 31.608 -3.872 -12.000 1.00 97.12 335 LEU A O 1
ATOM 2556 N N . GLY A 1 336 ? 32.773 -2.768 -13.574 1.00 96.75 336 GLY A N 1
ATOM 2557 C CA . GLY A 1 336 ? 33.923 -3.677 -13.638 1.00 96.75 336 GLY A CA 1
ATOM 2558 C C . GLY A 1 336 ? 33.800 -4.752 -14.724 1.00 96.75 336 GLY A C 1
ATOM 2559 O O . GLY A 1 336 ? 34.632 -5.654 -14.773 1.00 96.75 336 GLY A O 1
ATOM 2560 N N . VAL A 1 337 ? 32.789 -4.657 -15.594 1.00 96.44 337 VAL A N 1
ATOM 2561 C CA . VAL A 1 337 ? 32.525 -5.620 -16.675 1.00 96.44 337 VAL A CA 1
ATOM 2562 C C . VAL A 1 337 ? 33.170 -5.168 -17.987 1.00 96.44 337 VAL A C 1
ATOM 2564 O O . VAL A 1 337 ? 33.307 -3.969 -18.256 1.00 96.44 337 VAL A O 1
ATOM 2567 N N . SER A 1 338 ? 33.581 -6.124 -18.817 1.00 94.69 338 SER A N 1
ATOM 2568 C CA . SER A 1 338 ? 34.226 -5.844 -20.100 1.00 94.69 338 SER A CA 1
ATOM 2569 C C . SER A 1 338 ? 33.202 -5.382 -21.136 1.00 94.69 338 SER A C 1
ATOM 2571 O O . SER A 1 338 ? 32.280 -6.112 -21.490 1.00 94.69 338 SER A O 1
ATOM 2573 N N . TYR A 1 339 ? 33.377 -4.176 -21.679 1.00 94.88 339 TYR A N 1
ATOM 2574 C CA . TYR A 1 339 ? 32.515 -3.690 -22.762 1.00 94.88 339 TYR A CA 1
ATOM 2575 C C . TYR A 1 339 ? 32.689 -4.505 -24.060 1.00 94.88 339 TYR A C 1
ATOM 2577 O O . TYR A 1 339 ? 31.736 -4.661 -24.815 1.00 94.88 339 TYR A O 1
ATOM 2585 N N . ALA A 1 340 ? 33.877 -5.074 -24.301 1.00 93.38 340 ALA A N 1
ATOM 2586 C CA . ALA A 1 340 ? 34.145 -5.882 -25.493 1.00 93.38 340 ALA A CA 1
ATOM 2587 C C . ALA A 1 340 ? 33.353 -7.204 -25.502 1.00 93.38 340 ALA A C 1
ATOM 2589 O O . ALA A 1 340 ? 32.871 -7.619 -26.553 1.00 93.38 340 ALA A O 1
ATOM 2590 N N . GLU A 1 341 ? 33.153 -7.821 -24.333 1.00 91.44 341 GLU A N 1
ATOM 2591 C CA . GLU A 1 341 ? 32.308 -9.016 -24.168 1.00 91.44 341 GLU A CA 1
ATOM 2592 C C . GLU A 1 341 ? 30.824 -8.722 -24.450 1.00 91.44 341 GLU A C 1
ATOM 2594 O O . GLU A 1 341 ? 30.070 -9.618 -24.819 1.00 91.44 341 GLU A O 1
ATOM 2599 N N . LEU A 1 342 ? 30.406 -7.456 -24.339 1.00 87.94 342 LEU A N 1
ATOM 2600 C CA . LEU A 1 342 ? 29.028 -7.007 -24.549 1.00 87.94 342 LEU A CA 1
ATOM 2601 C C . LEU A 1 342 ? 28.722 -6.536 -25.978 1.00 87.94 342 LEU A C 1
ATOM 2603 O O . LEU A 1 342 ? 27.600 -6.101 -26.238 1.00 87.94 342 LEU A O 1
ATOM 2607 N N . GLY A 1 343 ? 29.661 -6.663 -26.923 1.00 82.50 343 GLY A N 1
ATOM 2608 C CA . GLY A 1 343 ? 29.480 -6.188 -28.302 1.00 82.50 343 GLY A CA 1
ATOM 2609 C C . GLY A 1 343 ? 28.270 -6.792 -29.034 1.00 82.50 343 GLY A C 1
ATOM 2610 O O . GLY A 1 343 ? 27.667 -6.130 -29.876 1.00 82.50 343 GLY A O 1
ATOM 2611 N N . GLY A 1 344 ? 27.857 -8.015 -28.679 1.00 77.12 344 GLY A N 1
ATOM 2612 C CA . GLY A 1 344 ? 26.639 -8.643 -29.208 1.00 77.12 344 GLY A CA 1
ATOM 2613 C C . GLY A 1 344 ? 25.331 -8.122 -28.597 1.00 77.12 344 GLY A C 1
ATOM 2614 O O . GLY A 1 344 ? 24.257 -8.377 -29.139 1.00 77.12 344 GLY A O 1
ATOM 2615 N N . VAL A 1 345 ? 25.380 -7.401 -27.473 1.00 76.38 345 VAL A N 1
ATOM 2616 C CA . VAL A 1 345 ? 24.178 -6.944 -26.756 1.00 76.38 345 VAL A CA 1
ATOM 2617 C C . VAL A 1 345 ? 23.667 -5.609 -27.311 1.00 76.38 345 VAL A C 1
ATOM 2619 O O . VAL A 1 345 ? 22.459 -5.395 -27.351 1.00 76.38 345 VAL A O 1
ATOM 2622 N N . ASP A 1 346 ? 24.537 -4.737 -27.834 1.00 76.56 346 ASP A N 1
ATOM 2623 C CA . ASP A 1 346 ? 24.111 -3.465 -28.449 1.00 76.56 346 ASP A CA 1
ATOM 2624 C C . ASP A 1 346 ? 23.165 -3.653 -29.651 1.00 76.56 346 ASP A C 1
ATOM 2626 O O . ASP A 1 346 ? 22.263 -2.837 -29.855 1.00 76.56 346 ASP A O 1
ATOM 2630 N N . ALA A 1 347 ? 23.269 -4.776 -30.371 1.00 78.06 347 ALA A N 1
ATOM 2631 C CA . ALA A 1 347 ? 22.317 -5.152 -31.418 1.00 78.06 347 ALA A CA 1
ATOM 2632 C C . ALA A 1 347 ? 20.878 -5.344 -30.887 1.00 78.06 347 ALA A C 1
ATOM 2634 O O . ALA A 1 347 ? 19.917 -4.949 -31.548 1.00 78.06 347 ALA A O 1
ATOM 2635 N N . LEU A 1 348 ? 20.711 -5.879 -29.671 1.00 68.75 348 LEU A N 1
ATOM 2636 C CA . LEU A 1 348 ? 19.395 -6.081 -29.045 1.00 68.75 348 LEU A CA 1
ATOM 2637 C C . LEU A 1 348 ? 18.747 -4.759 -28.632 1.00 68.75 348 LEU A C 1
ATOM 2639 O O . LEU A 1 348 ? 17.535 -4.606 -28.743 1.00 68.75 348 LEU A O 1
ATOM 2643 N N . PHE A 1 349 ? 19.547 -3.793 -28.171 1.00 69.56 349 PHE A N 1
ATOM 2644 C CA . PHE A 1 349 ? 19.052 -2.465 -27.792 1.00 69.56 349 PHE A CA 1
ATOM 2645 C C . PHE A 1 349 ? 18.669 -1.601 -29.005 1.00 69.56 349 PHE A C 1
ATOM 2647 O O . PHE A 1 349 ? 17.924 -0.633 -28.845 1.00 69.56 349 PHE A O 1
ATOM 2654 N N . ALA A 1 350 ? 19.168 -1.929 -30.202 1.00 72.06 350 ALA A N 1
ATOM 2655 C CA . ALA A 1 350 ? 18.789 -1.272 -31.452 1.00 72.06 350 ALA A CA 1
ATOM 2656 C C . ALA A 1 350 ? 17.472 -1.814 -32.044 1.00 72.06 350 ALA A C 1
ATOM 2658 O O . ALA A 1 350 ? 16.760 -1.072 -32.719 1.00 72.06 350 ALA A O 1
ATOM 2659 N N . ALA A 1 351 ? 17.139 -3.085 -31.784 1.00 64.25 351 ALA A N 1
ATOM 2660 C CA . ALA A 1 351 ? 15.991 -3.770 -32.381 1.00 64.25 351 ALA A CA 1
ATOM 2661 C C . ALA A 1 351 ? 14.628 -3.406 -31.755 1.00 64.25 351 ALA A C 1
ATOM 2663 O O . ALA A 1 351 ? 13.614 -3.452 -32.449 1.00 64.25 351 ALA A O 1
ATOM 2664 N N . ASP A 1 352 ? 14.589 -2.988 -30.483 1.00 59.94 352 ASP A N 1
ATOM 2665 C CA . ASP A 1 352 ? 13.353 -2.685 -29.731 1.00 59.94 352 ASP A CA 1
ATOM 2666 C C . ASP A 1 352 ? 12.600 -1.405 -30.211 1.00 59.94 352 ASP A C 1
ATOM 2668 O O . ASP A 1 352 ? 11.748 -0.882 -29.495 1.00 59.94 352 ASP A O 1
ATOM 2672 N N . ASN A 1 353 ? 12.884 -0.870 -31.410 1.00 53.47 353 ASN A N 1
ATOM 2673 C CA . ASN A 1 353 ? 12.211 0.309 -31.981 1.00 53.47 353 ASN A CA 1
ATOM 2674 C C . ASN A 1 353 ? 11.456 -0.013 -33.299 1.00 53.47 353 ASN A C 1
ATOM 2676 O O . ASN A 1 353 ? 11.834 0.473 -34.370 1.00 53.47 353 ASN A O 1
ATOM 2680 N N . PRO A 1 354 ? 10.377 -0.824 -33.254 1.00 49.88 354 PRO A N 1
ATOM 2681 C CA . PRO A 1 354 ? 9.690 -1.343 -34.445 1.00 49.88 354 PRO A CA 1
ATOM 2682 C C . PRO A 1 354 ? 8.954 -0.282 -35.285 1.00 49.88 354 PRO A C 1
ATOM 2684 O O . PRO A 1 354 ? 8.543 -0.567 -36.407 1.00 49.88 354 PRO A O 1
ATOM 2687 N N . LEU A 1 355 ? 8.808 0.951 -34.787 1.00 52.78 355 LEU A N 1
ATOM 2688 C CA . LEU A 1 355 ? 8.172 2.062 -35.509 1.00 52.78 355 LEU A CA 1
ATOM 2689 C C . LEU A 1 355 ? 9.127 2.804 -36.469 1.00 52.78 355 LEU A C 1
ATOM 2691 O O . LEU A 1 355 ? 8.734 3.782 -37.098 1.00 52.78 355 LEU A O 1
ATOM 2695 N N . GLY A 1 356 ? 10.365 2.323 -36.635 1.00 47.72 356 GLY A N 1
ATOM 2696 C CA . GLY A 1 356 ? 11.336 2.839 -37.610 1.00 47.72 356 GLY A CA 1
ATOM 2697 C C . GLY A 1 356 ? 11.050 2.499 -39.084 1.00 47.72 356 GLY A C 1
ATOM 2698 O O . GLY A 1 356 ? 11.835 2.875 -39.955 1.00 47.72 356 GLY A O 1
ATOM 2699 N N . ILE A 1 357 ? 9.950 1.804 -39.400 1.00 45.47 357 ILE A N 1
ATOM 2700 C CA . ILE A 1 357 ? 9.547 1.484 -40.782 1.00 45.47 357 ILE A CA 1
ATOM 2701 C C . ILE A 1 357 ? 8.892 2.725 -41.413 1.00 45.47 357 ILE A C 1
ATOM 2703 O O . ILE A 1 357 ? 7.671 2.828 -41.505 1.00 45.47 357 ILE A O 1
ATOM 2707 N N . GLY A 1 358 ? 9.718 3.703 -41.802 1.00 47.78 358 GLY A N 1
ATOM 2708 C CA . GLY A 1 358 ? 9.220 5.034 -42.173 1.00 47.78 358 GLY A CA 1
ATOM 2709 C C . GLY A 1 358 ? 10.078 5.887 -43.109 1.00 47.78 358 GLY A C 1
ATOM 2710 O O . GLY A 1 358 ? 9.661 7.000 -43.412 1.00 47.78 358 GLY A O 1
ATOM 2711 N N . GLN A 1 359 ? 11.231 5.418 -43.606 1.00 38.69 359 GLN A N 1
ATOM 2712 C CA . GLN A 1 359 ? 11.883 6.030 -44.776 1.00 38.69 359 GLN A CA 1
ATOM 2713 C C . GLN A 1 359 ? 12.868 5.067 -45.454 1.00 38.69 359 GLN A C 1
ATOM 2715 O O . GLN A 1 359 ? 13.907 4.714 -44.901 1.00 38.69 359 GLN A O 1
ATOM 2720 N N . GLY A 1 360 ? 12.544 4.655 -46.682 1.00 43.28 360 GLY A N 1
ATOM 2721 C CA . GLY A 1 360 ? 13.432 3.849 -47.517 1.00 43.28 360 GLY A CA 1
ATOM 2722 C C . GLY A 1 360 ? 14.554 4.692 -48.120 1.00 43.28 360 GLY A C 1
ATOM 2723 O O . GLY A 1 360 ? 14.400 5.230 -49.212 1.00 43.28 360 GLY A O 1
ATOM 2724 N N . GLY A 1 361 ? 15.690 4.779 -47.428 1.00 36.00 361 GLY A N 1
ATOM 2725 C CA . GLY A 1 361 ? 16.965 5.164 -48.036 1.00 36.00 361 GLY A CA 1
ATOM 2726 C C . GLY A 1 361 ? 17.658 3.930 -48.634 1.00 36.00 361 GLY A C 1
ATOM 2727 O O . GLY A 1 361 ? 17.731 2.907 -47.950 1.00 36.00 361 GLY A O 1
ATOM 2728 N N . PRO A 1 362 ? 18.165 3.966 -49.882 1.00 42.25 362 PRO A N 1
ATOM 2729 C CA . PRO A 1 362 ? 18.899 2.836 -50.448 1.00 42.25 362 PRO A CA 1
ATOM 2730 C C . PRO A 1 362 ? 20.217 2.595 -49.685 1.00 42.25 362 PRO A C 1
ATOM 2732 O O . PRO A 1 362 ? 20.809 3.548 -49.170 1.00 42.25 362 PRO A O 1
ATOM 2735 N N . PRO A 1 363 ? 20.709 1.343 -49.613 1.00 40.50 363 PRO A N 1
ATOM 2736 C CA . PRO A 1 363 ? 21.880 1.005 -48.812 1.00 40.50 363 PRO A CA 1
ATOM 2737 C C . PRO A 1 363 ? 23.133 1.729 -49.315 1.00 40.50 363 PRO A C 1
ATOM 2739 O O . PRO A 1 363 ? 23.523 1.605 -50.481 1.00 40.50 363 PRO A O 1
ATOM 2742 N N . ALA A 1 364 ? 23.788 2.460 -48.413 1.00 33.91 364 ALA A N 1
ATOM 2743 C CA . ALA A 1 364 ? 25.054 3.120 -48.691 1.00 33.91 364 ALA A CA 1
ATOM 2744 C C . ALA A 1 364 ? 26.132 2.072 -49.010 1.00 33.91 364 ALA A C 1
ATOM 2746 O O . ALA A 1 364 ? 26.547 1.297 -48.148 1.00 33.91 364 ALA A O 1
ATOM 2747 N N . ARG A 1 365 ? 26.595 2.051 -50.265 1.00 34.34 365 ARG A N 1
ATOM 2748 C CA . ARG A 1 365 ? 27.778 1.276 -50.659 1.00 34.34 365 ARG A CA 1
ATOM 2749 C C . ARG A 1 365 ? 29.003 1.817 -49.926 1.00 34.34 365 ARG A C 1
ATOM 2751 O O . ARG A 1 365 ? 29.190 3.030 -49.852 1.00 34.34 365 ARG A O 1
ATOM 2758 N N . SER A 1 366 ? 29.863 0.923 -49.449 1.00 34.56 366 SER A N 1
ATOM 2759 C CA . SER A 1 366 ? 31.179 1.291 -48.934 1.00 34.56 366 SER A CA 1
ATOM 2760 C C . SER A 1 366 ? 32.004 1.959 -50.037 1.00 34.56 366 SER A C 1
ATOM 2762 O O . SER A 1 366 ? 32.306 1.354 -51.065 1.00 34.56 366 SER A O 1
ATOM 2764 N N . ILE A 1 367 ? 32.372 3.224 -49.826 1.00 31.27 367 ILE A N 1
ATOM 2765 C CA . ILE A 1 367 ? 33.336 3.917 -50.680 1.00 31.27 367 ILE A CA 1
ATOM 2766 C C . ILE A 1 367 ? 34.722 3.694 -50.086 1.00 31.27 367 ILE A C 1
ATOM 2768 O O . ILE A 1 367 ? 35.078 4.255 -49.050 1.00 31.27 367 ILE A O 1
ATOM 2772 N N . THR A 1 368 ? 35.504 2.859 -50.763 1.00 31.88 368 THR A N 1
ATOM 2773 C CA . THR A 1 368 ? 36.938 2.715 -50.520 1.00 31.88 368 THR A CA 1
ATOM 2774 C C . THR A 1 368 ? 37.632 4.040 -50.833 1.00 31.88 368 THR A C 1
ATOM 2776 O O . THR A 1 368 ? 37.586 4.512 -51.968 1.00 31.88 368 THR A O 1
ATOM 2779 N N . LEU A 1 369 ? 38.294 4.633 -49.839 1.00 32.72 369 LEU A N 1
ATOM 2780 C CA . LEU A 1 369 ? 39.175 5.783 -50.042 1.00 32.72 369 LEU A CA 1
ATOM 2781 C C . LEU A 1 369 ? 40.366 5.375 -50.918 1.00 32.72 369 LEU A C 1
ATOM 2783 O O . LEU A 1 369 ? 41.176 4.539 -50.518 1.00 32.72 369 LEU A O 1
ATOM 2787 N N . GLN A 1 370 ? 40.493 5.991 -52.094 1.00 31.94 370 GLN A N 1
ATOM 2788 C CA . GLN A 1 370 ? 41.677 5.884 -52.943 1.00 31.94 370 GLN A CA 1
ATOM 2789 C C . GLN A 1 370 ? 42.168 7.289 -53.323 1.00 31.94 370 GLN A C 1
ATOM 2791 O O . GLN A 1 370 ? 41.372 8.188 -53.583 1.00 31.94 370 GLN A O 1
ATOM 2796 N N . ASN A 1 371 ? 43.488 7.481 -53.280 1.00 38.94 371 ASN A N 1
ATOM 2797 C CA . ASN A 1 371 ? 44.146 8.783 -53.416 1.00 38.94 371 ASN A CA 1
ATOM 2798 C C . ASN A 1 371 ? 44.057 9.385 -54.829 1.00 38.94 371 ASN A C 1
ATOM 2800 O O . ASN A 1 371 ? 44.210 8.683 -55.825 1.00 38.94 371 ASN A O 1
ATOM 2804 N N . GLY A 1 372 ? 43.972 10.718 -54.875 1.00 31.52 372 GLY A N 1
ATOM 2805 C CA . GLY A 1 372 ? 44.122 11.563 -56.066 1.00 31.52 372 GLY A CA 1
ATOM 2806 C C . GLY A 1 372 ? 43.195 12.785 -55.980 1.00 31.52 372 GLY A C 1
ATOM 2807 O O . GLY A 1 372 ? 42.055 12.649 -55.562 1.00 31.52 372 GLY A O 1
ATOM 2808 N N . GLY A 1 373 ? 43.591 14.012 -56.319 1.00 32.53 373 GLY A N 1
ATOM 2809 C CA . GLY A 1 373 ? 44.861 14.483 -56.875 1.00 32.53 373 GLY A CA 1
ATOM 2810 C C . GLY A 1 373 ? 44.595 15.649 -57.835 1.00 32.53 373 GLY A C 1
ATOM 2811 O O . GLY A 1 373 ? 43.987 15.441 -58.878 1.00 32.53 373 GLY A O 1
ATOM 2812 N N . GLY A 1 374 ? 45.051 16.860 -57.493 1.00 29.86 374 GLY A N 1
ATOM 2813 C CA . GLY A 1 374 ? 44.743 18.101 -58.227 1.00 29.86 374 GLY A CA 1
ATOM 2814 C C . GLY A 1 374 ? 43.396 18.732 -57.820 1.00 29.86 374 GLY A C 1
ATOM 2815 O O . GLY A 1 374 ? 42.496 18.044 -57.359 1.00 29.86 374 GLY A O 1
ATOM 2816 N N . GLY A 1 375 ? 43.188 20.046 -57.916 1.00 32.00 375 GLY A N 1
ATOM 2817 C CA . GLY A 1 375 ? 44.065 21.101 -58.432 1.00 32.00 375 GLY A CA 1
ATOM 2818 C C . GLY A 1 375 ? 43.252 22.115 -59.243 1.00 32.00 375 GLY A C 1
ATOM 2819 O O . GLY A 1 375 ? 42.855 21.814 -60.361 1.00 32.00 375 GLY A O 1
ATOM 2820 N N . GLY A 1 376 ? 42.995 23.307 -58.697 1.00 29.50 376 GLY A N 1
ATOM 2821 C CA . GLY A 1 376 ? 42.227 24.351 -59.388 1.00 29.50 376 GLY A CA 1
ATOM 2822 C C . GLY A 1 376 ? 41.957 25.569 -58.502 1.00 29.50 376 GLY A C 1
ATOM 2823 O O . GLY A 1 376 ? 41.467 25.426 -57.388 1.00 29.50 376 GLY A O 1
ATOM 2824 N N . SER A 1 377 ? 42.298 26.763 -58.991 1.00 35.75 377 SER A N 1
ATOM 2825 C CA . SER A 1 377 ? 42.191 28.043 -58.277 1.00 35.75 377 SER A CA 1
ATOM 2826 C C . SER A 1 377 ? 41.584 29.111 -59.191 1.00 35.75 377 SER A C 1
ATOM 2828 O O . SER A 1 377 ? 42.034 29.218 -60.327 1.00 35.75 377 SER A O 1
ATOM 2830 N N . LEU A 1 378 ? 40.597 29.872 -58.691 1.00 33.88 378 LEU A N 1
ATOM 2831 C CA . LEU A 1 378 ? 40.180 31.249 -59.059 1.00 33.88 378 LEU A CA 1
ATOM 2832 C C . LEU A 1 378 ? 38.951 31.587 -58.163 1.00 33.88 378 LEU A C 1
ATOM 2834 O O . LEU A 1 378 ? 37.993 30.825 -58.167 1.00 33.88 378 LEU A O 1
ATOM 2838 N N . VAL A 1 379 ? 38.979 32.503 -57.181 1.00 35.31 379 VAL A N 1
ATOM 2839 C CA . VAL A 1 379 ? 39.063 33.990 -57.195 1.00 35.31 379 VAL A CA 1
ATOM 2840 C C . VAL A 1 379 ? 37.711 34.700 -57.438 1.00 35.31 379 VAL A C 1
ATOM 2842 O O . VAL A 1 379 ? 37.110 34.539 -58.490 1.00 35.31 379 VAL A O 1
ATOM 2845 N N . GLN A 1 380 ? 37.351 35.588 -56.486 1.00 34.03 380 GLN A N 1
ATOM 2846 C CA . GLN A 1 380 ? 36.276 36.618 -56.503 1.00 34.03 380 GLN A CA 1
ATOM 2847 C C . GLN A 1 380 ? 34.805 36.103 -56.534 1.00 34.03 380 GLN A C 1
ATOM 2849 O O . GLN A 1 380 ? 34.533 35.027 -57.035 1.00 34.03 380 GLN A O 1
ATOM 2854 N N . GLN A 1 381 ? 33.790 36.775 -55.955 1.00 34.78 381 GLN A N 1
ATOM 2855 C CA . GLN A 1 381 ? 33.712 38.144 -55.416 1.00 34.78 381 GLN A CA 1
ATOM 2856 C C . GLN A 1 381 ? 32.699 38.279 -54.239 1.00 34.78 381 GLN A C 1
ATOM 2858 O O . GLN A 1 381 ? 31.507 38.069 -54.398 1.00 34.78 381 GLN A O 1
ATOM 2863 N N . GLN A 1 382 ? 33.203 38.658 -53.058 1.00 35.66 382 GLN A N 1
ATOM 2864 C CA . GLN A 1 382 ? 32.797 39.814 -52.227 1.00 35.66 382 GLN A CA 1
ATOM 2865 C C . GLN A 1 382 ? 31.299 40.182 -51.948 1.00 35.66 382 GLN A C 1
ATOM 2867 O O . GLN A 1 382 ? 30.568 40.530 -52.867 1.00 35.66 382 GLN A O 1
ATOM 2872 N N . GLN A 1 383 ? 31.010 40.409 -50.637 1.00 34.69 383 GLN A N 1
ATOM 2873 C CA . GLN A 1 383 ? 30.049 41.367 -49.983 1.00 34.69 383 GLN A CA 1
ATOM 2874 C C . GLN A 1 383 ? 28.779 40.765 -49.309 1.00 34.69 383 GLN A C 1
ATOM 2876 O O . GLN A 1 383 ? 28.270 39.762 -49.780 1.00 34.69 383 GLN A O 1
ATOM 2881 N N . ARG A 1 384 ? 28.192 41.298 -48.202 1.00 31.67 384 ARG A N 1
ATOM 2882 C CA . ARG A 1 384 ? 28.547 42.393 -47.237 1.00 31.67 384 ARG A CA 1
ATOM 2883 C C . ARG A 1 384 ? 27.735 42.280 -45.904 1.00 31.67 384 ARG A C 1
ATOM 2885 O O . ARG A 1 384 ? 26.515 42.374 -45.977 1.00 31.67 384 ARG A O 1
ATOM 2892 N N . LYS A 1 385 ? 28.385 42.217 -44.718 1.00 34.50 385 LYS A N 1
ATOM 2893 C CA . LYS A 1 385 ? 28.024 42.818 -43.378 1.00 34.50 385 LYS A CA 1
ATOM 2894 C C . LYS A 1 385 ? 28.778 42.060 -42.258 1.00 34.50 385 LYS A C 1
ATOM 2896 O O . LYS A 1 385 ? 28.579 40.864 -42.138 1.00 34.50 385 LYS A O 1
ATOM 2901 N N . ARG A 1 386 ? 29.791 42.580 -41.544 1.00 32.62 386 ARG A N 1
ATOM 2902 C CA . ARG A 1 386 ? 29.917 43.726 -40.596 1.00 32.62 386 ARG A CA 1
ATOM 2903 C C . ARG A 1 386 ? 29.039 43.650 -39.330 1.00 32.62 386 ARG A C 1
ATOM 2905 O O . ARG A 1 386 ? 27.825 43.765 -39.437 1.00 32.62 386 ARG A O 1
ATOM 2912 N N . GLY A 1 387 ? 29.718 43.583 -38.172 1.00 28.88 387 GLY A N 1
ATOM 2913 C CA . GLY A 1 387 ? 29.191 43.674 -36.798 1.00 28.88 387 GLY A CA 1
ATOM 2914 C C . GLY A 1 387 ? 29.992 42.807 -35.798 1.00 28.88 387 GLY A C 1
ATOM 2915 O O . GLY A 1 387 ? 29.538 41.722 -35.474 1.00 28.88 387 GLY A O 1
ATOM 2916 N N . SER A 1 388 ? 31.283 43.073 -35.519 1.00 33.34 388 SER A N 1
ATOM 2917 C CA . SER A 1 388 ? 31.767 43.678 -34.240 1.00 33.34 388 SER A CA 1
ATOM 2918 C C . SER A 1 388 ? 31.080 43.097 -32.982 1.00 33.34 388 SER A C 1
ATOM 2920 O O . SER A 1 388 ? 29.895 43.355 -32.815 1.00 33.34 388 SER A O 1
ATOM 2922 N N . GLY A 1 389 ? 31.707 42.296 -32.101 1.00 30.14 389 GLY A N 1
ATOM 2923 C CA . GLY A 1 389 ? 32.983 42.509 -31.365 1.00 30.14 389 GLY A CA 1
ATOM 2924 C C . GLY A 1 389 ? 32.707 43.240 -30.027 1.00 30.14 389 GLY A C 1
ATOM 2925 O O . GLY A 1 389 ? 31.736 43.996 -30.024 1.00 30.14 389 GLY A O 1
ATOM 2926 N N . PRO A 1 390 ? 33.480 43.111 -28.915 1.00 45.94 390 PRO A N 1
ATOM 2927 C CA . PRO A 1 390 ? 34.734 42.372 -28.624 1.00 45.94 390 PRO A CA 1
ATOM 2928 C C . PRO A 1 390 ? 34.467 41.101 -27.755 1.00 45.94 390 PRO A C 1
ATOM 2930 O O . PRO A 1 390 ? 33.309 40.808 -27.492 1.00 45.94 390 PRO A O 1
ATOM 2933 N N . GLY A 1 391 ? 35.398 40.262 -27.274 1.00 32.75 391 GLY A N 1
ATOM 2934 C CA . GLY A 1 391 ? 36.864 40.291 -27.093 1.00 32.75 391 GLY A CA 1
ATOM 2935 C C . GLY A 1 391 ? 37.214 39.952 -25.623 1.00 32.75 391 GLY A C 1
ATOM 2936 O O . GLY A 1 391 ? 36.335 40.067 -24.776 1.00 32.75 391 GLY A O 1
ATOM 2937 N N . TRP A 1 392 ? 38.476 39.589 -25.328 1.00 34.66 392 TRP A N 1
ATOM 2938 C CA . TRP A 1 392 ? 38.972 39.015 -24.046 1.00 34.66 392 TRP A CA 1
ATOM 2939 C C . TRP A 1 392 ? 38.490 37.566 -23.768 1.00 34.66 392 TRP A C 1
ATOM 2941 O O . TRP A 1 392 ? 37.317 37.263 -23.935 1.00 34.66 392 TRP A O 1
ATOM 2951 N N . GLY A 1 393 ? 39.333 36.616 -23.349 1.00 32.34 393 GLY A N 1
ATOM 2952 C CA . GLY A 1 393 ? 40.791 36.640 -23.172 1.00 32.34 393 GLY A CA 1
ATOM 2953 C C . GLY A 1 393 ? 41.359 35.217 -23.030 1.00 32.34 393 GLY A C 1
ATOM 2954 O O . GLY A 1 393 ? 40.645 34.304 -22.627 1.00 32.34 393 GLY A O 1
ATOM 2955 N N . ASP A 1 394 ? 42.625 35.045 -23.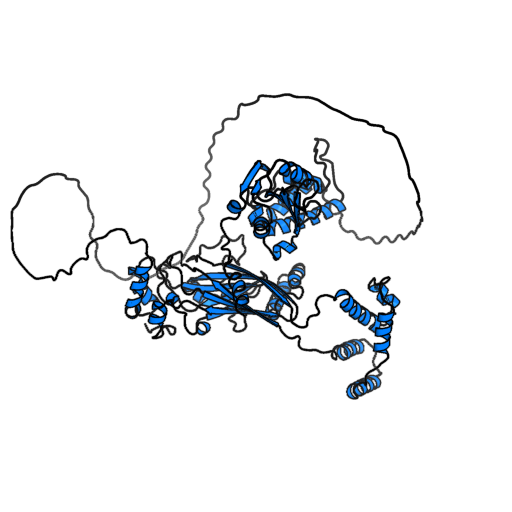412 1.00 37.94 394 ASP A N 1
ATOM 2956 C CA . ASP A 1 394 ? 43.393 33.794 -23.298 1.00 37.94 394 ASP A CA 1
ATOM 2957 C C . ASP A 1 394 ? 43.830 33.539 -21.837 1.00 37.94 394 ASP A C 1
ATOM 2959 O O . ASP A 1 394 ? 43.900 34.478 -21.041 1.00 37.94 394 ASP A O 1
ATOM 2963 N N . GLY A 1 395 ? 44.124 32.290 -21.468 1.00 31.56 395 GLY A N 1
ATOM 2964 C CA . GLY A 1 395 ? 44.423 31.921 -20.079 1.00 31.56 395 GLY A CA 1
ATOM 2965 C C . GLY A 1 395 ? 44.760 30.445 -19.878 1.00 31.56 395 GLY A C 1
ATOM 2966 O O . GLY A 1 395 ? 43.903 29.648 -19.502 1.00 31.56 395 GLY A O 1
ATOM 2967 N N . SER A 1 396 ? 46.028 30.088 -20.087 1.00 38.97 396 SER A N 1
ATOM 2968 C CA . SER A 1 396 ? 46.564 28.743 -19.853 1.00 38.97 396 SER A CA 1
ATOM 2969 C C . SER A 1 396 ? 47.530 28.702 -18.658 1.00 38.97 396 SER A C 1
ATOM 2971 O O . SER A 1 396 ? 48.327 29.618 -18.480 1.00 38.97 396 SER A O 1
ATOM 2973 N N . MET A 1 397 ? 47.528 27.559 -17.958 1.00 36.84 397 MET A N 1
ATOM 2974 C CA . MET A 1 397 ? 48.638 26.963 -17.185 1.00 36.84 397 MET A CA 1
ATOM 2975 C C . MET A 1 397 ? 49.081 27.486 -15.787 1.00 36.84 397 MET A C 1
ATOM 2977 O O . MET A 1 397 ? 49.382 28.654 -15.591 1.00 36.84 397 MET A O 1
ATOM 2981 N N . MET A 1 398 ? 49.343 26.481 -14.921 1.00 38.31 398 MET A N 1
ATOM 2982 C CA . MET A 1 398 ? 50.344 26.382 -13.823 1.00 38.31 398 MET A CA 1
ATOM 2983 C C . MET A 1 398 ? 50.079 26.975 -12.415 1.00 38.31 398 MET A C 1
ATOM 2985 O O . MET A 1 398 ? 49.589 28.085 -12.264 1.00 38.31 398 MET A O 1
ATOM 2989 N N . GLY A 1 399 ? 50.561 26.234 -11.395 1.00 32.47 399 GLY A N 1
ATOM 2990 C CA . GLY A 1 399 ? 50.781 26.658 -9.991 1.00 32.47 399 GLY A CA 1
ATOM 2991 C C . GLY A 1 399 ? 49.665 26.233 -9.018 1.00 32.47 399 GLY A C 1
ATOM 2992 O O . GLY A 1 399 ? 48.571 26.767 -9.117 1.00 32.47 399 GLY A O 1
ATOM 2993 N N . LEU A 1 400 ? 49.757 25.168 -8.204 1.00 36.91 400 LEU A N 1
ATOM 2994 C CA . LEU A 1 400 ? 50.638 24.824 -7.056 1.00 36.91 400 LEU A CA 1
ATOM 2995 C C . LEU A 1 400 ? 50.411 25.616 -5.749 1.00 36.91 400 LEU A C 1
ATOM 2997 O O . LEU A 1 400 ? 50.434 26.839 -5.743 1.00 36.91 400 LEU A O 1
ATOM 3001 N N . ASP A 1 401 ? 50.316 24.826 -4.668 1.00 34.97 401 ASP A N 1
ATOM 3002 C CA . ASP A 1 401 ? 50.503 25.116 -3.234 1.00 34.97 401 ASP A CA 1
ATOM 3003 C C . ASP A 1 401 ? 49.569 26.099 -2.498 1.00 34.97 401 ASP A C 1
ATOM 3005 O O . ASP A 1 401 ? 49.156 27.131 -3.012 1.00 34.97 401 ASP A O 1
ATOM 3009 N N . GLY A 1 402 ? 49.291 25.800 -1.216 1.00 31.95 402 GLY A N 1
ATOM 3010 C CA . GLY A 1 402 ? 48.754 26.799 -0.276 1.00 31.95 402 GLY A CA 1
ATOM 3011 C C . GLY A 1 402 ? 47.820 26.286 0.825 1.00 31.95 402 GLY A C 1
ATOM 3012 O O . GLY A 1 402 ? 46.606 26.388 0.719 1.00 31.95 402 GLY A O 1
ATOM 3013 N N . MET A 1 403 ? 48.404 25.782 1.911 1.00 34.41 403 MET A N 1
ATOM 3014 C CA . MET A 1 403 ? 47.789 25.480 3.215 1.00 34.41 403 MET A CA 1
ATOM 3015 C C . MET A 1 403 ? 46.594 26.350 3.688 1.00 34.41 403 MET A C 1
ATOM 3017 O O . MET A 1 403 ? 46.723 27.561 3.811 1.00 34.41 403 MET A O 1
ATOM 3021 N N . GLY A 1 404 ? 45.568 25.674 4.226 1.00 31.94 404 GLY A N 1
ATOM 3022 C CA . GLY A 1 404 ? 45.207 25.781 5.654 1.00 31.94 404 GLY A CA 1
ATOM 3023 C C . GLY A 1 404 ? 44.223 26.867 6.134 1.00 31.94 404 GLY A C 1
ATOM 3024 O O . GLY A 1 404 ? 44.305 28.026 5.754 1.00 31.94 404 GLY A O 1
ATOM 3025 N N . GLY A 1 405 ? 43.388 26.498 7.120 1.00 31.69 405 GLY A N 1
ATOM 3026 C CA . GLY A 1 405 ? 42.945 27.440 8.164 1.00 31.69 405 GLY A CA 1
ATOM 3027 C C . GLY A 1 405 ? 41.436 27.622 8.402 1.00 31.69 405 GLY A C 1
ATOM 3028 O O . GLY A 1 405 ? 40.789 28.415 7.740 1.00 31.69 405 GLY A O 1
ATOM 3029 N N . GLN A 1 406 ? 40.947 26.984 9.472 1.00 33.06 406 GLN A N 1
ATOM 3030 C CA . GLN A 1 406 ? 40.067 27.569 10.508 1.00 33.06 406 GLN A CA 1
ATOM 3031 C C . GLN A 1 406 ? 38.682 28.183 10.167 1.00 33.06 406 GLN A C 1
ATOM 3033 O O . GLN A 1 406 ? 38.547 29.347 9.824 1.00 33.06 406 GLN A O 1
ATOM 3038 N N . THR A 1 407 ? 37.642 27.404 10.501 1.00 34.62 407 THR A N 1
ATOM 3039 C CA . THR A 1 407 ? 36.641 27.645 11.581 1.00 34.62 407 THR A CA 1
ATOM 3040 C C . THR A 1 407 ? 36.050 29.040 11.879 1.00 34.62 407 THR A C 1
ATOM 3042 O O . THR A 1 407 ? 36.779 30.000 12.103 1.00 34.62 407 THR A O 1
ATOM 3045 N N . ARG A 1 408 ? 34.746 29.003 12.235 1.00 32.31 408 ARG A N 1
ATOM 3046 C CA . ARG A 1 408 ? 33.821 30.067 12.712 1.00 32.31 408 ARG A CA 1
ATOM 3047 C C . ARG A 1 408 ? 33.222 30.927 11.585 1.00 32.31 408 ARG A C 1
ATOM 3049 O O . ARG A 1 408 ? 33.920 31.271 10.648 1.00 32.31 408 ARG A O 1
ATOM 3056 N N . GLY A 1 409 ? 31.942 31.307 11.617 1.00 31.56 409 GLY A N 1
ATOM 3057 C CA . GLY A 1 409 ? 30.885 31.065 12.616 1.00 31.56 409 GLY A CA 1
ATOM 3058 C C . GLY A 1 409 ? 30.137 32.360 12.958 1.00 31.56 409 GLY A C 1
ATOM 3059 O O . GLY A 1 409 ? 30.784 33.393 13.089 1.00 31.56 409 GLY A O 1
ATOM 3060 N N . TYR A 1 410 ? 28.816 32.265 13.170 1.00 33.09 410 TYR A N 1
ATOM 3061 C CA . TYR A 1 410 ? 27.856 33.380 13.329 1.00 33.09 410 TYR A CA 1
ATOM 3062 C C . TYR A 1 410 ? 27.623 34.213 12.041 1.00 33.09 410 TYR A C 1
ATOM 3064 O O . TYR A 1 410 ? 28.497 34.300 11.187 1.00 33.09 410 TYR A O 1
ATOM 3072 N N . GLY A 1 411 ? 26.446 34.811 11.825 1.00 29.52 411 GLY A N 1
ATOM 3073 C CA . GLY A 1 411 ? 25.274 34.874 12.708 1.00 29.52 411 GLY A CA 1
ATOM 3074 C C . GLY A 1 411 ? 23.994 35.333 11.997 1.00 29.52 411 GLY A C 1
ATOM 3075 O O . GLY A 1 411 ? 23.933 35.393 10.772 1.00 29.52 411 GLY A O 1
ATOM 3076 N N . GLU A 1 412 ? 22.970 35.606 12.801 1.00 35.22 412 GLU A N 1
ATOM 3077 C CA . GLU A 1 412 ? 21.587 35.886 12.397 1.00 35.22 412 GLU A CA 1
ATOM 3078 C C . GLU A 1 412 ? 21.410 37.216 11.636 1.00 35.22 412 GLU A C 1
ATOM 3080 O O . GLU A 1 412 ? 22.163 38.171 11.827 1.00 35.22 412 GLU A O 1
ATOM 3085 N N . GLY A 1 413 ? 20.353 37.297 10.818 1.00 31.75 413 GLY A N 1
ATOM 3086 C CA . GLY A 1 413 ? 19.906 38.517 10.137 1.00 31.75 413 GLY A CA 1
ATOM 3087 C C . GLY A 1 413 ? 18.395 38.697 10.291 1.00 31.75 413 GLY A C 1
ATOM 3088 O O . GLY A 1 413 ? 17.616 38.016 9.631 1.00 31.75 413 GLY A O 1
ATOM 3089 N N . LEU A 1 414 ? 17.995 39.590 11.198 1.00 33.06 414 LEU A N 1
ATOM 3090 C CA . LEU A 1 414 ? 16.616 39.801 11.647 1.00 33.06 414 LEU A CA 1
ATOM 3091 C C . LEU A 1 414 ? 15.888 40.904 10.840 1.00 33.06 414 LEU A C 1
ATOM 3093 O O . LEU A 1 414 ? 16.507 41.891 10.457 1.00 33.06 414 LEU A O 1
ATOM 3097 N N . MET A 1 415 ? 14.557 40.781 10.735 1.00 32.62 415 MET A N 1
ATOM 3098 C CA . MET A 1 415 ? 13.552 41.796 10.340 1.00 32.62 415 MET A CA 1
ATOM 3099 C C . MET A 1 415 ? 13.565 42.411 8.925 1.00 32.62 415 MET A C 1
ATOM 3101 O O . MET A 1 415 ? 14.562 42.897 8.406 1.00 32.62 415 MET A O 1
ATOM 3105 N N . GLY A 1 416 ? 12.349 42.529 8.377 1.00 29.41 416 GLY A N 1
ATOM 3106 C CA . GLY A 1 416 ? 12.026 43.271 7.157 1.00 29.41 416 GLY A CA 1
ATOM 3107 C C . GLY A 1 416 ? 10.520 43.537 7.031 1.00 29.41 416 GLY A C 1
ATOM 3108 O O . GLY A 1 416 ? 9.873 43.009 6.133 1.00 29.41 416 GLY A O 1
ATOM 3109 N N . LEU A 1 417 ? 9.949 44.318 7.955 1.00 33.41 417 LEU A N 1
ATOM 3110 C CA . LEU A 1 417 ? 8.567 44.816 7.868 1.00 33.41 417 LEU A CA 1
ATOM 3111 C C . LEU A 1 417 ? 8.420 45.816 6.708 1.00 33.41 417 LEU A C 1
ATOM 3113 O O . LEU A 1 417 ? 9.147 46.807 6.664 1.00 33.41 417 LEU A O 1
ATOM 3117 N N . ALA A 1 418 ? 7.420 45.628 5.846 1.00 30.47 418 ALA A N 1
ATOM 3118 C CA . ALA A 1 418 ? 6.878 46.687 4.992 1.00 30.47 418 ALA A CA 1
ATOM 3119 C C . ALA A 1 418 ? 5.404 46.401 4.669 1.00 30.47 418 ALA A C 1
ATOM 3121 O O . ALA A 1 418 ? 5.052 45.278 4.314 1.00 30.47 418 ALA A O 1
ATOM 3122 N N . ALA A 1 419 ? 4.549 47.416 4.799 1.00 31.70 419 ALA A N 1
ATOM 3123 C CA . ALA A 1 419 ? 3.107 47.309 4.606 1.00 31.70 419 ALA A CA 1
ATOM 3124 C C . ALA A 1 419 ? 2.620 48.192 3.448 1.00 31.70 419 ALA A C 1
ATOM 3126 O O . ALA A 1 419 ? 3.026 49.348 3.342 1.00 31.70 419 ALA A O 1
ATOM 3127 N N . SER A 1 420 ? 1.692 47.660 2.651 1.00 31.39 420 SER A N 1
ATOM 3128 C CA . SER A 1 420 ? 0.622 48.369 1.928 1.00 31.39 420 SER A CA 1
ATOM 3129 C C . SER A 1 420 ? -0.279 47.317 1.250 1.00 31.39 420 SER A C 1
ATOM 3131 O O . SER A 1 420 ? 0.205 46.261 0.861 1.00 31.39 420 SER A O 1
ATOM 3133 N N . GLY A 1 421 ? -1.596 47.475 1.105 1.00 27.11 421 GLY A N 1
ATOM 3134 C CA . GLY A 1 421 ? -2.470 48.568 1.532 1.00 27.11 421 GLY A CA 1
ATOM 3135 C C . GLY A 1 421 ? -3.278 49.147 0.370 1.00 27.11 421 GLY A C 1
ATOM 3136 O O . GLY A 1 421 ? -2.864 50.162 -0.184 1.00 27.11 421 GLY A O 1
ATOM 3137 N N . SER A 1 422 ? -4.429 48.545 0.046 1.00 31.34 422 SER A N 1
ATOM 3138 C CA . SER A 1 422 ? -5.528 49.213 -0.673 1.00 31.34 422 SER A CA 1
ATOM 3139 C C . SER A 1 422 ? -6.825 48.385 -0.669 1.00 31.34 422 SER A C 1
ATOM 3141 O O . SER A 1 422 ? -6.838 47.222 -1.061 1.00 31.34 422 SER A O 1
ATOM 3143 N N . ASP A 1 423 ? -7.912 49.031 -0.242 1.00 28.38 423 ASP A N 1
ATOM 3144 C CA . ASP A 1 423 ? -9.297 48.538 -0.252 1.00 28.38 423 ASP A CA 1
ATOM 3145 C C . ASP A 1 423 ? -10.025 48.781 -1.596 1.00 28.38 423 ASP A C 1
ATOM 3147 O O . ASP A 1 423 ? -9.492 49.417 -2.507 1.00 28.38 423 ASP A O 1
ATOM 3151 N N . MET A 1 424 ? -11.310 48.385 -1.615 1.00 30.03 424 MET A N 1
ATOM 3152 C CA . MET A 1 424 ? -12.388 48.616 -2.602 1.00 30.03 424 MET A CA 1
ATOM 3153 C C . MET A 1 424 ? -12.636 47.455 -3.595 1.00 30.03 424 MET A C 1
ATOM 3155 O O . MET A 1 424 ? -11.704 46.915 -4.173 1.00 30.03 424 MET A O 1
ATOM 3159 N N . ASN A 1 425 ? -13.883 47.046 -3.882 1.00 29.23 425 ASN A N 1
ATOM 3160 C CA . ASN A 1 425 ? -15.181 47.574 -3.428 1.00 29.23 425 ASN A CA 1
ATOM 3161 C C . ASN A 1 425 ? -16.275 46.487 -3.386 1.00 29.23 425 ASN A C 1
ATOM 3163 O O . ASN A 1 425 ? -16.214 45.522 -4.144 1.00 29.23 425 ASN A O 1
ATOM 3167 N N . LEU A 1 426 ? -17.301 46.682 -2.551 1.00 25.66 426 LEU A N 1
ATOM 3168 C CA . LEU A 1 426 ? -18.426 45.757 -2.365 1.00 25.66 426 LEU A CA 1
ATOM 3169 C C . LEU A 1 426 ? -19.755 46.474 -2.664 1.00 25.66 426 LEU A C 1
ATOM 3171 O O . LEU A 1 426 ? -20.208 47.274 -1.849 1.00 25.66 426 LEU A O 1
ATOM 3175 N N . ALA A 1 427 ? -20.403 46.186 -3.800 1.00 28.98 427 ALA A N 1
ATOM 3176 C CA . ALA A 1 427 ? -21.777 46.633 -4.062 1.00 28.98 427 ALA A CA 1
ATOM 3177 C C . ALA A 1 427 ? -22.492 45.836 -5.173 1.00 28.98 427 ALA A C 1
ATOM 3179 O O . ALA A 1 427 ? -21.897 45.515 -6.196 1.00 28.98 427 ALA A O 1
ATOM 3180 N N . ALA A 1 428 ? -23.804 45.656 -4.978 1.00 27.31 428 ALA A N 1
ATOM 3181 C CA . ALA A 1 428 ? -24.835 45.295 -5.962 1.00 27.31 428 ALA A CA 1
ATOM 3182 C C . ALA A 1 428 ? -24.795 43.895 -6.624 1.00 27.31 428 ALA A C 1
ATOM 3184 O O . ALA A 1 428 ? -24.249 43.714 -7.707 1.00 27.31 428 ALA A O 1
ATOM 3185 N N . LEU A 1 429 ? -25.632 42.982 -6.113 1.00 27.98 429 LEU A N 1
ATOM 3186 C CA . LEU A 1 429 ? -26.971 42.824 -6.705 1.00 27.98 429 LEU A CA 1
ATOM 3187 C C . LEU A 1 429 ? -27.971 42.258 -5.680 1.00 27.98 429 LEU A C 1
ATOM 3189 O O . LEU A 1 429 ? -27.725 41.216 -5.081 1.00 27.98 429 LEU A O 1
ATOM 3193 N N . ALA A 1 430 ? -29.109 42.933 -5.500 1.00 28.88 430 ALA A N 1
ATOM 3194 C CA . ALA A 1 430 ? -30.223 42.453 -4.685 1.00 28.88 430 ALA A CA 1
ATOM 3195 C C . ALA A 1 430 ? -31.542 42.652 -5.445 1.00 28.88 430 ALA A C 1
ATOM 3197 O O . ALA A 1 430 ? -31.995 43.779 -5.628 1.00 28.88 430 ALA A O 1
ATOM 3198 N N . ALA A 1 431 ? -32.119 41.542 -5.904 1.00 31.39 431 ALA A N 1
ATOM 3199 C CA . ALA A 1 431 ? -33.493 41.362 -6.375 1.00 31.39 431 ALA A CA 1
ATOM 3200 C C . ALA A 1 431 ? -33.673 39.845 -6.600 1.00 31.39 431 ALA A C 1
ATOM 3202 O O . ALA A 1 431 ? -32.805 39.226 -7.203 1.00 31.39 431 ALA A O 1
ATOM 3203 N N . GLY A 1 432 ? -34.724 39.164 -6.153 1.00 25.89 432 GLY A N 1
ATOM 3204 C CA . GLY A 1 432 ? -35.903 39.609 -5.415 1.00 25.89 432 GLY A CA 1
ATOM 3205 C C . GLY A 1 432 ? -37.086 38.729 -5.817 1.00 25.89 432 GLY A C 1
ATOM 3206 O O . GLY A 1 432 ? -37.524 38.805 -6.960 1.00 25.89 432 GLY A O 1
ATOM 3207 N N . ALA A 1 433 ? -37.583 37.890 -4.906 1.00 29.62 433 ALA A N 1
ATOM 3208 C CA . ALA A 1 433 ? -38.815 37.123 -5.088 1.00 29.62 433 ALA A CA 1
ATOM 3209 C C . ALA A 1 433 ? -39.365 36.703 -3.719 1.00 29.62 433 ALA A C 1
ATOM 3211 O O . ALA A 1 433 ? -38.917 35.728 -3.120 1.00 29.62 433 ALA A O 1
ATOM 3212 N N . ASP A 1 434 ? -40.320 37.486 -3.232 1.00 28.81 434 ASP A N 1
ATOM 3213 C CA . ASP A 1 434 ? -41.144 37.169 -2.071 1.00 28.81 434 ASP A CA 1
ATOM 3214 C C . ASP A 1 434 ? -42.172 36.091 -2.459 1.00 28.81 434 ASP A C 1
ATOM 3216 O O . ASP A 1 434 ? -42.786 36.187 -3.523 1.00 28.81 434 ASP A O 1
ATOM 3220 N N . MET A 1 435 ? -42.383 35.087 -1.607 1.00 30.38 435 MET A N 1
ATOM 3221 C CA . MET A 1 435 ? -43.557 34.203 -1.660 1.00 30.38 435 MET A CA 1
ATOM 3222 C C . MET A 1 435 ? -43.841 33.673 -0.254 1.00 30.38 435 MET A C 1
ATOM 3224 O O . MET A 1 435 ? -43.446 32.573 0.136 1.00 30.38 435 MET A O 1
ATOM 3228 N N . ALA A 1 436 ? -44.517 34.502 0.534 1.00 32.88 436 ALA A N 1
ATOM 3229 C CA . ALA A 1 436 ? -45.008 34.123 1.845 1.00 32.88 436 ALA A CA 1
ATOM 3230 C C . ALA A 1 436 ? -46.250 33.219 1.747 1.00 32.88 436 ALA A C 1
ATOM 3232 O O . ALA A 1 436 ? -47.204 33.528 1.037 1.00 32.88 436 ALA A O 1
ATOM 3233 N N . GLY A 1 437 ? -46.274 32.179 2.583 1.00 27.39 437 GLY A N 1
ATOM 3234 C CA . GLY A 1 437 ? -47.503 31.569 3.086 1.00 27.39 437 GLY A CA 1
ATOM 3235 C C . GLY A 1 437 ? -48.123 30.445 2.254 1.00 27.39 437 GLY A C 1
ATOM 3236 O O . GLY A 1 437 ? -48.774 30.683 1.246 1.00 27.39 437 GLY A O 1
ATOM 3237 N N . MET A 1 438 ? -48.102 29.237 2.821 1.00 29.83 438 MET A N 1
ATOM 3238 C CA . MET A 1 438 ? -49.336 28.492 3.104 1.00 29.83 438 MET A CA 1
ATOM 3239 C C . MET A 1 438 ? -49.087 27.531 4.270 1.00 29.83 438 MET A C 1
ATOM 3241 O O . MET A 1 438 ? -48.450 26.493 4.119 1.00 29.83 438 MET A O 1
ATOM 3245 N N . GLY A 1 439 ? -49.598 27.886 5.450 1.00 30.02 439 GLY A N 1
ATOM 3246 C CA . GLY A 1 439 ? -49.737 26.931 6.544 1.00 30.02 439 GLY A CA 1
ATOM 3247 C C . GLY A 1 439 ? -50.953 26.043 6.291 1.00 30.02 439 GLY A C 1
ATOM 3248 O O . GLY A 1 439 ? -52.043 26.555 6.049 1.00 30.02 439 GLY A O 1
ATOM 3249 N N . MET A 1 440 ? -50.773 24.728 6.375 1.00 32.22 440 MET A N 1
ATOM 3250 C CA . MET A 1 440 ? -51.857 23.745 6.378 1.00 32.22 440 MET A CA 1
ATOM 3251 C C . MET A 1 440 ? -51.660 22.809 7.566 1.00 32.22 440 MET A C 1
ATOM 3253 O O . MET A 1 440 ? -50.956 21.806 7.481 1.00 32.22 440 MET A O 1
ATOM 3257 N N . GLY A 1 441 ? -52.288 23.148 8.690 1.00 29.50 441 GLY A N 1
ATOM 3258 C CA . GLY A 1 441 ? -52.530 22.171 9.741 1.00 29.50 441 GLY A CA 1
ATOM 3259 C C . GLY A 1 441 ? -53.698 21.282 9.324 1.00 29.50 441 GLY A C 1
ATOM 3260 O O . GLY A 1 441 ? -54.795 21.791 9.106 1.00 29.50 441 GLY A O 1
ATOM 3261 N N . MET A 1 442 ? -53.483 19.969 9.240 1.00 33.31 442 MET A N 1
ATOM 3262 C CA . MET A 1 442 ? -54.576 18.998 9.203 1.00 33.31 442 MET A CA 1
ATOM 3263 C C . MET A 1 442 ? -54.670 18.274 10.542 1.00 33.31 442 MET A C 1
ATOM 3265 O O . MET A 1 442 ? -53.900 17.364 10.835 1.00 33.31 442 MET A O 1
ATOM 3269 N N . GLN A 1 443 ? -55.665 18.671 11.332 1.00 31.94 443 GLN A N 1
ATOM 3270 C CA . GLN A 1 443 ? -56.312 17.755 12.263 1.00 31.94 443 GLN A CA 1
ATOM 3271 C C . GLN A 1 443 ? -57.151 16.766 11.449 1.00 31.94 443 GLN A C 1
ATOM 3273 O O . GLN A 1 443 ? -57.947 17.189 10.611 1.00 31.94 443 GLN A O 1
ATOM 3278 N N . LEU A 1 444 ? -57.025 15.473 11.738 1.00 33.66 444 LEU A N 1
ATOM 3279 C CA . LEU A 1 444 ? -58.022 14.469 11.372 1.00 33.66 444 LEU A CA 1
ATOM 3280 C C . LEU A 1 444 ? -58.285 13.560 12.578 1.00 33.66 444 LEU A C 1
ATOM 3282 O O . LEU A 1 444 ? -57.591 12.570 12.799 1.00 33.66 444 LEU A O 1
ATOM 3286 N N . ASP A 1 445 ? -59.313 13.919 13.348 1.00 29.14 445 ASP A N 1
ATOM 3287 C CA . ASP A 1 445 ? -60.040 12.984 14.211 1.00 29.14 445 ASP A CA 1
ATOM 3288 C C . ASP A 1 445 ? -60.758 11.937 13.339 1.00 29.14 445 ASP A C 1
ATOM 3290 O O . ASP A 1 445 ? -61.337 12.290 12.309 1.00 29.14 445 ASP A O 1
ATOM 3294 N N . GLY A 1 446 ? -60.726 10.651 13.728 1.00 28.28 446 GLY A N 1
ATOM 3295 C CA . GLY A 1 446 ? -61.050 9.574 12.772 1.00 28.28 446 GLY A CA 1
ATOM 3296 C C . GLY A 1 446 ? -61.413 8.164 13.272 1.00 28.28 446 GLY A C 1
ATOM 3297 O O . GLY A 1 446 ? -61.446 7.262 12.450 1.00 28.28 446 GLY A O 1
ATOM 3298 N N . VAL A 1 447 ? -61.749 7.968 14.556 1.00 28.41 447 VAL A N 1
ATOM 3299 C CA . VAL A 1 447 ? -62.706 6.924 15.028 1.00 28.41 447 VAL A CA 1
ATOM 3300 C C . VAL A 1 447 ? -62.370 5.410 14.816 1.00 28.41 447 VAL A C 1
ATOM 3302 O O . VAL A 1 447 ? -62.754 4.819 13.814 1.00 28.41 447 VAL A O 1
ATOM 3305 N N . MET A 1 448 ? -61.910 4.755 15.909 1.00 30.53 448 MET A N 1
ATOM 3306 C CA . MET A 1 448 ? -62.255 3.369 16.375 1.00 30.53 448 MET A CA 1
ATOM 3307 C C . MET A 1 448 ? -61.726 2.104 15.624 1.00 30.53 448 MET A C 1
ATOM 3309 O O . MET A 1 448 ? -61.451 2.170 14.432 1.00 30.53 448 MET A O 1
ATOM 3313 N N . PRO A 1 449 ? -61.757 0.883 16.236 1.00 46.69 449 PRO A N 1
ATOM 3314 C CA . PRO A 1 449 ? -61.452 0.514 17.641 1.00 46.69 449 PRO A CA 1
ATOM 3315 C C . PRO A 1 449 ? -60.682 -0.834 17.850 1.00 46.69 449 PRO A C 1
ATOM 3317 O O . PRO A 1 449 ? -60.744 -1.732 17.017 1.00 46.69 449 PRO A O 1
ATOM 3320 N N . GLY A 1 450 ? -60.143 -1.049 19.066 1.00 28.42 450 GLY A N 1
ATOM 3321 C CA . GLY A 1 450 ? -59.895 -2.379 19.687 1.00 28.42 450 GLY A CA 1
ATOM 3322 C C . GLY A 1 450 ? -58.566 -3.069 19.319 1.00 28.42 450 GLY A C 1
ATOM 3323 O O . GLY A 1 450 ? -58.259 -3.237 18.151 1.00 28.42 450 GLY A O 1
ATOM 3324 N N . LEU A 1 451 ? -57.717 -3.516 20.251 1.00 30.86 451 LEU A N 1
ATOM 3325 C CA . LEU A 1 451 ? -57.994 -4.269 21.484 1.00 30.86 451 LEU A CA 1
ATOM 3326 C C . LEU A 1 451 ? -57.028 -3.872 22.624 1.00 30.86 451 LEU A C 1
ATOM 3328 O O . LEU A 1 451 ? -55.950 -3.344 22.362 1.00 30.86 451 LEU A O 1
ATOM 3332 N N . ALA A 1 452 ? -57.382 -4.185 23.873 1.00 31.62 452 ALA A N 1
ATOM 3333 C CA . ALA A 1 452 ? -56.534 -3.972 25.048 1.00 31.62 452 ALA A CA 1
ATOM 3334 C C . ALA A 1 452 ? -56.430 -5.245 25.904 1.00 31.62 452 ALA A C 1
ATOM 3336 O O . ALA A 1 452 ? -57.429 -5.936 26.059 1.00 31.62 452 ALA A O 1
ATOM 3337 N N . ASP A 1 453 ? -55.244 -5.480 26.474 1.00 28.69 453 ASP A N 1
ATOM 3338 C CA . ASP A 1 453 ? -54.959 -6.154 27.756 1.00 28.69 453 ASP A CA 1
ATOM 3339 C C . ASP A 1 453 ? -53.489 -5.792 28.102 1.00 28.69 453 ASP A C 1
ATOM 3341 O O . ASP A 1 453 ? -52.629 -5.839 27.226 1.00 28.69 453 ASP A O 1
ATOM 3345 N N . ALA A 1 454 ? -53.167 -5.124 29.222 1.00 32.47 454 ALA A N 1
ATOM 3346 C CA . ALA A 1 454 ? -53.130 -5.602 30.620 1.00 32.47 454 ALA A CA 1
ATOM 3347 C C . ALA A 1 454 ? -51.952 -6.576 30.879 1.00 32.47 454 ALA A C 1
ATOM 3349 O O . ALA A 1 454 ? -51.742 -7.495 30.100 1.00 32.47 454 ALA A O 1
ATOM 3350 N N . ALA A 1 455 ? -51.126 -6.482 31.933 1.00 27.66 455 ALA A N 1
ATOM 3351 C CA . ALA A 1 455 ? -50.974 -5.566 33.082 1.00 27.66 455 ALA A CA 1
ATOM 3352 C C . ALA A 1 455 ? -49.473 -5.616 33.511 1.00 27.66 455 ALA A C 1
ATOM 3354 O O . ALA A 1 455 ? -48.810 -6.615 33.263 1.00 27.66 455 ALA A O 1
ATOM 3355 N N . ALA A 1 456 ? -48.797 -4.579 34.020 1.00 31.73 456 ALA A N 1
ATOM 3356 C CA . ALA A 1 456 ? -48.969 -3.878 35.301 1.00 31.73 456 ALA A CA 1
ATOM 3357 C C . ALA A 1 456 ? -48.854 -4.760 36.575 1.00 31.73 456 ALA A C 1
ATOM 3359 O O . ALA A 1 456 ? -49.856 -5.098 37.199 1.00 31.73 456 ALA A O 1
ATOM 3360 N N . ALA A 1 457 ? -47.613 -5.035 37.004 1.00 31.39 457 ALA A N 1
ATOM 3361 C CA . ALA A 1 457 ? -47.196 -5.292 38.394 1.00 31.39 457 ALA A CA 1
ATOM 3362 C C . ALA A 1 457 ? -45.673 -5.013 38.516 1.00 31.39 457 ALA A C 1
ATOM 3364 O O . ALA A 1 457 ? -44.937 -5.327 37.590 1.00 31.39 457 ALA A O 1
ATOM 3365 N N . GLY A 1 458 ? -45.101 -4.428 39.574 1.00 28.97 458 GLY A N 1
ATOM 3366 C CA . GLY A 1 458 ? -45.701 -3.905 40.804 1.00 28.97 458 GLY A CA 1
ATOM 3367 C C . GLY A 1 458 ? -45.087 -4.495 42.080 1.00 28.97 458 GLY A C 1
ATOM 3368 O O . GLY A 1 458 ? -45.781 -5.219 42.783 1.00 28.97 458 GLY A O 1
ATOM 3369 N N . VAL A 1 459 ? -43.824 -4.179 42.410 1.00 32.69 459 VAL A N 1
ATOM 3370 C CA . VAL A 1 459 ? -43.223 -4.497 43.726 1.00 32.69 459 VAL A CA 1
ATOM 3371 C C . VAL A 1 459 ? -42.391 -3.319 44.243 1.00 32.69 459 VAL A C 1
ATOM 3373 O O . VAL A 1 459 ? -41.551 -2.778 43.530 1.00 32.69 459 VAL A O 1
ATOM 3376 N N . MET A 1 460 ? -42.631 -2.941 45.502 1.00 34.44 460 MET A N 1
ATOM 3377 C CA . MET A 1 460 ? -41.850 -1.959 46.259 1.00 34.44 460 MET A CA 1
ATOM 3378 C C . MET A 1 460 ? -40.782 -2.634 47.128 1.00 34.44 460 MET A C 1
ATOM 3380 O O . MET A 1 460 ? -41.034 -3.679 47.721 1.00 34.44 460 MET A O 1
ATOM 3384 N N . GLY A 1 461 ? -39.642 -1.963 47.296 1.00 28.86 461 GLY A N 1
ATOM 3385 C CA . GLY A 1 461 ? -38.611 -2.282 48.287 1.00 28.86 461 GLY A CA 1
ATOM 3386 C C . GLY A 1 461 ? -37.356 -1.439 48.017 1.00 28.86 461 GLY A C 1
ATOM 3387 O O . GLY A 1 461 ? -36.787 -1.550 46.944 1.00 28.86 461 GLY A O 1
ATOM 3388 N N . GLY A 1 462 ? -36.879 -0.538 48.878 1.00 30.23 462 GLY A N 1
ATOM 3389 C CA . GLY A 1 462 ? -37.225 -0.309 50.285 1.00 30.23 462 GLY A CA 1
ATOM 3390 C C . GLY A 1 462 ? -36.115 -0.775 51.231 1.00 30.23 462 GLY A C 1
ATOM 3391 O O . GLY A 1 462 ? -36.386 -1.532 52.155 1.00 30.23 462 GLY A O 1
ATOM 3392 N N . GLY A 1 463 ? -34.870 -0.347 50.992 1.00 27.89 463 GLY A N 1
ATOM 3393 C CA . GLY A 1 463 ? -33.706 -0.697 51.812 1.00 27.89 463 GLY A CA 1
ATOM 3394 C C . GLY A 1 463 ? -32.794 0.507 52.036 1.00 27.89 463 GLY A C 1
ATOM 3395 O O . GLY A 1 463 ? -32.074 0.921 51.133 1.00 27.89 463 GLY A O 1
ATOM 3396 N N . ALA A 1 464 ? -32.835 1.083 53.238 1.00 33.34 464 ALA A N 1
ATOM 3397 C CA . ALA A 1 464 ? -31.938 2.164 53.634 1.00 33.34 464 ALA A CA 1
ATOM 3398 C C . ALA A 1 464 ? -30.573 1.604 54.071 1.00 33.34 464 ALA A C 1
ATOM 3400 O O . ALA A 1 464 ? -30.512 0.680 54.879 1.00 33.34 464 ALA A O 1
ATOM 3401 N N . GLY A 1 465 ? -29.485 2.200 53.579 1.00 29.53 465 GLY A N 1
ATOM 3402 C CA . GLY A 1 465 ? -28.112 1.778 53.876 1.00 29.53 465 GLY A CA 1
ATOM 3403 C C . GLY A 1 465 ? -27.129 2.937 53.746 1.00 29.53 465 GLY A C 1
ATOM 3404 O O . GLY A 1 465 ? -26.332 2.986 52.816 1.00 29.53 465 GLY A O 1
ATOM 3405 N N . ALA A 1 466 ? -27.216 3.913 54.650 1.00 35.59 466 ALA A N 1
ATOM 3406 C CA . ALA A 1 466 ? -26.340 5.079 54.627 1.00 35.59 466 ALA A CA 1
ATOM 3407 C C . ALA A 1 466 ? -24.943 4.744 55.177 1.00 35.59 466 ALA A C 1
ATOM 3409 O O . ALA A 1 466 ? -24.758 4.657 56.390 1.00 35.59 466 ALA A O 1
ATOM 3410 N N . VAL A 1 467 ? -23.945 4.650 54.294 1.00 35.06 467 VAL A N 1
ATOM 3411 C CA . VAL A 1 467 ? -22.523 4.729 54.662 1.00 35.06 467 VAL A CA 1
ATOM 3412 C C . VAL A 1 467 ? -21.899 5.906 53.918 1.00 35.06 467 VAL A C 1
ATOM 3414 O O . VAL A 1 467 ? -21.473 5.797 52.772 1.00 35.06 467 VAL A O 1
ATOM 3417 N N . ARG A 1 468 ? -21.858 7.065 54.583 1.00 40.19 468 ARG A N 1
ATOM 3418 C CA . ARG A 1 468 ? -21.021 8.195 54.162 1.00 40.19 468 ARG A CA 1
ATOM 3419 C C . ARG A 1 468 ? -19.576 7.897 54.559 1.00 40.19 468 ARG A C 1
ATOM 3421 O O . ARG A 1 468 ? -19.234 8.031 55.730 1.00 40.19 468 ARG A O 1
ATOM 3428 N N . LEU A 1 469 ? -18.734 7.576 53.584 1.00 38.22 469 LEU A N 1
ATOM 3429 C CA . LEU A 1 469 ? -17.286 7.750 53.687 1.00 38.22 469 LEU A CA 1
ATOM 3430 C C . LEU A 1 469 ? -16.887 8.864 52.722 1.00 38.22 469 LEU A C 1
ATOM 3432 O O . LEU A 1 469 ? -17.187 8.804 51.534 1.00 38.22 469 LEU A O 1
ATOM 3436 N N . GLY A 1 470 ? -16.306 9.932 53.265 1.00 40.47 470 GLY A N 1
ATOM 3437 C CA . GLY A 1 470 ? -15.950 11.113 52.490 1.00 40.47 470 GLY A CA 1
ATOM 3438 C C . GLY A 1 470 ? -14.620 10.929 51.774 1.00 40.47 470 GLY A C 1
ATOM 3439 O O . GLY A 1 470 ? -13.583 10.879 52.429 1.00 40.47 470 GLY A O 1
ATOM 3440 N N . GLY A 1 471 ? -14.655 10.904 50.444 1.00 36.88 471 GLY A N 1
ATOM 3441 C CA . GLY A 1 471 ? -13.532 11.296 49.600 1.00 36.88 471 GLY A CA 1
ATOM 3442 C C . GLY A 1 471 ? -13.790 12.708 49.081 1.00 36.88 471 GLY A C 1
ATOM 3443 O O . GLY A 1 471 ? -14.820 12.948 48.457 1.00 36.88 471 GLY A O 1
ATOM 3444 N N . MET A 1 472 ? -12.886 13.651 49.355 1.00 39.41 472 MET A N 1
ATOM 3445 C CA . MET A 1 472 ? -12.896 14.962 48.696 1.00 39.41 472 MET A CA 1
ATOM 3446 C C . MET A 1 472 ? -12.224 14.829 47.327 1.00 39.41 472 MET A C 1
ATOM 3448 O O . MET A 1 472 ? -11.130 15.347 47.113 1.00 39.41 472 MET A O 1
ATOM 3452 N N . GLU A 1 473 ? -12.868 14.110 46.409 1.00 43.62 473 GLU A N 1
ATOM 3453 C CA . GLU A 1 473 ? -12.541 14.252 44.993 1.00 43.62 473 GLU A CA 1
ATOM 3454 C C . GLU A 1 473 ? -12.950 15.663 44.571 1.00 43.62 473 GLU A C 1
ATOM 3456 O O . GLU A 1 473 ? -14.046 16.136 44.889 1.00 43.62 473 GLU A O 1
ATOM 3461 N N . GLY A 1 474 ? -12.013 16.384 43.953 1.00 45.47 474 GLY A N 1
ATOM 3462 C CA . GLY A 1 474 ? -12.221 17.780 43.599 1.00 45.47 474 GLY A CA 1
ATOM 3463 C C . GLY A 1 474 ? -13.424 17.919 42.676 1.00 45.47 474 GLY A C 1
ATOM 3464 O O . GLY A 1 474 ? -13.564 17.155 41.722 1.00 45.47 474 GLY A O 1
ATOM 3465 N N . ALA A 1 475 ? -14.264 18.920 42.936 1.00 48.03 475 ALA A N 1
ATOM 3466 C CA . ALA A 1 475 ? -15.277 19.353 41.987 1.00 48.03 475 ALA A CA 1
ATOM 3467 C C . ALA A 1 475 ? -14.574 19.972 40.769 1.00 48.03 475 ALA A C 1
ATOM 3469 O O . ALA A 1 475 ? -14.427 21.188 40.676 1.00 48.03 475 ALA A O 1
ATOM 3470 N N . GLY A 1 476 ? -14.085 19.120 39.866 1.00 54.53 476 GLY A N 1
ATOM 3471 C CA . GLY A 1 476 ? -13.723 19.533 38.522 1.00 54.53 476 GLY A CA 1
ATOM 3472 C C . GLY A 1 476 ? -14.984 20.075 37.871 1.00 54.53 476 GLY A C 1
ATOM 3473 O O . GLY A 1 476 ? -15.983 19.356 37.793 1.00 54.53 476 GLY A O 1
ATOM 3474 N N . ASP A 1 477 ? -14.955 21.348 37.474 1.00 60.47 477 ASP A N 1
ATOM 3475 C CA . ASP A 1 477 ? -16.085 22.003 36.824 1.00 60.47 477 ASP A CA 1
ATOM 3476 C C . ASP A 1 477 ? -16.518 21.160 35.624 1.00 60.47 477 ASP A C 1
ATOM 3478 O O . ASP A 1 477 ? -15.796 21.041 34.632 1.00 60.47 477 ASP A O 1
ATOM 3482 N N . ALA A 1 478 ? -17.690 20.529 35.739 1.00 71.31 478 ALA A N 1
ATOM 3483 C CA . ALA A 1 478 ? -18.218 19.649 34.711 1.00 71.31 478 ALA A CA 1
ATOM 3484 C C . ALA A 1 478 ? -18.516 20.489 33.466 1.00 71.31 478 ALA A C 1
ATOM 3486 O O . ALA A 1 478 ? -19.543 21.170 33.395 1.00 71.31 478 ALA A O 1
ATOM 3487 N N . GLN A 1 479 ? -17.577 20.460 32.518 1.00 76.38 479 GLN A N 1
ATOM 3488 C CA . GLN A 1 479 ? -17.540 21.346 31.363 1.00 76.38 479 GLN A CA 1
ATOM 3489 C C . GLN A 1 479 ? -18.898 21.316 30.636 1.00 76.38 479 GLN A C 1
ATOM 3491 O O . GLN A 1 479 ? -19.445 20.234 30.389 1.00 76.38 479 GLN A O 1
ATOM 3496 N N . PRO A 1 480 ? -19.512 22.480 30.349 1.00 78.88 480 PRO A N 1
ATOM 3497 C CA . PRO A 1 480 ? -20.889 22.521 29.880 1.00 78.88 480 PRO A CA 1
ATOM 3498 C C . PRO A 1 480 ? -21.012 21.869 28.499 1.00 78.88 480 PRO A C 1
ATOM 3500 O O . PRO A 1 480 ? -20.510 22.404 27.508 1.00 78.88 480 PRO A O 1
ATOM 3503 N N . ARG A 1 481 ? -21.748 20.747 28.450 1.00 93.12 481 ARG A N 1
ATOM 3504 C CA . ARG A 1 481 ? -22.113 19.937 27.262 1.00 93.12 481 ARG A CA 1
ATOM 3505 C C . ARG A 1 481 ? -23.074 20.682 26.337 1.00 93.12 481 ARG A C 1
ATOM 3507 O O . ARG A 1 481 ? -24.226 20.301 26.125 1.00 93.12 481 ARG A O 1
ATOM 3514 N N . SER A 1 482 ? -22.597 21.824 25.876 1.00 94.31 482 SER A N 1
ATOM 3515 C CA . SER A 1 482 ? -23.267 22.755 24.990 1.00 94.31 482 SER A CA 1
ATOM 3516 C C . SER A 1 482 ? -22.962 22.409 23.538 1.00 94.31 482 SER A C 1
ATOM 3518 O O . SER A 1 482 ? -21.958 21.768 23.223 1.00 94.31 482 SER A O 1
ATOM 3520 N N . ARG A 1 483 ? -23.804 22.908 22.634 1.00 94.38 483 ARG A N 1
ATOM 3521 C CA . ARG A 1 483 ? -23.600 22.789 21.187 1.00 94.38 483 ARG A CA 1
ATOM 3522 C C . ARG A 1 483 ? -22.259 23.378 20.723 1.00 94.38 483 ARG A C 1
ATOM 3524 O O . ARG A 1 483 ? -21.653 22.857 19.796 1.00 94.38 483 ARG A O 1
ATOM 3531 N N . ALA A 1 484 ? -21.793 24.446 21.379 1.00 94.12 484 ALA A N 1
ATOM 3532 C CA . ALA A 1 484 ? -20.504 25.076 21.090 1.00 94.12 484 ALA A CA 1
ATOM 3533 C C . ALA A 1 484 ? -19.332 24.149 21.445 1.00 94.12 484 ALA A C 1
ATOM 3535 O O . ALA A 1 484 ? -18.511 23.865 20.579 1.00 94.12 484 ALA A O 1
ATOM 3536 N N . ALA A 1 485 ? -19.328 23.594 22.662 1.00 94.62 485 ALA A N 1
ATOM 3537 C CA . ALA A 1 485 ? -18.318 22.627 23.092 1.00 94.62 485 ALA A CA 1
ATOM 3538 C C . ALA A 1 485 ? -18.306 21.369 22.204 1.00 94.62 485 ALA A C 1
ATOM 3540 O O . ALA A 1 485 ? -17.241 20.836 21.906 1.00 94.62 485 ALA A O 1
ATOM 3541 N N . LEU A 1 486 ? -19.479 20.907 21.741 1.00 96.19 486 LEU A N 1
ATOM 3542 C CA . LEU A 1 486 ? -19.537 19.785 20.801 1.00 96.19 486 LEU A CA 1
ATOM 3543 C C . LEU A 1 486 ? -18.881 20.149 19.467 1.00 96.19 486 LEU A C 1
ATOM 3545 O O . LEU A 1 486 ? -18.093 19.372 18.945 1.00 96.19 486 LEU A O 1
ATOM 3549 N N . ARG A 1 487 ? -19.188 21.326 18.915 1.00 96.56 487 ARG A N 1
ATOM 3550 C CA . ARG A 1 487 ? -18.619 21.781 17.641 1.00 96.56 487 ARG A CA 1
ATOM 3551 C C . ARG A 1 487 ? -17.100 21.943 17.704 1.00 96.56 487 ARG A C 1
ATOM 3553 O O . ARG A 1 487 ? -16.432 21.598 16.735 1.00 96.56 487 ARG A O 1
ATOM 3560 N N . GLU A 1 488 ? -16.572 22.440 18.820 1.00 96.38 488 GLU A N 1
ATOM 3561 C CA . GLU A 1 488 ? -15.128 22.515 19.068 1.00 96.38 488 GLU A CA 1
ATOM 3562 C C . GLU A 1 488 ? -14.504 21.111 19.063 1.00 96.38 488 GLU A C 1
ATOM 3564 O O . GLU A 1 488 ? -13.608 20.867 18.258 1.00 96.38 488 GLU A O 1
ATOM 3569 N N . LEU A 1 489 ? -15.061 20.158 19.825 1.00 96.94 489 LEU A N 1
ATOM 3570 C CA . LEU A 1 489 ? -14.615 18.755 19.839 1.00 96.94 489 LEU A CA 1
ATOM 3571 C C . LEU A 1 489 ? -14.683 18.096 18.452 1.00 96.94 489 LEU A C 1
ATOM 3573 O O . LEU A 1 489 ? -13.751 17.401 18.052 1.00 96.94 489 LEU A O 1
ATOM 3577 N N . LEU A 1 490 ? -15.773 18.312 17.705 1.00 97.81 490 LEU A N 1
ATOM 3578 C CA . LEU A 1 490 ? -15.954 17.749 16.364 1.00 97.81 490 LEU A CA 1
ATOM 3579 C C . LEU A 1 490 ? -14.856 18.212 15.403 1.00 97.81 490 LEU A C 1
ATOM 3581 O O . LEU A 1 490 ? -14.357 17.394 14.632 1.00 97.81 490 LEU A O 1
ATOM 3585 N N . ILE A 1 491 ? -14.500 19.501 15.444 1.00 98.00 491 ILE A N 1
ATOM 3586 C CA . ILE A 1 491 ? -13.449 20.083 14.602 1.00 98.00 491 ILE A CA 1
ATOM 3587 C C . ILE A 1 491 ? -12.070 19.617 15.077 1.00 98.00 491 ILE A C 1
ATOM 3589 O O . ILE A 1 491 ? -11.286 19.172 14.248 1.00 98.00 491 ILE A O 1
ATOM 3593 N N . GLU A 1 492 ? -11.790 19.651 16.381 1.00 97.69 492 GLU A N 1
ATOM 3594 C CA . GLU A 1 492 ? -10.495 19.258 16.953 1.00 97.69 492 GLU A CA 1
ATOM 3595 C C . GLU A 1 492 ? -10.164 17.780 16.683 1.00 97.69 492 GLU A C 1
ATOM 3597 O O . GLU A 1 492 ? -9.117 17.480 16.104 1.00 97.69 492 GLU A O 1
ATOM 3602 N N . GLU A 1 493 ? -11.069 16.847 17.014 1.00 97.81 493 GLU A N 1
ATOM 3603 C CA . GLU A 1 493 ? -10.834 15.420 16.750 1.00 97.81 493 GLU A CA 1
ATOM 3604 C C . GLU A 1 493 ? -10.763 15.119 15.241 1.00 97.81 493 GLU A C 1
ATOM 3606 O O . GLU A 1 493 ? -10.028 14.216 14.834 1.00 97.81 493 GLU A O 1
ATOM 3611 N N . TYR A 1 494 ? -11.482 15.875 14.399 1.00 98.19 494 TYR A N 1
ATOM 3612 C CA . TYR A 1 494 ? -11.431 15.718 12.943 1.00 98.19 494 TYR A CA 1
ATOM 3613 C C . TYR A 1 494 ? -10.137 16.265 12.334 1.00 98.19 494 TYR A C 1
ATOM 3615 O O . TYR A 1 494 ? -9.518 15.583 11.520 1.00 98.19 494 TYR A O 1
ATOM 3623 N N . GLU A 1 495 ? -9.686 17.464 12.708 1.00 96.56 495 GLU A N 1
ATOM 3624 C CA . GLU A 1 495 ? -8.410 18.014 12.229 1.00 96.56 495 GLU A CA 1
ATOM 3625 C C . GLU A 1 495 ? -7.234 17.136 12.701 1.00 96.56 495 GLU A C 1
ATOM 3627 O O . GLU A 1 495 ? -6.327 16.856 11.915 1.00 96.56 495 GLU A O 1
ATOM 3632 N N . GLY A 1 496 ? -7.336 16.536 13.895 1.00 95.31 496 GLY A N 1
ATOM 3633 C CA . GLY A 1 496 ? -6.457 15.467 14.387 1.00 95.31 496 GLY A CA 1
ATOM 3634 C C . GLY A 1 496 ? -6.507 14.135 13.611 1.00 95.31 496 GLY A C 1
ATOM 3635 O O . GLY A 1 496 ? -5.909 13.146 14.041 1.00 95.31 496 GLY A O 1
ATOM 3636 N N . THR A 1 497 ? -7.210 14.050 12.476 1.00 95.94 497 THR A N 1
ATOM 3637 C CA . THR A 1 497 ? -7.129 12.904 11.547 1.00 95.94 497 THR A CA 1
ATOM 3638 C C . THR A 1 497 ? -6.228 13.129 10.332 1.00 95.94 497 THR A C 1
ATOM 3640 O O . THR A 1 497 ? -5.984 12.164 9.612 1.00 95.94 497 THR A O 1
ATOM 3643 N N . GLY A 1 498 ? -5.762 14.359 10.079 1.00 95.12 498 GLY A N 1
ATOM 3644 C CA . GLY A 1 498 ? -4.941 14.691 8.903 1.00 95.12 498 GLY A CA 1
ATOM 3645 C C . GLY A 1 498 ? -5.697 14.724 7.562 1.00 95.12 498 GLY A C 1
ATOM 3646 O O . GLY A 1 498 ? -5.093 14.932 6.507 1.00 95.12 498 GLY A O 1
ATOM 3647 N N . LEU A 1 499 ? -7.023 14.537 7.564 1.00 95.81 499 LEU A N 1
ATOM 3648 C CA . LEU A 1 499 ? -7.838 14.530 6.345 1.00 95.81 499 LEU A CA 1
ATOM 3649 C C . LEU A 1 499 ? -7.859 15.908 5.666 1.00 95.81 499 LEU A C 1
ATOM 3651 O O . LEU A 1 499 ? -8.030 16.943 6.307 1.00 95.81 499 LEU A O 1
ATOM 3655 N N . HIS A 1 500 ? -7.705 15.921 4.341 1.00 95.38 500 HIS A N 1
ATOM 3656 C CA . HIS A 1 500 ? -7.628 17.155 3.555 1.00 95.38 500 HIS A CA 1
ATOM 3657 C C . HIS A 1 500 ? -9.001 17.780 3.294 1.00 95.38 500 HIS A C 1
ATOM 3659 O O . HIS A 1 500 ? -9.132 19.005 3.322 1.00 95.38 500 HIS A O 1
ATOM 3665 N N . ARG A 1 501 ? -10.024 16.950 3.049 1.00 96.75 501 ARG A N 1
ATOM 3666 C CA . ARG A 1 501 ? -11.406 17.422 2.921 1.00 96.75 501 ARG A CA 1
ATOM 3667 C C . ARG A 1 501 ? -11.866 17.950 4.273 1.00 96.75 501 ARG A C 1
ATOM 3669 O O . ARG A 1 501 ? -11.754 17.244 5.272 1.00 96.75 501 ARG A O 1
ATOM 3676 N N . LYS A 1 502 ? -12.430 19.156 4.321 1.00 97.25 502 LYS A N 1
ATOM 3677 C CA . LYS A 1 502 ? -12.996 19.720 5.559 1.00 97.25 502 LYS A CA 1
ATOM 3678 C C . LYS A 1 502 ? -14.445 19.275 5.770 1.00 97.25 502 LYS A C 1
ATOM 3680 O O . LYS A 1 502 ? -15.170 19.057 4.800 1.00 97.25 502 LYS A O 1
ATOM 3685 N N . LEU A 1 503 ? -14.875 19.194 7.031 1.00 97.44 503 LEU A N 1
ATOM 3686 C CA . LEU A 1 503 ? -16.296 19.070 7.368 1.00 97.44 503 LEU A CA 1
ATOM 3687 C C . LEU A 1 503 ? -17.049 20.309 6.865 1.00 97.44 503 LEU A C 1
ATOM 3689 O O . LEU A 1 503 ? -16.652 21.445 7.135 1.00 97.44 503 LEU A O 1
ATOM 3693 N N . SER A 1 504 ? -18.136 20.097 6.129 1.00 96.56 504 SER A N 1
ATOM 3694 C CA . SER A 1 504 ? -19.019 21.175 5.691 1.00 96.56 504 SER A CA 1
ATOM 3695 C C . SER A 1 504 ? -19.926 21.657 6.838 1.00 96.56 504 SER A C 1
ATOM 3697 O O . SER A 1 504 ? -20.114 20.953 7.833 1.00 96.56 504 SER A O 1
ATOM 3699 N N . PRO A 1 505 ? -20.566 22.834 6.714 1.00 96.38 505 PRO A N 1
ATOM 3700 C CA . PRO A 1 505 ? -21.563 23.275 7.691 1.00 96.38 505 PRO A CA 1
ATOM 3701 C C . PRO A 1 505 ? -22.740 22.297 7.849 1.00 96.38 505 PRO A C 1
ATOM 3703 O O . PRO A 1 505 ? -23.291 22.192 8.943 1.00 96.38 505 PRO A O 1
ATOM 3706 N N . LEU A 1 506 ? -23.098 21.569 6.781 1.00 95.94 506 LEU A N 1
ATOM 3707 C CA . LEU A 1 506 ? -24.148 20.546 6.798 1.00 95.94 506 LEU A CA 1
ATOM 3708 C C . LEU A 1 506 ? -23.697 19.297 7.564 1.00 95.94 506 LEU A C 1
ATOM 3710 O O . LEU A 1 506 ? -24.463 18.778 8.372 1.00 95.94 506 LEU A O 1
ATOM 3714 N N . ASP A 1 507 ? -22.439 18.875 7.387 1.00 97.25 507 ASP A N 1
ATOM 3715 C CA . ASP A 1 507 ? -21.842 17.774 8.152 1.00 97.25 507 ASP A CA 1
ATOM 3716 C C . ASP A 1 507 ? -21.902 18.052 9.661 1.00 97.25 507 ASP A C 1
ATOM 3718 O O . ASP A 1 507 ? -22.372 17.223 10.440 1.00 97.25 507 ASP A O 1
ATOM 3722 N N . ILE A 1 508 ? -21.476 19.252 10.071 1.00 97.56 508 ILE A N 1
ATOM 3723 C CA . ILE A 1 508 ? -21.486 19.680 11.477 1.00 97.56 508 ILE A CA 1
ATOM 3724 C C . ILE A 1 508 ? -22.924 19.732 12.015 1.00 97.56 508 ILE A C 1
ATOM 3726 O O . ILE A 1 508 ? -23.179 19.259 13.119 1.00 97.56 508 ILE A O 1
ATOM 3730 N N . GLN A 1 509 ? -23.882 20.259 11.244 1.00 96.31 509 GLN A N 1
ATOM 3731 C CA . GLN A 1 509 ? -25.289 20.317 11.657 1.00 96.31 509 GLN A CA 1
ATOM 3732 C C . GLN A 1 509 ? -25.913 18.918 11.813 1.00 96.31 509 GLN A C 1
ATOM 3734 O O . GLN A 1 509 ? -26.698 18.701 12.738 1.00 96.31 509 GLN A O 1
ATOM 3739 N N . ALA A 1 510 ? -25.553 17.968 10.946 1.00 95.94 510 ALA A N 1
ATOM 3740 C CA . ALA A 1 510 ? -26.008 16.584 11.031 1.00 95.94 510 ALA A CA 1
ATOM 3741 C C . ALA A 1 510 ? -25.414 15.853 12.247 1.00 95.94 510 ALA A C 1
ATOM 3743 O O . ALA A 1 510 ? -26.151 15.206 12.990 1.00 95.94 510 ALA A O 1
ATOM 3744 N N . LEU A 1 511 ? -24.115 16.028 12.511 1.00 97.25 511 LEU A N 1
ATOM 3745 C CA . LEU A 1 511 ? -23.435 15.474 13.689 1.00 97.25 511 LEU A CA 1
ATOM 3746 C C . LEU A 1 511 ? -23.990 16.060 15.000 1.00 97.25 511 LEU A C 1
ATOM 3748 O O . LEU A 1 511 ? -24.275 15.317 15.938 1.00 97.25 511 LEU A O 1
ATOM 3752 N N . GLU A 1 512 ? -24.247 17.371 15.052 1.00 96.62 512 GLU A N 1
ATOM 3753 C CA . GLU A 1 512 ? -24.962 18.006 16.170 1.00 96.62 512 GLU A CA 1
ATOM 3754 C C . GLU A 1 512 ? -26.365 17.407 16.365 1.00 96.62 512 GLU A C 1
ATOM 3756 O O . GLU A 1 512 ? -26.779 17.161 17.500 1.00 96.62 512 GLU A O 1
ATOM 3761 N N . SER A 1 513 ? -27.087 17.131 15.273 1.00 95.69 513 SER A N 1
ATOM 3762 C CA . SER A 1 513 ? -28.400 16.483 15.336 1.00 95.69 513 SER A CA 1
ATOM 3763 C C . SER A 1 513 ? -28.328 15.047 15.850 1.00 95.69 513 SER A C 1
ATOM 3765 O O . SER A 1 513 ? -29.201 14.638 16.614 1.00 95.69 513 SER A O 1
ATOM 3767 N N . GLN A 1 514 ? -27.301 14.288 15.464 1.00 95.88 514 GLN A N 1
ATOM 3768 C CA . GLN A 1 514 ? -27.080 12.920 15.935 1.00 95.88 514 GLN A CA 1
ATOM 3769 C C . GLN A 1 514 ? -26.725 12.883 17.430 1.00 95.88 514 GLN A C 1
ATOM 3771 O O . GLN A 1 514 ? -27.176 11.987 18.139 1.00 95.88 514 GLN A O 1
ATOM 3776 N N . ALA A 1 515 ? -26.008 13.890 17.938 1.00 96.31 515 ALA A N 1
ATOM 3777 C CA . ALA A 1 515 ? -25.766 14.069 19.372 1.00 96.31 515 ALA A CA 1
ATOM 3778 C C . ALA A 1 515 ? -27.021 14.494 20.172 1.00 96.31 515 ALA A C 1
ATOM 3780 O O . ALA A 1 515 ? -26.974 14.573 21.399 1.00 96.31 515 ALA A O 1
ATOM 3781 N N . GLY A 1 516 ? -28.147 14.772 19.503 1.00 95.56 516 GLY A N 1
ATOM 3782 C CA . GLY A 1 516 ? -29.422 15.135 20.128 1.00 95.56 516 GLY A CA 1
ATOM 3783 C C . GLY A 1 516 ? -29.716 16.638 20.203 1.00 95.56 516 GLY A C 1
ATOM 3784 O O . GLY A 1 516 ? -30.690 17.025 20.851 1.00 95.56 516 GLY A O 1
ATOM 3785 N N . PHE A 1 517 ? -28.929 17.501 19.550 1.00 95.50 517 PHE A N 1
ATOM 3786 C CA . PHE A 1 517 ? -29.253 18.929 19.451 1.00 95.50 517 PHE A CA 1
ATOM 3787 C C . PHE A 1 517 ? -30.279 19.188 18.329 1.00 95.50 517 PHE A C 1
ATOM 3789 O O . PHE A 1 517 ? -30.115 18.676 17.225 1.00 95.50 517 PHE A O 1
ATOM 3796 N N . PRO A 1 518 ? -31.314 20.027 18.529 1.00 93.00 518 PRO A N 1
ATOM 3797 C CA . PRO A 1 518 ? -32.285 20.327 17.473 1.00 93.00 518 PRO A CA 1
ATOM 3798 C C . PRO A 1 518 ? -31.640 20.926 16.211 1.00 93.00 518 PRO A C 1
ATOM 3800 O O . PRO A 1 518 ? -30.812 21.835 16.305 1.00 93.00 518 PRO A O 1
ATOM 3803 N N . ILE A 1 519 ? -32.055 20.472 15.023 1.00 89.56 519 ILE A N 1
ATOM 3804 C CA . ILE A 1 519 ? -31.586 21.004 13.726 1.00 89.56 519 ILE A CA 1
ATOM 3805 C C . ILE A 1 519 ? -31.916 22.500 13.597 1.00 89.56 519 ILE A C 1
ATOM 3807 O O . ILE A 1 519 ? -31.080 23.287 13.147 1.00 89.56 519 ILE A O 1
ATOM 3811 N N . GLU A 1 520 ? -33.112 22.898 14.038 1.00 87.12 520 GLU A N 1
ATOM 3812 C CA . GLU A 1 520 ? -33.588 24.281 14.017 1.00 87.12 520 GLU A CA 1
ATOM 3813 C C . GLU A 1 520 ? -33.016 25.085 15.193 1.00 87.12 520 GLU A C 1
ATOM 3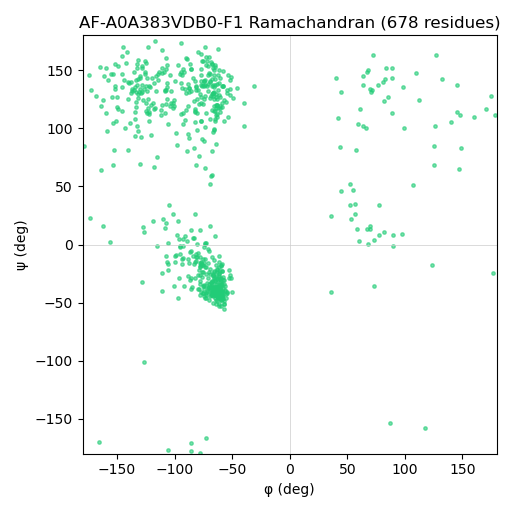815 O O . GLU A 1 520 ? -33.499 25.055 16.329 1.00 87.12 520 GLU A O 1
ATOM 3820 N N . CYS A 1 521 ? -31.959 25.844 14.910 1.00 69.94 521 CYS A N 1
ATOM 3821 C CA . CYS A 1 521 ? -31.358 26.757 15.871 1.00 69.94 521 CYS A CA 1
ATOM 3822 C C . CYS A 1 521 ? -32.024 28.141 15.778 1.00 69.94 521 CYS A C 1
ATOM 3824 O O . CYS A 1 521 ? -31.487 29.066 15.170 1.00 69.94 521 CYS A O 1
ATOM 3826 N N . THR A 1 522 ? -33.201 28.307 16.392 1.00 77.00 522 THR A N 1
ATOM 3827 C CA . THR A 1 522 ? -33.704 29.654 16.702 1.00 77.00 522 THR A CA 1
ATOM 3828 C C . THR A 1 522 ? -32.766 30.319 17.718 1.00 77.00 522 THR A C 1
ATOM 3830 O O . THR A 1 522 ? -32.122 29.641 18.520 1.00 77.00 522 THR A O 1
ATOM 3833 N N . ALA A 1 523 ? -32.683 31.654 17.725 1.00 74.00 523 ALA A N 1
ATOM 3834 C CA . ALA A 1 523 ? -31.754 32.397 18.592 1.00 74.00 523 ALA A CA 1
ATOM 3835 C C . ALA A 1 523 ? -31.990 32.194 20.111 1.00 74.00 523 ALA A C 1
ATOM 3837 O O . ALA A 1 523 ? -31.162 32.585 20.928 1.00 74.00 523 ALA A O 1
ATOM 3838 N N . SER A 1 524 ? -33.102 31.563 20.503 1.00 73.62 524 SER A N 1
ATOM 3839 C CA . SER A 1 524 ? -33.383 31.120 21.874 1.00 73.62 524 SER A CA 1
ATOM 3840 C C . SER A 1 524 ? -32.662 29.827 22.282 1.00 73.62 524 SER A C 1
ATOM 3842 O O . SER A 1 524 ? -32.561 29.548 23.472 1.00 73.62 524 SER A O 1
ATOM 3844 N N . ASN A 1 525 ? -32.171 29.027 21.329 1.00 70.69 525 ASN A N 1
ATOM 3845 C CA . ASN A 1 525 ? -31.785 27.628 21.564 1.00 70.69 525 ASN A CA 1
ATOM 3846 C C . ASN A 1 525 ? -30.309 27.439 21.967 1.00 70.69 525 ASN A C 1
ATOM 3848 O O . ASN A 1 525 ? -29.846 26.308 22.103 1.00 70.69 525 ASN A O 1
ATOM 3852 N N . HIS A 1 526 ? -29.563 28.523 22.206 1.00 77.06 526 HIS A N 1
ATOM 3853 C CA . HIS A 1 526 ? -28.162 28.458 22.653 1.00 77.06 526 HIS A CA 1
ATOM 3854 C C . HIS A 1 526 ? -27.977 27.851 24.058 1.00 77.06 526 HIS A C 1
ATOM 3856 O O . HIS A 1 526 ? -26.857 27.508 24.425 1.00 77.06 526 HIS A O 1
ATOM 3862 N N . SER A 1 527 ? -29.054 27.704 24.838 1.00 83.56 527 SER A N 1
ATOM 3863 C CA . SER A 1 527 ? -29.054 27.106 26.180 1.00 83.56 527 SER A CA 1
ATOM 3864 C C . SER A 1 527 ? -29.351 25.601 26.213 1.00 83.56 527 SER A C 1
ATOM 3866 O O . SER A 1 527 ? -29.347 25.018 27.296 1.00 83.56 527 SER A O 1
ATOM 3868 N N . VAL A 1 528 ? -29.613 24.957 25.067 1.00 90.69 528 VAL A N 1
ATOM 3869 C CA . VAL A 1 528 ? -29.838 23.504 25.019 1.00 90.69 528 VAL A CA 1
ATOM 3870 C C . VAL A 1 528 ? -28.539 22.773 25.371 1.00 90.69 528 VAL A C 1
ATOM 3872 O O . VAL A 1 528 ? -27.484 23.050 24.799 1.00 90.69 528 VAL A O 1
ATOM 3875 N N . THR A 1 529 ? -28.630 21.824 26.300 1.00 93.38 529 THR A N 1
ATOM 3876 C CA . THR A 1 529 ? -27.548 20.923 26.713 1.00 93.38 529 THR A CA 1
ATOM 3877 C C . THR A 1 529 ? -28.027 19.476 26.654 1.00 93.38 529 THR A C 1
ATOM 3879 O O . THR A 1 529 ? -29.223 19.209 26.786 1.00 93.38 529 THR A O 1
ATOM 3882 N N . ILE A 1 530 ? -27.096 18.540 26.457 1.00 95.75 530 ILE A N 1
ATOM 3883 C CA . ILE A 1 530 ? -27.383 17.097 26.460 1.00 95.75 530 ILE A CA 1
ATOM 3884 C C . ILE A 1 530 ? -26.833 16.420 27.722 1.00 95.75 530 ILE A C 1
ATOM 3886 O O . ILE A 1 530 ? -25.962 16.959 28.414 1.00 95.75 530 ILE A O 1
ATOM 3890 N N . SER A 1 531 ? -27.358 15.238 28.051 1.00 95.12 531 SER A N 1
ATOM 3891 C CA . SER A 1 531 ? -26.879 14.463 29.204 1.00 95.12 531 SER A CA 1
ATOM 3892 C C . SER A 1 531 ? -25.459 13.917 28.983 1.00 95.12 531 SER A C 1
ATOM 3894 O O . SER A 1 531 ? -25.030 13.732 27.846 1.00 95.12 531 SER A O 1
ATOM 3896 N N . GLN A 1 532 ? -24.732 13.615 30.070 1.00 94.25 532 GLN A N 1
ATOM 3897 C CA . GLN A 1 532 ? -23.412 12.957 29.987 1.00 94.25 532 GLN A CA 1
ATOM 3898 C C . GLN A 1 532 ? -23.487 11.641 29.209 1.00 94.25 532 GLN A C 1
ATOM 3900 O O . GLN A 1 532 ? -22.634 11.390 28.375 1.00 94.25 532 GLN A O 1
ATOM 3905 N N . GLN A 1 533 ? -24.526 10.833 29.439 1.00 95.19 533 GLN A N 1
ATOM 3906 C CA . GLN A 1 533 ? -24.673 9.540 28.774 1.00 95.19 533 GLN A CA 1
ATOM 3907 C C . GLN A 1 533 ? -24.813 9.690 27.251 1.00 95.19 533 GLN A C 1
ATOM 3909 O O . GLN A 1 533 ? -24.129 8.993 26.513 1.00 95.19 533 GLN A O 1
ATOM 3914 N N . GLN A 1 534 ? -25.648 10.627 26.785 1.00 95.56 534 GLN A N 1
ATOM 3915 C CA . GLN A 1 534 ? -25.797 10.915 25.350 1.00 95.56 534 GLN A CA 1
ATOM 3916 C C . GLN A 1 534 ? -24.503 11.465 24.740 1.00 95.56 534 GLN A C 1
ATOM 3918 O O . GLN A 1 534 ? -24.169 11.131 23.608 1.00 95.56 534 GLN A O 1
ATOM 3923 N N . TRP A 1 535 ? -23.775 12.296 25.491 1.00 96.38 535 TRP A N 1
ATOM 3924 C CA . TRP A 1 535 ? -22.485 12.834 25.070 1.00 96.38 535 TRP A CA 1
ATOM 3925 C C . TRP A 1 535 ? -21.432 11.728 24.914 1.00 96.38 535 TRP A C 1
ATOM 3927 O O . TRP A 1 535 ? -20.811 11.630 23.860 1.00 96.38 535 TRP A O 1
ATOM 3937 N N . ASP A 1 536 ? -21.263 10.871 25.924 1.00 95.56 536 ASP A N 1
ATOM 3938 C CA . ASP A 1 536 ? -20.294 9.769 25.902 1.00 95.56 536 ASP A CA 1
ATOM 3939 C C . ASP A 1 536 ? -20.618 8.749 24.807 1.00 95.56 536 ASP A C 1
ATOM 3941 O O . ASP A 1 536 ? -19.721 8.300 24.090 1.00 95.56 536 ASP A O 1
ATOM 3945 N N . GLU A 1 537 ? -21.903 8.419 24.642 1.00 96.12 537 GLU A N 1
ATOM 3946 C CA . GLU A 1 537 ? -22.376 7.559 23.561 1.00 96.12 537 GLU A CA 1
ATOM 3947 C C . GLU A 1 537 ? -22.033 8.175 22.199 1.00 96.12 537 GLU A C 1
ATOM 3949 O O . GLU A 1 537 ? -21.365 7.529 21.391 1.00 96.12 537 GLU A O 1
ATOM 3954 N N . PHE A 1 538 ? -22.404 9.438 21.961 1.00 97.00 538 PHE A N 1
ATOM 3955 C CA . PHE A 1 538 ? -22.101 10.127 20.708 1.00 97.00 538 PHE A CA 1
ATOM 3956 C C . PHE A 1 538 ? -20.593 10.198 20.425 1.00 97.00 538 PHE A C 1
ATOM 3958 O O . PHE A 1 538 ? -20.171 9.881 19.315 1.00 97.00 538 PHE A O 1
ATOM 3965 N N . VAL A 1 539 ? -19.766 10.564 21.409 1.00 97.06 539 VAL A N 1
ATOM 3966 C CA . VAL A 1 539 ? -18.303 10.641 21.248 1.00 97.06 539 VAL A CA 1
ATOM 3967 C C . VAL A 1 539 ? -17.711 9.261 20.934 1.00 97.06 539 VAL A C 1
ATOM 3969 O O . VAL A 1 539 ? -16.848 9.145 20.063 1.00 97.06 539 VAL A O 1
ATOM 3972 N N . GLY A 1 540 ? -18.211 8.193 21.565 1.00 94.81 540 GLY A N 1
ATOM 3973 C CA . GLY A 1 540 ? -17.843 6.818 21.218 1.00 94.81 540 GLY A CA 1
ATOM 3974 C C . GLY A 1 540 ? -18.180 6.468 19.764 1.00 94.81 540 GLY A C 1
ATOM 3975 O O . GLY A 1 540 ? -17.326 5.961 19.034 1.00 94.81 540 GLY A O 1
ATOM 3976 N N . GLN A 1 541 ? -19.394 6.799 19.312 1.00 96.75 541 GLN A N 1
ATOM 3977 C CA . GLN A 1 541 ? -19.828 6.593 17.926 1.00 96.75 541 GLN A CA 1
ATOM 3978 C C . GLN A 1 541 ? -18.995 7.419 16.928 1.00 96.75 541 GLN A C 1
ATOM 3980 O O . GLN A 1 541 ? -18.557 6.891 15.903 1.00 96.75 541 GLN A O 1
ATOM 3985 N N . TYR A 1 542 ? -18.727 8.690 17.234 1.00 97.50 542 TYR A N 1
ATOM 3986 C CA . TYR A 1 542 ? -17.947 9.591 16.386 1.00 97.50 542 TYR A CA 1
ATOM 3987 C C . TYR A 1 542 ? -16.503 9.109 16.219 1.00 97.50 542 TYR A C 1
ATOM 3989 O O . TYR A 1 542 ? -15.993 9.061 15.103 1.00 97.50 542 TYR A O 1
ATOM 3997 N N . ARG A 1 543 ? -15.862 8.618 17.284 1.00 96.19 543 ARG A N 1
ATOM 3998 C CA . ARG A 1 543 ? -14.505 8.052 17.200 1.00 96.19 543 ARG A CA 1
ATOM 3999 C C . ARG A 1 543 ? -14.427 6.798 16.324 1.00 96.19 543 ARG A C 1
ATOM 4001 O O . ARG A 1 543 ? -13.433 6.618 15.621 1.00 96.19 543 ARG A O 1
ATOM 4008 N N . LEU A 1 544 ? -15.469 5.959 16.289 1.00 95.12 544 LEU A N 1
ATOM 4009 C CA . LEU A 1 544 ? -15.559 4.846 15.327 1.00 95.12 544 LEU A CA 1
ATOM 4010 C C . LEU A 1 544 ? -15.680 5.350 13.880 1.00 95.12 544 LEU A C 1
ATOM 4012 O O . LEU A 1 544 ? -15.064 4.790 12.973 1.00 95.12 544 LEU A O 1
ATOM 4016 N N . VAL A 1 545 ? -16.420 6.441 13.664 1.00 97.25 545 VAL A N 1
ATOM 4017 C CA . VAL A 1 545 ? -16.499 7.126 12.366 1.00 97.25 545 VAL A CA 1
ATOM 4018 C C . VAL A 1 545 ? -15.152 7.740 11.960 1.00 97.25 545 VAL A C 1
ATOM 4020 O O . VAL A 1 545 ? -14.762 7.593 10.805 1.00 97.25 545 VAL A O 1
ATOM 4023 N N . LEU A 1 546 ? -14.398 8.358 12.876 1.00 97.00 546 LEU A N 1
ATOM 4024 C CA . LEU A 1 546 ? -13.062 8.897 12.584 1.00 97.00 546 LEU A CA 1
ATOM 4025 C C . LEU A 1 546 ? -12.049 7.791 12.236 1.00 97.00 546 LEU A C 1
ATOM 4027 O O . LEU A 1 546 ? -11.255 7.958 11.309 1.00 97.00 546 LEU A O 1
ATOM 4031 N N . LYS A 1 547 ? -12.106 6.631 12.913 1.00 94.50 547 LYS A N 1
ATOM 4032 C CA . LYS A 1 547 ? -11.317 5.439 12.538 1.00 94.50 547 LYS A CA 1
ATOM 4033 C C . LYS A 1 547 ? -11.644 4.974 11.114 1.00 94.50 547 LYS A C 1
ATOM 4035 O O . LYS A 1 547 ? -10.733 4.784 10.311 1.00 94.50 547 LYS A O 1
ATOM 4040 N N . LEU A 1 548 ? -12.934 4.867 10.780 1.00 97.19 548 LEU A N 1
ATOM 4041 C CA . LEU A 1 548 ? -13.389 4.554 9.422 1.00 97.19 548 LEU A CA 1
ATOM 4042 C C . LEU A 1 548 ? -12.893 5.584 8.397 1.00 97.19 548 LEU A C 1
ATOM 4044 O O . LEU A 1 548 ? -12.388 5.198 7.346 1.00 97.19 548 LEU A O 1
ATOM 4048 N N . LEU A 1 549 ? -13.011 6.878 8.700 1.00 97.69 549 LEU A N 1
ATOM 4049 C CA . LEU A 1 549 ? -12.581 7.970 7.828 1.00 97.69 549 LEU A CA 1
ATOM 4050 C C . LEU A 1 549 ? -11.083 7.909 7.497 1.00 97.69 549 LEU A C 1
ATOM 4052 O O . LEU A 1 549 ? -10.724 8.069 6.331 1.00 97.69 549 LEU A O 1
ATOM 4056 N N . ARG A 1 550 ? -10.223 7.617 8.484 1.00 95.62 550 ARG A N 1
ATOM 4057 C CA . ARG A 1 550 ? -8.785 7.378 8.262 1.00 95.62 550 ARG A CA 1
ATOM 4058 C C . ARG A 1 550 ? -8.557 6.195 7.310 1.00 95.62 550 ARG A C 1
ATOM 4060 O O . ARG A 1 550 ? -7.830 6.344 6.330 1.00 95.62 550 ARG A O 1
ATOM 4067 N N . GLN A 1 551 ? -9.253 5.072 7.512 1.00 94.75 551 GLN A N 1
ATOM 4068 C CA . GLN A 1 551 ? -9.148 3.881 6.650 1.00 94.75 551 GLN A CA 1
ATOM 4069 C C . GLN A 1 551 ? -9.563 4.146 5.186 1.00 94.75 551 GLN A C 1
ATOM 4071 O O . GLN A 1 551 ? -9.057 3.505 4.263 1.00 94.75 551 GLN A O 1
ATOM 4076 N N . ILE A 1 552 ? -10.466 5.104 4.948 1.00 97.12 552 ILE A N 1
ATOM 4077 C CA . ILE A 1 552 ? -10.976 5.465 3.610 1.00 97.12 552 ILE A CA 1
ATOM 4078 C C . ILE A 1 552 ? -10.465 6.820 3.093 1.00 97.12 552 ILE A C 1
ATOM 4080 O O . ILE A 1 552 ? -10.996 7.330 2.101 1.00 97.12 552 ILE A O 1
ATOM 4084 N N . ALA A 1 553 ? -9.429 7.392 3.719 1.00 96.75 553 ALA A N 1
ATOM 4085 C CA . ALA A 1 553 ? -8.935 8.749 3.459 1.00 96.75 553 ALA A CA 1
ATOM 4086 C C . ALA A 1 553 ? -8.702 9.044 1.965 1.00 96.75 553 ALA A C 1
ATOM 4088 O O . ALA A 1 553 ? -9.094 10.101 1.470 1.00 96.75 553 ALA A O 1
ATOM 4089 N N . ASN A 1 554 ? -8.143 8.078 1.225 1.00 94.00 554 ASN A N 1
ATOM 4090 C CA . ASN A 1 554 ? -7.871 8.179 -0.217 1.00 94.00 554 ASN A CA 1
ATOM 4091 C C . ASN A 1 554 ? -9.115 8.485 -1.068 1.00 94.00 554 ASN A C 1
ATOM 4093 O O . ASN A 1 554 ? -8.996 9.118 -2.114 1.00 94.00 554 ASN A O 1
ATOM 4097 N N . VAL A 1 555 ? -10.296 8.029 -0.638 1.00 96.19 555 VAL A N 1
ATOM 4098 C CA . VAL A 1 555 ? -11.570 8.228 -1.348 1.00 96.19 555 VAL A CA 1
ATOM 4099 C C . VAL A 1 555 ? -12.377 9.364 -0.736 1.00 96.19 555 VAL A C 1
ATOM 4101 O O . VAL A 1 555 ? -13.024 10.115 -1.460 1.00 96.19 555 VAL A O 1
ATOM 4104 N N . TRP A 1 556 ? -12.320 9.518 0.587 1.00 97.62 556 TRP A N 1
ATOM 4105 C CA . TRP A 1 556 ? -12.983 10.611 1.294 1.00 97.62 556 TRP A CA 1
ATOM 4106 C C . TRP A 1 556 ? -12.454 11.993 0.880 1.00 97.62 556 TRP A C 1
ATOM 4108 O O . TRP A 1 556 ? -13.245 12.915 0.685 1.00 97.62 556 TRP A O 1
ATOM 4118 N N . ASN A 1 557 ? -11.137 12.112 0.672 1.00 96.75 557 ASN A N 1
ATOM 4119 C CA . ASN A 1 557 ? -10.473 13.344 0.235 1.00 96.75 557 ASN A CA 1
ATOM 4120 C C . ASN A 1 557 ? -10.708 13.693 -1.255 1.00 96.75 557 ASN A C 1
ATOM 4122 O O . ASN A 1 557 ? -10.190 14.702 -1.732 1.00 96.75 557 ASN A O 1
ATOM 4126 N N . LEU A 1 558 ? -11.470 12.892 -2.013 1.00 95.00 558 LEU A N 1
ATOM 4127 C CA . LEU A 1 558 ? -11.852 13.226 -3.389 1.00 95.00 558 LEU A CA 1
ATOM 4128 C C . LEU A 1 558 ? -13.058 14.176 -3.383 1.00 95.00 558 LEU A C 1
ATOM 4130 O O . LEU A 1 558 ? -14.187 13.755 -3.142 1.00 95.00 558 LEU A O 1
ATOM 4134 N N . GLU A 1 559 ? -12.814 15.458 -3.670 1.00 93.75 559 GLU A N 1
ATOM 4135 C CA . GLU A 1 559 ? -13.850 16.508 -3.707 1.00 93.75 559 GLU A CA 1
ATOM 4136 C C . GLU A 1 559 ? -14.454 16.768 -5.106 1.00 93.75 559 GLU A C 1
ATOM 4138 O O . GLU A 1 559 ? -15.468 17.462 -5.219 1.00 93.75 559 GLU A O 1
ATOM 4143 N N . ASP A 1 560 ? -13.852 16.246 -6.186 1.00 93.44 560 ASP A N 1
ATOM 4144 C CA . ASP A 1 560 ? -14.404 16.306 -7.553 1.00 93.44 560 ASP A CA 1
ATOM 4145 C C . ASP A 1 560 ? -14.117 15.010 -8.349 1.00 93.44 560 ASP A C 1
ATOM 4147 O O . ASP A 1 560 ? -13.022 14.849 -8.896 1.00 93.44 560 ASP A O 1
ATOM 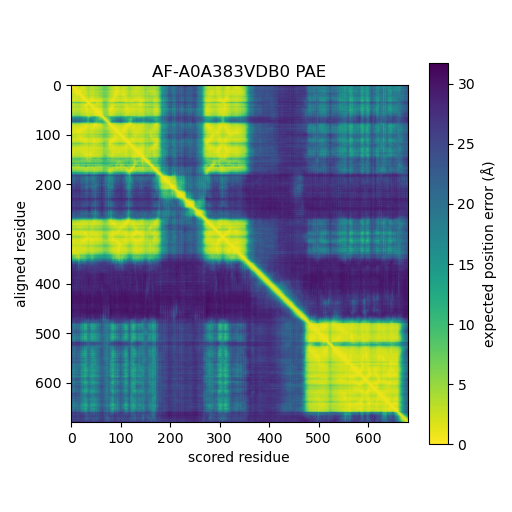4151 N N . PRO A 1 561 ? -15.091 14.087 -8.462 1.00 95.31 561 PRO A N 1
ATOM 4152 C CA . PRO A 1 561 ? -16.390 14.106 -7.783 1.00 95.31 561 PRO A CA 1
ATOM 4153 C C . PRO A 1 561 ? -16.265 13.828 -6.282 1.00 95.31 561 PRO A C 1
ATOM 4155 O O . PRO A 1 561 ? -15.376 13.090 -5.867 1.00 95.31 561 PRO A O 1
ATOM 4158 N N . CYS A 1 562 ? -17.219 14.328 -5.499 1.00 97.00 562 CYS A N 1
ATOM 4159 C CA . CYS A 1 562 ? -17.442 13.884 -4.127 1.00 97.00 562 CYS A CA 1
ATOM 4160 C C . CYS A 1 562 ? -17.920 12.418 -4.127 1.00 97.00 562 CYS A C 1
ATOM 4162 O O . CYS A 1 562 ? -19.083 12.136 -4.421 1.00 97.00 562 CYS A O 1
ATOM 4164 N N . VAL A 1 563 ? -17.009 11.468 -3.873 1.00 97.50 563 VAL A N 1
ATOM 4165 C CA . VAL A 1 563 ? -17.291 10.019 -4.011 1.00 97.50 563 VAL A CA 1
ATOM 4166 C C . VAL A 1 563 ? -18.092 9.453 -2.836 1.00 97.50 563 VAL A C 1
ATOM 4168 O O . VAL A 1 563 ? -18.903 8.541 -3.013 1.00 97.50 563 VAL A O 1
ATOM 4171 N N . ILE A 1 564 ? -17.857 9.984 -1.636 1.00 98.06 564 ILE A N 1
ATOM 4172 C CA . ILE A 1 564 ? -18.555 9.605 -0.407 1.00 98.06 564 ILE A CA 1
ATOM 4173 C C . ILE A 1 564 ? -19.313 10.836 0.080 1.00 98.06 564 ILE A C 1
ATOM 4175 O O . ILE A 1 564 ? -18.708 11.866 0.392 1.00 98.06 564 ILE A O 1
ATOM 4179 N N . ALA A 1 565 ? -20.638 10.725 0.121 1.00 97.81 565 ALA A N 1
ATOM 4180 C CA . ALA A 1 565 ? -21.497 11.740 0.700 1.00 97.81 565 ALA A CA 1
ATOM 4181 C C . ALA A 1 565 ? -21.183 11.902 2.195 1.00 97.81 565 ALA A C 1
ATOM 4183 O O . ALA A 1 565 ? -20.793 10.950 2.874 1.00 97.81 565 ALA A O 1
ATOM 4184 N N . GLY A 1 566 ? -21.310 13.132 2.674 1.00 95.38 566 GLY A N 1
ATOM 4185 C CA . GLY A 1 566 ? -21.069 13.517 4.054 1.00 95.38 566 GLY A CA 1
ATOM 4186 C C . GLY A 1 566 ? -22.145 13.041 5.028 1.00 95.38 566 GLY A C 1
ATOM 4187 O O . GLY A 1 566 ? -22.971 12.174 4.729 1.00 95.38 566 GLY A O 1
ATOM 4188 N N . PHE A 1 567 ? -22.105 13.614 6.223 1.00 97.31 567 PHE A N 1
ATOM 4189 C CA . PHE A 1 567 ? -22.943 13.245 7.359 1.00 97.31 567 PHE A CA 1
ATOM 4190 C C . PHE A 1 567 ? -24.389 13.735 7.240 1.00 97.31 567 PHE A C 1
ATOM 4192 O O . PHE A 1 567 ? -25.266 13.195 7.904 1.00 97.31 567 PHE A O 1
ATOM 4199 N N . ASP A 1 568 ? -24.666 14.700 6.364 1.00 96.38 568 ASP A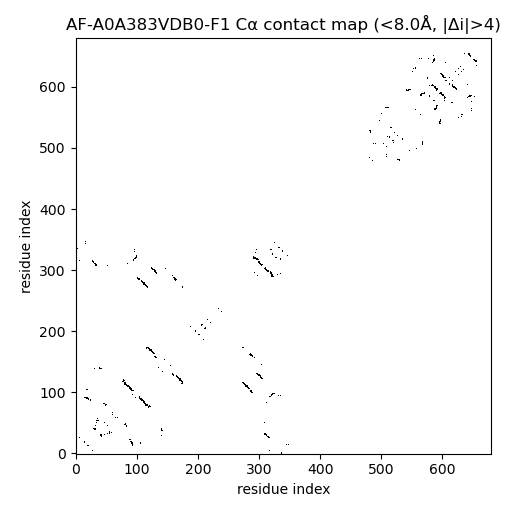 N 1
ATOM 4200 C CA . ASP A 1 568 ? -26.023 15.167 6.064 1.00 96.38 568 ASP A CA 1
ATOM 4201 C C . ASP A 1 568 ? -26.834 14.190 5.193 1.00 96.38 568 ASP A C 1
ATOM 4203 O O . ASP A 1 568 ? -28.059 14.287 5.126 1.00 96.38 568 ASP A O 1
ATOM 4207 N N . MET A 1 569 ? -26.177 13.223 4.544 1.00 97.19 569 MET A N 1
ATOM 4208 C CA . MET A 1 569 ? -26.833 12.272 3.649 1.00 97.19 569 MET A CA 1
ATOM 4209 C C . MET A 1 569 ? -27.340 11.037 4.405 1.00 97.19 569 MET A C 1
ATOM 4211 O O . MET A 1 569 ? -26.616 10.060 4.604 1.00 97.19 569 MET A O 1
ATOM 4215 N N . ASP A 1 570 ? -28.612 11.059 4.798 1.00 96.25 570 ASP A N 1
ATOM 4216 C CA . ASP A 1 570 ? -29.296 9.951 5.472 1.00 96.25 570 ASP A CA 1
ATOM 4217 C C . ASP A 1 570 ? -29.893 8.919 4.476 1.00 96.25 570 ASP A C 1
ATOM 4219 O O . ASP A 1 570 ? -29.626 8.943 3.267 1.00 96.25 570 ASP A O 1
ATOM 4223 N N . ARG A 1 571 ? -30.709 7.964 4.961 1.00 95.81 571 ARG A N 1
ATOM 4224 C CA . ARG A 1 571 ? -31.401 7.009 4.073 1.00 95.81 571 ARG A CA 1
ATOM 4225 C C . ARG A 1 571 ? -32.446 7.702 3.195 1.00 95.81 571 ARG A C 1
ATOM 4227 O O . ARG A 1 571 ? -32.518 7.361 2.017 1.00 95.81 571 ARG A O 1
ATOM 4234 N N . LEU A 1 572 ? -33.239 8.629 3.730 1.00 96.69 572 LEU A N 1
ATOM 4235 C CA . LEU A 1 572 ? -34.330 9.265 2.988 1.00 96.69 572 LEU A CA 1
ATOM 4236 C C . LEU A 1 572 ? -33.791 10.184 1.885 1.00 96.69 572 LEU A C 1
ATOM 4238 O O . LEU A 1 572 ? -34.229 10.073 0.740 1.00 96.69 572 LEU A O 1
ATOM 4242 N N . GLY A 1 573 ? -32.768 10.989 2.181 1.00 97.00 573 GLY A N 1
ATOM 4243 C CA . GLY A 1 573 ? -32.028 11.778 1.197 1.00 97.00 573 GLY A CA 1
ATOM 4244 C C . GLY A 1 573 ? -31.394 10.905 0.112 1.00 97.00 573 GLY A C 1
ATOM 4245 O O . GLY A 1 573 ? -31.498 11.225 -1.071 1.00 97.00 573 GLY A O 1
ATOM 4246 N N . THR A 1 574 ? -30.840 9.741 0.478 1.00 98.00 574 THR A N 1
ATOM 4247 C CA . THR A 1 574 ? -30.323 8.757 -0.496 1.00 98.00 574 THR A CA 1
ATOM 4248 C C . THR A 1 574 ? -31.423 8.244 -1.433 1.00 98.00 574 THR A C 1
ATOM 4250 O O . THR A 1 574 ? -31.208 8.171 -2.645 1.00 98.00 574 THR A O 1
ATOM 4253 N N . VAL A 1 575 ? -32.598 7.892 -0.894 1.00 98.06 575 VAL A N 1
ATOM 4254 C CA . VAL A 1 575 ? -33.754 7.432 -1.686 1.00 98.06 575 VAL A CA 1
ATOM 4255 C C . VAL A 1 575 ? -34.236 8.534 -2.622 1.00 98.06 575 VAL A C 1
ATOM 4257 O O . VAL A 1 575 ? -34.375 8.303 -3.823 1.00 98.06 575 VAL A O 1
ATOM 4260 N N . GLN A 1 576 ? -34.415 9.750 -2.105 1.00 98.06 576 GLN A N 1
ATOM 4261 C CA . GLN A 1 576 ? -34.847 10.900 -2.890 1.00 98.06 576 GLN A CA 1
ATOM 4262 C C . GLN A 1 576 ? -33.860 11.215 -4.024 1.00 98.06 576 GLN A C 1
ATOM 4264 O O . GLN A 1 576 ? -34.283 11.329 -5.176 1.00 98.06 576 GLN A O 1
ATOM 4269 N N . ALA A 1 577 ? -32.557 11.274 -3.734 1.00 97.94 577 ALA A N 1
ATOM 4270 C CA . ALA A 1 577 ? -31.514 11.560 -4.717 1.00 97.94 577 ALA A CA 1
ATOM 4271 C C . ALA A 1 577 ? -31.420 10.489 -5.821 1.00 97.94 577 ALA A C 1
ATOM 4273 O O . ALA A 1 577 ? -31.277 10.825 -6.994 1.00 97.94 577 ALA A O 1
ATOM 4274 N N . LEU A 1 578 ? -31.549 9.200 -5.478 1.00 98.38 578 LEU A N 1
ATOM 4275 C CA . LEU A 1 578 ? -31.499 8.106 -6.459 1.00 98.38 578 LEU A CA 1
ATOM 4276 C C . LEU A 1 578 ? -32.826 7.853 -7.190 1.00 98.38 578 LEU A C 1
ATOM 4278 O O . LEU A 1 578 ? -32.824 7.173 -8.217 1.00 98.38 578 LEU A O 1
ATOM 4282 N N . SER A 1 579 ? -33.952 8.383 -6.702 1.00 97.31 579 SER A N 1
ATOM 4283 C CA . SER A 1 579 ? -35.275 8.150 -7.302 1.00 97.31 579 SER A CA 1
ATOM 4284 C C . SER A 1 579 ? -35.384 8.650 -8.750 1.00 97.31 579 SER A C 1
ATOM 4286 O O . SER A 1 579 ? -36.032 7.991 -9.571 1.00 97.31 579 SER A O 1
ATOM 4288 N N . LEU A 1 580 ? -34.711 9.768 -9.058 1.00 96.06 580 LEU A N 1
ATOM 4289 C CA . LEU A 1 580 ? -34.696 10.446 -10.361 1.00 96.06 580 LEU A CA 1
ATOM 4290 C C . LEU A 1 580 ? -33.538 10.006 -11.275 1.00 96.06 580 LEU A C 1
ATOM 4292 O O . LEU A 1 580 ? -33.532 10.334 -12.462 1.00 96.06 580 LEU A O 1
ATOM 4296 N N . GLU A 1 581 ? -32.565 9.265 -10.746 1.00 98.31 581 GLU A N 1
ATOM 4297 C CA . GLU A 1 581 ? -31.383 8.832 -11.490 1.00 98.31 581 GLU A CA 1
ATOM 4298 C C . GLU A 1 581 ? -31.617 7.514 -12.257 1.00 98.31 581 GLU A C 1
ATOM 4300 O O . GLU A 1 581 ? -32.460 6.692 -11.882 1.00 98.31 581 GLU A O 1
ATOM 4305 N N . PRO A 1 582 ? -30.865 7.260 -13.347 1.00 98.38 582 PRO A N 1
ATOM 4306 C CA . PRO A 1 582 ? -30.972 6.020 -14.098 1.00 98.38 582 PRO A CA 1
ATOM 4307 C C . PRO A 1 582 ? -30.378 4.833 -13.331 1.00 98.38 582 PRO A C 1
ATOM 4309 O O . PRO A 1 582 ? -29.489 4.975 -12.483 1.00 98.38 582 PRO A O 1
ATOM 4312 N N . VAL A 1 583 ? -30.830 3.635 -13.710 1.00 98.31 583 VAL A N 1
ATOM 4313 C CA . VAL A 1 583 ? -30.314 2.351 -13.214 1.00 98.31 583 VAL A CA 1
ATOM 4314 C C . VAL A 1 583 ? -28.788 2.282 -13.350 1.00 98.31 583 VAL A C 1
ATOM 4316 O O . VAL A 1 583 ? -28.218 2.609 -14.390 1.00 98.31 583 VAL A O 1
ATOM 4319 N N . GLY A 1 584 ? -28.132 1.837 -12.281 1.00 98.00 584 GLY A N 1
ATOM 4320 C CA . GL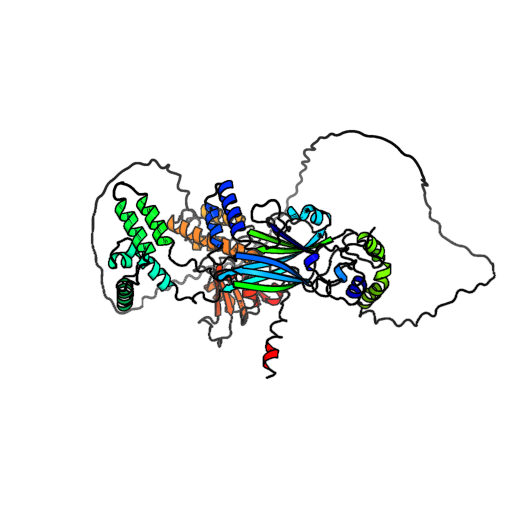Y A 1 584 ? -26.683 1.768 -12.144 1.00 98.00 584 GLY A CA 1
ATOM 4321 C C . GLY A 1 584 ? -26.037 3.029 -11.566 1.00 98.00 584 GLY A C 1
ATOM 4322 O O . GLY A 1 584 ? -24.822 3.036 -11.370 1.00 98.00 584 GLY A O 1
ATOM 4323 N N . THR A 1 585 ? -26.800 4.077 -11.258 1.00 98.69 585 THR A N 1
ATOM 4324 C CA . THR A 1 585 ? -26.297 5.194 -10.444 1.00 98.69 585 THR A CA 1
ATOM 4325 C C . THR A 1 585 ? -26.260 4.789 -8.969 1.00 98.69 585 THR A C 1
ATOM 4327 O O . THR A 1 585 ? -27.150 4.070 -8.509 1.00 98.69 585 THR A O 1
ATOM 4330 N N . PHE A 1 586 ? -25.229 5.193 -8.224 1.00 98.62 586 PHE A N 1
ATOM 4331 C CA . PHE A 1 586 ? -25.086 4.870 -6.803 1.00 98.62 586 PHE A CA 1
ATOM 4332 C C . PHE A 1 586 ? -24.496 6.015 -5.972 1.00 98.62 586 PHE A C 1
ATOM 4334 O O . PHE A 1 586 ? -23.780 6.873 -6.487 1.00 98.62 586 PHE A O 1
ATOM 4341 N N . ILE A 1 587 ? -24.792 5.977 -4.673 1.00 98.50 587 ILE A N 1
ATOM 4342 C CA . ILE A 1 587 ? -24.248 6.846 -3.622 1.00 98.50 587 ILE A CA 1
ATOM 4343 C C . ILE A 1 587 ? -23.534 5.958 -2.594 1.00 98.50 587 ILE A C 1
ATOM 4345 O O . ILE A 1 587 ? -24.008 4.861 -2.281 1.00 98.50 587 ILE A O 1
ATOM 4349 N N . CYS A 1 588 ? -22.417 6.440 -2.051 1.00 98.50 588 CYS A N 1
ATOM 4350 C CA . CYS A 1 588 ? -21.812 5.921 -0.825 1.00 98.50 588 CYS A CA 1
ATOM 4351 C C . CYS A 1 588 ? -22.011 6.943 0.296 1.00 98.50 588 CYS A C 1
ATOM 4353 O O . CYS A 1 588 ? -21.743 8.123 0.079 1.00 98.50 588 CYS A O 1
ATOM 4355 N N . ARG A 1 589 ? -22.460 6.506 1.474 1.00 98.00 589 ARG A N 1
ATOM 4356 C CA . ARG A 1 589 ? -22.640 7.355 2.667 1.00 98.00 589 ARG A CA 1
ATOM 4357 C C . ARG A 1 589 ? -22.312 6.591 3.948 1.00 98.00 589 ARG A C 1
ATOM 4359 O O . ARG A 1 589 ? -22.213 5.365 3.921 1.00 98.00 589 ARG A O 1
ATOM 4366 N N . PHE A 1 590 ? -22.232 7.290 5.074 1.00 98.06 590 PHE A N 1
ATOM 4367 C CA . PHE A 1 590 ? -22.146 6.659 6.393 1.00 98.06 590 PHE A CA 1
ATOM 4368 C C . PHE A 1 590 ? -23.481 6.029 6.825 1.00 98.06 590 PHE A C 1
ATOM 4370 O O . PHE A 1 590 ? -24.568 6.419 6.378 1.00 98.06 590 PHE A O 1
ATOM 4377 N N . SER A 1 591 ? -23.405 5.022 7.696 1.00 96.56 591 SER A N 1
ATOM 4378 C CA . SER A 1 591 ? -24.574 4.417 8.332 1.00 96.56 591 SER A CA 1
ATOM 4379 C C . SER A 1 591 ? -24.868 5.077 9.680 1.00 96.56 591 SER A C 1
ATOM 4381 O O . SER A 1 591 ? -24.220 4.773 10.677 1.00 96.56 591 SER A O 1
ATOM 4383 N N . MET A 1 592 ? -25.892 5.932 9.736 1.00 88.12 592 MET A N 1
ATOM 4384 C CA . MET A 1 592 ? -26.292 6.616 10.980 1.00 88.12 592 MET A CA 1
ATOM 4385 C C . MET A 1 592 ? -26.771 5.659 12.082 1.00 88.12 592 MET A C 1
ATOM 4387 O O . MET A 1 592 ? -26.704 5.993 13.257 1.00 88.12 592 MET A O 1
ATOM 4391 N N . SER A 1 593 ? -27.238 4.460 11.719 1.00 91.25 593 SER A N 1
ATOM 4392 C CA . SER A 1 593 ? -27.659 3.421 12.669 1.00 91.25 593 SER A CA 1
ATOM 4393 C C . SER A 1 593 ? -26.572 2.392 12.997 1.00 91.25 593 SER A C 1
ATOM 4395 O O . SER A 1 593 ? -26.789 1.546 13.860 1.00 91.25 593 SER A O 1
ATOM 4397 N N . GLN A 1 594 ? -25.429 2.420 12.301 1.00 95.44 594 GLN A N 1
ATOM 4398 C CA . GLN A 1 594 ? -24.288 1.526 12.538 1.00 95.44 594 GLN A CA 1
ATOM 4399 C C . GLN A 1 594 ? -22.980 2.325 12.388 1.00 95.44 594 GLN A C 1
ATOM 4401 O O . GLN A 1 594 ? -22.367 2.306 11.315 1.00 95.44 594 GLN A O 1
ATOM 4406 N N . PRO A 1 595 ? -22.564 3.060 13.436 1.00 94.31 595 PRO A N 1
ATOM 4407 C CA . PRO A 1 595 ? -21.325 3.833 13.441 1.00 94.31 595 PRO A CA 1
ATOM 4408 C C . PRO A 1 595 ? -20.116 2.989 13.021 1.00 94.31 595 PRO A C 1
ATOM 4410 O O . PRO A 1 595 ? -20.020 1.811 13.357 1.00 94.31 595 PRO A O 1
ATOM 4413 N N . GLY A 1 596 ? -19.203 3.582 12.250 1.00 94.75 596 GLY A N 1
ATOM 4414 C CA . GLY A 1 596 ? -18.071 2.856 11.661 1.00 94.75 596 GLY A CA 1
ATOM 4415 C C . GLY A 1 596 ? -18.411 1.993 10.433 1.00 94.75 596 GLY A C 1
ATOM 4416 O O . GLY A 1 596 ? -17.533 1.285 9.949 1.00 94.75 596 GLY A O 1
ATOM 4417 N N . CYS A 1 597 ? -19.632 2.068 9.882 1.00 98.06 597 CYS A N 1
ATOM 4418 C CA . CYS A 1 597 ? -20.003 1.397 8.627 1.00 98.06 597 CYS A CA 1
ATOM 4419 C C . CYS A 1 597 ? -20.332 2.382 7.487 1.00 98.06 597 CYS A C 1
ATOM 4421 O O . CYS A 1 597 ? -20.940 3.437 7.700 1.00 98.06 597 CYS A O 1
ATOM 4423 N N . LEU A 1 598 ? -20.012 1.986 6.253 1.00 98.25 598 LEU A N 1
ATOM 4424 C CA . LEU A 1 598 ? -20.477 2.620 5.015 1.00 98.25 598 LEU A CA 1
ATOM 4425 C C . LEU A 1 598 ? -21.694 1.882 4.445 1.00 98.25 598 LEU A C 1
ATOM 4427 O O . LEU A 1 598 ? -21.857 0.678 4.637 1.00 98.25 598 LEU A O 1
ATOM 4431 N N . VAL A 1 599 ? -22.524 2.594 3.682 1.00 98.19 599 VAL A N 1
ATOM 4432 C CA . VAL A 1 599 ? -23.631 2.025 2.904 1.00 98.19 599 VAL A CA 1
ATOM 4433 C C . VAL A 1 599 ? -23.496 2.436 1.441 1.00 98.19 599 VAL A C 1
ATOM 4435 O O . VAL A 1 599 ? -23.644 3.612 1.100 1.00 98.19 599 VAL A O 1
ATOM 4438 N N . LEU A 1 600 ? -23.274 1.455 0.564 1.00 98.25 600 LEU A N 1
ATOM 4439 C CA . LEU A 1 600 ? -23.436 1.612 -0.880 1.00 98.25 600 LEU A CA 1
ATOM 4440 C C . LEU A 1 600 ? -24.907 1.412 -1.235 1.00 98.25 600 LEU A C 1
ATOM 4442 O O . LEU A 1 600 ? -25.485 0.368 -0.945 1.00 98.25 600 LEU A O 1
ATOM 4446 N N . SER A 1 601 ? -25.508 2.410 -1.875 1.00 98.38 601 SER A N 1
ATOM 4447 C CA . SER A 1 601 ? -26.909 2.387 -2.303 1.00 98.38 601 SER A CA 1
ATOM 4448 C C . SER A 1 601 ? -26.967 2.616 -3.806 1.00 98.38 601 SER A C 1
ATOM 4450 O O . SER A 1 601 ? -26.532 3.667 -4.270 1.00 98.38 601 SER A O 1
ATOM 4452 N N . CYS A 1 602 ? -27.464 1.648 -4.578 1.00 98.56 602 CYS A N 1
ATOM 4453 C CA . CYS A 1 602 ? -27.517 1.727 -6.039 1.00 98.56 602 CYS A CA 1
ATOM 4454 C C . CYS A 1 602 ? -28.945 1.590 -6.568 1.00 98.56 602 CYS A C 1
ATOM 4456 O O . CYS A 1 602 ? -29.690 0.701 -6.160 1.00 98.56 602 CYS A O 1
ATOM 4458 N N . ARG A 1 603 ? -29.303 2.448 -7.527 1.00 98.44 603 ARG A N 1
ATOM 4459 C CA . ARG A 1 603 ? -30.546 2.358 -8.289 1.00 98.44 603 ARG A CA 1
ATOM 4460 C C . ARG A 1 603 ? -30.507 1.124 -9.187 1.00 98.44 603 ARG A C 1
ATOM 4462 O O . ARG A 1 603 ? -29.691 1.062 -10.105 1.00 98.44 603 ARG A O 1
ATOM 4469 N N . VAL A 1 604 ? -31.384 0.152 -8.955 1.00 98.12 604 VAL A N 1
ATOM 4470 C CA . VAL A 1 604 ? -31.452 -1.091 -9.745 1.00 98.12 604 VAL A CA 1
ATOM 4471 C C . VAL A 1 604 ? -32.720 -1.145 -10.598 1.00 98.12 604 VAL A C 1
ATOM 4473 O O . VAL A 1 604 ? -33.622 -0.323 -10.453 1.00 98.12 604 VAL A O 1
ATOM 4476 N N . ALA A 1 605 ? -32.777 -2.084 -11.546 1.00 96.88 605 ALA A N 1
ATOM 4477 C CA . ALA A 1 605 ? -33.992 -2.313 -12.323 1.00 96.88 605 ALA A CA 1
ATOM 4478 C C . ALA A 1 605 ? -35.121 -2.843 -11.409 1.00 96.88 605 ALA A C 1
ATOM 4480 O O . ALA A 1 605 ? -34.825 -3.647 -10.524 1.00 96.88 605 ALA A O 1
ATOM 4481 N N . PRO A 1 606 ? -36.405 -2.498 -11.645 1.00 94.75 606 PRO A N 1
ATOM 4482 C CA . PRO A 1 606 ? -37.525 -2.972 -10.817 1.00 94.75 606 PRO A CA 1
ATOM 4483 C C . PRO A 1 606 ? -37.696 -4.499 -10.758 1.00 94.75 606 PRO A C 1
ATOM 4485 O O . PRO A 1 606 ? -38.380 -5.009 -9.881 1.00 94.75 606 PRO A O 1
ATOM 4488 N N . SER A 1 607 ? -37.091 -5.237 -11.693 1.00 95.94 607 SER A N 1
ATOM 4489 C CA . SER A 1 607 ? -37.073 -6.704 -11.730 1.00 95.94 607 SER A CA 1
ATOM 4490 C C . SER A 1 607 ? -35.906 -7.340 -10.960 1.00 95.94 607 SER A C 1
ATOM 4492 O O . SER A 1 607 ? -35.729 -8.556 -11.022 1.00 95.94 607 SER A O 1
ATOM 4494 N N . HIS A 1 608 ? -35.068 -6.551 -10.281 1.00 96.62 608 HIS A N 1
ATOM 4495 C CA . HIS A 1 608 ? -33.917 -7.067 -9.546 1.00 96.62 608 HIS A CA 1
ATOM 4496 C C . HIS A 1 608 ? -34.374 -7.752 -8.241 1.00 96.62 608 HIS A C 1
ATOM 4498 O O . HIS A 1 608 ? -35.027 -7.104 -7.426 1.00 96.62 608 HIS A O 1
ATOM 4504 N N . PRO A 1 609 ? -34.014 -9.028 -7.991 1.00 96.19 609 PRO A N 1
ATOM 4505 C CA . PRO A 1 609 ? -34.614 -9.831 -6.917 1.00 96.19 609 PRO A CA 1
ATOM 4506 C C . PRO A 1 609 ? -34.310 -9.314 -5.505 1.00 96.19 609 PRO A C 1
ATOM 4508 O O . PRO A 1 609 ? -35.076 -9.576 -4.585 1.00 96.19 609 PRO A O 1
ATOM 4511 N N . ASN A 1 610 ? -33.213 -8.567 -5.347 1.00 96.12 610 ASN A N 1
ATOM 4512 C CA . ASN A 1 610 ? -32.768 -8.010 -4.067 1.00 96.12 610 ASN A CA 1
ATOM 4513 C C . ASN A 1 610 ? -32.988 -6.485 -3.980 1.00 96.12 610 ASN A C 1
ATOM 4515 O O . ASN A 1 610 ? -32.294 -5.815 -3.220 1.00 96.12 610 ASN A O 1
ATOM 4519 N N . ALA A 1 611 ? -33.853 -5.911 -4.824 1.00 96.56 611 ALA A N 1
ATOM 4520 C CA . ALA A 1 611 ? -34.258 -4.515 -4.680 1.00 96.56 611 ALA A CA 1
ATOM 4521 C C . ALA A 1 611 ? -35.208 -4.354 -3.483 1.00 96.56 611 ALA A C 1
ATOM 4523 O O . ALA A 1 611 ? -36.070 -5.206 -3.262 1.00 96.56 611 ALA A O 1
ATOM 4524 N N . ASP A 1 612 ? -35.077 -3.263 -2.731 1.00 96.38 612 ASP A N 1
ATOM 4525 C CA . ASP A 1 612 ? -36.075 -2.876 -1.736 1.00 96.38 612 ASP A CA 1
ATOM 4526 C C . ASP A 1 612 ? -37.307 -2.208 -2.382 1.00 96.38 612 ASP A C 1
ATOM 4528 O O . ASP A 1 612 ? -37.399 -2.071 -3.606 1.00 96.38 612 ASP A O 1
ATOM 4532 N N . GLY A 1 613 ? -38.283 -1.808 -1.558 1.00 96.56 613 GLY A N 1
ATOM 4533 C CA . GLY A 1 613 ? -39.532 -1.196 -2.028 1.00 96.56 613 GLY A CA 1
ATOM 4534 C C . GLY A 1 613 ? -39.346 0.116 -2.801 1.00 96.56 613 GLY A C 1
ATOM 4535 O O . GLY A 1 613 ? -40.188 0.451 -3.632 1.00 96.56 613 GLY A O 1
ATOM 4536 N N . ASP A 1 614 ? -38.226 0.813 -2.589 1.00 97.25 614 ASP A N 1
ATOM 4537 C CA . ASP A 1 614 ? -37.867 2.043 -3.300 1.00 97.25 614 ASP A CA 1
ATOM 4538 C C . ASP A 1 614 ? -37.141 1.757 -4.632 1.00 97.25 614 ASP A C 1
ATOM 4540 O O . ASP A 1 614 ? -36.884 2.663 -5.433 1.00 97.25 614 ASP A O 1
ATOM 4544 N N . GLY A 1 615 ? -36.832 0.486 -4.915 1.00 97.06 615 GLY A N 1
ATOM 4545 C CA . GLY A 1 615 ? -36.091 0.041 -6.091 1.00 97.06 615 GLY A CA 1
ATOM 4546 C C . GLY A 1 615 ? -34.586 0.287 -5.972 1.00 97.06 615 GLY A C 1
ATOM 4547 O O . GLY A 1 615 ? -33.938 0.623 -6.974 1.00 97.06 615 GLY A O 1
ATOM 4548 N N . LEU A 1 616 ? -34.037 0.175 -4.758 1.00 98.00 616 LEU A N 1
ATOM 4549 C CA . LEU A 1 616 ? -32.610 0.300 -4.470 1.00 98.00 616 LEU A CA 1
ATOM 4550 C C . LEU A 1 616 ? -32.008 -1.026 -4.000 1.00 98.00 616 LEU A C 1
ATOM 4552 O O . LEU A 1 616 ? -32.650 -1.834 -3.335 1.00 98.00 616 LEU A O 1
ATOM 4556 N N . LEU A 1 617 ? -30.733 -1.232 -4.323 1.00 97.69 617 LEU A N 1
ATOM 4557 C CA . LEU A 1 617 ? -29.896 -2.264 -3.722 1.00 97.69 617 LEU A CA 1
ATOM 4558 C C . LEU A 1 617 ? -28.958 -1.600 -2.713 1.00 97.69 617 LEU A C 1
ATOM 4560 O O . LEU A 1 617 ? -28.162 -0.734 -3.088 1.00 97.69 617 LEU A O 1
ATOM 4564 N N . HIS A 1 618 ? -29.032 -2.031 -1.456 1.00 97.12 618 HIS A N 1
ATOM 4565 C CA . HIS A 1 618 ? -28.159 -1.570 -0.380 1.00 97.12 618 HIS A CA 1
ATOM 4566 C C . HIS A 1 618 ? -27.133 -2.648 -0.008 1.00 97.12 618 HIS A C 1
ATOM 4568 O O . HIS A 1 618 ? -27.488 -3.812 0.167 1.00 97.12 618 HIS A O 1
ATOM 4574 N N . ALA A 1 619 ? -25.874 -2.251 0.164 1.00 97.75 619 ALA A N 1
ATOM 4575 C CA . ALA A 1 619 ? -24.826 -3.070 0.765 1.00 97.75 619 ALA A CA 1
ATOM 4576 C C . ALA A 1 619 ? -24.138 -2.282 1.881 1.00 97.75 619 ALA A C 1
ATOM 4578 O O . ALA A 1 619 ? -23.766 -1.124 1.688 1.00 97.75 619 ALA A O 1
ATOM 4579 N N . ILE A 1 620 ? -23.987 -2.914 3.043 1.00 97.56 620 ILE A N 1
ATOM 4580 C CA . ILE A 1 620 ? -23.253 -2.367 4.186 1.00 97.56 620 ILE A CA 1
ATOM 4581 C C . ILE A 1 620 ? -21.819 -2.888 4.099 1.00 97.56 620 ILE A C 1
ATOM 4583 O O . ILE A 1 620 ? -21.626 -4.074 3.847 1.00 97.56 620 ILE A O 1
ATOM 4587 N N . ILE A 1 621 ? -20.846 -2.002 4.293 1.00 97.81 621 ILE A N 1
ATOM 4588 C CA . ILE A 1 621 ? -19.425 -2.333 4.418 1.00 97.81 621 ILE A CA 1
ATOM 4589 C C . ILE A 1 621 ? -19.010 -1.897 5.821 1.00 97.81 621 ILE A C 1
ATOM 4591 O O . ILE A 1 621 ? -19.111 -0.713 6.156 1.00 97.81 621 ILE A O 1
ATOM 4595 N N . LYS A 1 622 ? -18.600 -2.848 6.654 1.00 97.00 622 LYS A N 1
ATOM 4596 C CA . LYS A 1 622 ? -18.102 -2.598 8.008 1.00 97.00 622 LYS A CA 1
ATOM 4597 C C . LYS A 1 622 ? -16.649 -2.138 7.967 1.00 97.00 622 LYS A C 1
ATOM 4599 O O . LYS A 1 622 ? -15.966 -2.312 6.962 1.00 97.00 622 LYS A O 1
ATOM 4604 N N . LEU A 1 623 ? -16.167 -1.595 9.084 1.00 93.44 623 LEU A N 1
ATOM 4605 C CA . LEU A 1 623 ? -14.749 -1.283 9.253 1.00 93.44 623 LEU A CA 1
ATOM 4606 C C . LEU A 1 623 ? -13.863 -2.524 9.046 1.00 93.44 623 LEU A C 1
ATOM 4608 O O . LEU A 1 623 ? -12.842 -2.429 8.373 1.00 93.44 623 LEU A O 1
ATOM 4612 N N . ASP A 1 624 ? -14.297 -3.685 9.544 1.00 90.44 624 ASP A N 1
ATOM 4613 C CA . ASP A 1 624 ? -13.540 -4.938 9.445 1.00 90.44 624 ASP A CA 1
ATOM 4614 C C . ASP A 1 624 ? -13.368 -5.398 7.980 1.00 90.44 624 ASP A C 1
ATOM 4616 O O . ASP A 1 624 ? -12.262 -5.716 7.542 1.00 90.44 624 ASP A O 1
ATOM 4620 N N . ASP A 1 625 ? -14.438 -5.296 7.179 1.00 91.19 625 ASP A N 1
ATOM 4621 C CA . ASP A 1 625 ? -14.461 -5.627 5.743 1.00 91.19 625 ASP A CA 1
ATOM 4622 C C . ASP A 1 625 ? -13.489 -4.756 4.904 1.00 91.19 625 ASP A C 1
ATOM 4624 O O . ASP A 1 625 ? -13.209 -5.058 3.736 1.00 91.19 625 ASP A O 1
ATOM 4628 N N . LEU A 1 626 ? -12.996 -3.641 5.466 1.00 90.69 626 LEU A N 1
ATOM 4629 C CA . LEU A 1 626 ? -12.036 -2.733 4.829 1.00 90.69 626 LEU A CA 1
ATOM 4630 C C . LEU A 1 626 ? -10.568 -3.108 5.070 1.00 90.69 626 LEU A C 1
ATOM 4632 O O . LEU A 1 626 ? -9.707 -2.566 4.370 1.00 90.69 626 LEU A O 1
ATOM 4636 N N . PHE A 1 627 ? -10.271 -4.020 6.003 1.00 82.12 627 PHE A N 1
ATOM 4637 C CA . PHE A 1 627 ? -8.939 -4.626 6.124 1.00 82.12 627 PHE A CA 1
ATOM 4638 C C . PHE A 1 627 ? -8.740 -5.717 5.067 1.00 82.12 627 PHE A C 1
ATOM 4640 O O . PHE A 1 627 ? -7.715 -5.733 4.387 1.00 82.12 627 PHE A O 1
ATOM 4647 N N . GLU A 1 628 ? -9.754 -6.562 4.849 1.00 79.94 628 GLU A N 1
ATOM 4648 C CA . GLU A 1 628 ? -9.759 -7.561 3.770 1.00 79.94 628 GLU A CA 1
ATOM 4649 C C . GLU A 1 628 ? -9.740 -6.895 2.385 1.00 79.94 628 GLU A C 1
ATOM 4651 O O . GLU A 1 628 ? -9.058 -7.342 1.457 1.00 79.94 628 GLU A O 1
ATOM 4656 N N . ARG A 1 629 ? -10.516 -5.813 2.213 1.00 86.81 629 ARG A N 1
ATOM 4657 C CA . ARG A 1 629 ? -10.761 -5.225 0.895 1.00 86.81 629 ARG A CA 1
ATOM 4658 C C . ARG A 1 629 ? -10.989 -3.718 0.941 1.00 86.81 629 ARG A C 1
ATOM 4660 O O . ARG A 1 629 ? -12.016 -3.229 1.395 1.00 86.81 629 ARG A O 1
ATOM 4667 N N . ARG A 1 630 ? -10.082 -2.972 0.304 1.00 91.31 630 ARG A N 1
ATOM 4668 C CA . ARG A 1 630 ? -10.185 -1.509 0.159 1.00 91.31 630 ARG A CA 1
ATOM 4669 C C . ARG A 1 630 ? -11.517 -1.032 -0.441 1.00 91.31 630 ARG A C 1
ATOM 4671 O O . ARG A 1 630 ? -12.060 -1.648 -1.365 1.00 91.31 630 ARG A O 1
ATOM 4678 N N . VAL A 1 631 ? -11.986 0.130 0.014 1.00 96.06 631 VAL A N 1
ATOM 4679 C CA . VAL A 1 631 ? -13.273 0.730 -0.379 1.00 96.06 631 VAL A CA 1
ATOM 4680 C C . VAL A 1 631 ? -13.395 1.020 -1.888 1.00 96.06 631 VAL A C 1
ATOM 4682 O O . VAL A 1 631 ? -14.469 0.811 -2.456 1.00 96.06 631 VAL A O 1
ATOM 4685 N N . GLU A 1 632 ? -12.315 1.396 -2.591 1.00 94.81 632 GLU A N 1
ATOM 4686 C CA . GLU A 1 632 ? -12.339 1.580 -4.055 1.00 94.81 632 GLU A CA 1
ATOM 4687 C C . GLU A 1 632 ? -12.676 0.266 -4.766 1.00 94.81 632 GLU A C 1
ATOM 4689 O O . GLU A 1 632 ? -13.410 0.242 -5.755 1.00 94.81 632 GLU A O 1
ATOM 4694 N N . THR A 1 633 ? -12.141 -0.846 -4.255 1.00 92.62 633 THR A N 1
ATOM 4695 C CA . THR A 1 633 ? -12.355 -2.195 -4.789 1.00 92.62 633 THR A CA 1
ATOM 4696 C C . THR A 1 633 ? -13.809 -2.616 -4.584 1.00 92.62 633 THR A C 1
ATOM 4698 O O . THR A 1 633 ? -14.423 -3.115 -5.529 1.00 92.62 633 THR A O 1
ATOM 4701 N N . TRP A 1 634 ? -14.386 -2.346 -3.406 1.00 95.88 634 TRP A N 1
ATOM 4702 C CA . TRP A 1 634 ? -15.820 -2.524 -3.153 1.00 95.88 634 TRP A CA 1
ATOM 4703 C C . TRP A 1 634 ? -16.674 -1.722 -4.148 1.00 95.88 634 TRP A C 1
ATOM 4705 O O . TRP A 1 634 ? -17.463 -2.313 -4.881 1.00 95.88 634 TRP A O 1
ATOM 4715 N N . MET A 1 635 ? -16.474 -0.404 -4.266 1.00 96.69 635 MET A N 1
ATOM 4716 C CA . MET A 1 635 ? -17.244 0.462 -5.179 1.00 96.69 635 MET A CA 1
ATOM 4717 C C . MET A 1 635 ? -17.101 0.067 -6.660 1.00 96.69 635 MET A C 1
ATOM 4719 O O . MET A 1 635 ? -18.078 0.054 -7.423 1.00 96.69 635 MET A O 1
ATOM 4723 N N . ARG A 1 636 ? -15.879 -0.262 -7.096 1.00 94.25 636 ARG A N 1
ATOM 4724 C CA . ARG A 1 636 ? -15.571 -0.656 -8.478 1.00 94.25 636 ARG A CA 1
ATOM 4725 C C . ARG A 1 636 ? -16.238 -1.973 -8.853 1.00 94.25 636 ARG A C 1
ATOM 4727 O O . ARG A 1 636 ? -16.783 -2.078 -9.952 1.00 94.25 636 ARG A O 1
ATOM 4734 N N . ASP A 1 637 ? -16.207 -2.954 -7.963 1.00 94.31 637 ASP A N 1
ATOM 4735 C CA . ASP A 1 637 ? -16.705 -4.298 -8.249 1.00 94.31 637 ASP A CA 1
ATOM 4736 C C . ASP A 1 637 ? -18.163 -4.508 -7.771 1.00 94.31 637 ASP A C 1
ATOM 4738 O O . ASP A 1 637 ? -18.742 -5.553 -8.057 1.00 94.31 637 ASP A O 1
ATOM 4742 N N . PHE A 1 638 ? -18.793 -3.510 -7.128 1.00 96.06 638 PHE A N 1
ATOM 4743 C CA . PHE A 1 638 ? -20.223 -3.530 -6.792 1.00 96.06 638 PHE A CA 1
ATOM 4744 C C . PHE A 1 638 ? -21.080 -3.719 -8.054 1.00 96.06 638 PHE A C 1
ATOM 4746 O O . PHE A 1 638 ? -20.945 -2.972 -9.034 1.00 96.06 638 PHE A O 1
ATOM 4753 N N . ALA A 1 639 ? -21.929 -4.750 -8.038 1.00 88.81 639 ALA A N 1
ATOM 4754 C CA . ALA A 1 639 ? -22.708 -5.192 -9.190 1.00 88.81 639 ALA A CA 1
ATOM 4755 C C . ALA A 1 639 ? -23.828 -4.197 -9.540 1.00 88.81 639 ALA A C 1
ATOM 4757 O O . ALA A 1 639 ? -24.390 -3.538 -8.671 1.00 88.81 639 ALA A O 1
ATOM 4758 N N . GLY A 1 640 ? -24.134 -4.054 -10.834 1.00 92.12 640 GLY A N 1
ATOM 4759 C CA . GLY A 1 640 ? -25.115 -3.084 -11.348 1.00 92.12 640 GLY A CA 1
ATOM 4760 C C . GLY A 1 640 ? -24.643 -1.622 -11.324 1.00 92.12 640 GLY A C 1
ATOM 4761 O O . GLY A 1 640 ? -24.915 -0.877 -12.265 1.00 92.12 640 GLY A O 1
ATOM 4762 N N . ALA A 1 641 ? -23.868 -1.221 -10.314 1.00 97.62 641 ALA A N 1
ATOM 4763 C CA . ALA A 1 641 ? -23.286 0.110 -10.212 1.00 97.62 641 ALA A CA 1
ATOM 4764 C C . ALA A 1 641 ? -22.346 0.427 -11.391 1.00 97.62 641 ALA A C 1
ATOM 4766 O O . ALA A 1 641 ? -21.384 -0.293 -11.663 1.00 97.62 641 ALA A O 1
ATOM 4767 N N . SER A 1 642 ? -22.588 1.556 -12.051 1.00 98.06 642 SER A N 1
ATOM 4768 C CA . SER A 1 642 ? -21.822 2.083 -13.186 1.00 98.06 642 SER A CA 1
ATOM 4769 C C . SER A 1 642 ? -21.389 3.537 -12.981 1.00 98.06 642 SER A C 1
ATOM 4771 O O . SER A 1 642 ? -20.295 3.903 -13.406 1.00 98.06 642 SER A O 1
ATOM 4773 N N . HIS A 1 643 ? -22.189 4.347 -12.282 1.00 98.50 643 HIS A N 1
ATOM 4774 C CA . HIS A 1 643 ? -21.915 5.767 -12.083 1.00 98.50 643 HIS A CA 1
ATOM 4775 C C . HIS A 1 643 ? -22.088 6.193 -10.624 1.00 98.50 643 HIS A C 1
ATOM 4777 O O . HIS A 1 643 ? -23.075 5.839 -9.990 1.00 98.50 643 HIS A O 1
ATOM 4783 N N . ILE A 1 644 ? -21.160 7.003 -10.129 1.00 98.44 644 ILE A N 1
ATOM 4784 C CA . ILE A 1 644 ? -21.260 7.694 -8.841 1.00 98.44 644 ILE A CA 1
ATOM 4785 C C . ILE A 1 644 ? -22.121 8.946 -9.039 1.00 98.44 644 ILE A C 1
ATOM 4787 O O . ILE A 1 644 ? -21.920 9.668 -10.020 1.00 98.44 644 ILE A O 1
ATOM 4791 N N . LEU A 1 645 ? -23.051 9.216 -8.123 1.00 98.50 645 LEU A N 1
ATOM 4792 C CA . LEU A 1 645 ? -23.710 10.518 -8.014 1.00 98.50 645 LEU A CA 1
ATOM 4793 C C . LEU A 1 645 ? -22.976 11.387 -6.988 1.00 98.50 645 LEU A C 1
ATOM 4795 O O . LEU A 1 645 ? -23.034 11.113 -5.791 1.00 98.50 645 LEU A O 1
ATOM 4799 N N . ASP A 1 646 ? -22.339 12.459 -7.454 1.00 98.00 646 ASP A N 1
ATOM 4800 C CA . ASP A 1 646 ? -21.938 13.570 -6.592 1.00 98.00 646 ASP A CA 1
ATOM 4801 C C . ASP A 1 646 ? -23.203 14.362 -6.230 1.00 98.00 646 ASP A C 1
ATOM 4803 O O . ASP A 1 646 ? -23.736 15.118 -7.051 1.00 98.00 646 ASP A O 1
ATOM 4807 N N . VAL A 1 647 ? -23.711 14.119 -5.021 1.00 96.81 647 VAL A N 1
ATOM 4808 C CA . VAL A 1 647 ? -24.977 14.669 -4.512 1.00 96.81 647 VAL A CA 1
ATOM 4809 C C . VAL A 1 647 ? -24.954 16.192 -4.380 1.00 96.81 647 VAL A C 1
ATOM 4811 O O . VAL A 1 647 ? -25.946 16.843 -4.695 1.00 96.81 647 VAL A O 1
ATOM 4814 N N . TYR A 1 648 ? -23.818 16.780 -3.993 1.00 96.44 648 TYR A N 1
ATOM 4815 C CA . TYR A 1 648 ? -23.699 18.224 -3.755 1.00 96.44 648 TYR A CA 1
ATOM 4816 C C . TYR A 1 648 ? -23.581 19.018 -5.053 1.00 96.44 648 TYR A C 1
ATOM 4818 O O . TYR A 1 648 ? -24.046 20.153 -5.139 1.00 96.44 648 TYR A O 1
ATOM 4826 N N . ARG A 1 649 ? -22.967 18.423 -6.082 1.00 96.69 649 ARG A N 1
ATOM 4827 C CA . ARG A 1 649 ? -22.843 19.030 -7.416 1.00 96.69 649 ARG A CA 1
ATOM 4828 C C . ARG A 1 649 ? -23.936 18.582 -8.390 1.00 96.69 649 ARG A C 1
ATOM 4830 O O . ARG A 1 649 ? -23.919 19.017 -9.540 1.00 96.69 649 ARG A O 1
ATOM 4837 N N . ASN A 1 650 ? -24.838 17.696 -7.956 1.00 96.75 650 ASN A N 1
ATOM 4838 C CA . ASN A 1 650 ? -25.823 16.992 -8.782 1.00 96.75 650 ASN A CA 1
ATOM 4839 C C . ASN A 1 650 ? -25.208 16.439 -10.089 1.00 96.75 650 ASN A C 1
ATOM 4841 O O . ASN A 1 650 ? -25.707 16.656 -11.196 1.00 96.75 650 ASN A O 1
ATOM 4845 N N . LYS A 1 651 ? -24.038 15.796 -9.965 1.00 97.88 651 LYS A N 1
ATOM 4846 C CA . LYS A 1 651 ? -23.164 15.430 -11.091 1.00 97.88 651 LYS A CA 1
ATOM 4847 C C . LYS A 1 651 ? -22.917 13.926 -11.103 1.00 97.88 651 LYS A C 1
ATOM 4849 O O . LYS A 1 651 ? -22.205 13.387 -10.259 1.00 97.88 651 LYS A O 1
ATOM 4854 N N . ARG A 1 652 ? -23.448 13.243 -12.118 1.00 98.06 652 ARG A N 1
ATOM 4855 C CA . ARG A 1 652 ? -23.192 11.815 -12.344 1.00 98.06 652 ARG A CA 1
ATOM 4856 C C . ARG A 1 652 ? -21.843 11.600 -13.045 1.00 98.06 652 ARG A C 1
ATOM 4858 O O . ARG A 1 652 ? -21.612 12.137 -14.130 1.00 98.06 652 ARG A O 1
ATOM 4865 N N . VAL A 1 653 ? -20.964 10.779 -12.467 1.00 97.75 653 VAL A N 1
ATOM 4866 C CA . VAL A 1 653 ? -19.627 10.461 -13.007 1.00 97.75 653 VAL A CA 1
ATOM 4867 C C . VAL A 1 653 ? -19.454 8.950 -13.171 1.00 97.75 653 VAL A C 1
ATOM 4869 O O . VAL A 1 653 ? -19.739 8.177 -12.264 1.00 97.75 653 VAL A O 1
ATOM 4872 N N . ASP A 1 654 ? -18.970 8.510 -14.336 1.00 97.44 654 ASP A N 1
ATOM 4873 C CA . ASP A 1 654 ? -18.626 7.102 -14.594 1.00 97.44 654 ASP A CA 1
ATOM 4874 C C . ASP A 1 654 ? -17.556 6.627 -13.597 1.00 97.44 654 ASP A C 1
ATOM 4876 O O . ASP A 1 654 ? -16.451 7.182 -13.549 1.00 97.44 654 ASP A O 1
ATOM 4880 N N . LYS A 1 655 ? -17.861 5.575 -12.825 1.00 95.88 655 LYS A N 1
ATOM 4881 C CA . LYS A 1 655 ? -16.964 5.066 -11.778 1.00 95.88 655 LYS A CA 1
ATOM 4882 C C . LYS A 1 655 ? -15.623 4.581 -12.339 1.00 95.88 655 LYS A C 1
ATOM 4884 O O . LYS A 1 655 ? -14.614 4.618 -11.642 1.00 95.88 655 LYS A O 1
ATOM 4889 N N . ARG A 1 656 ? -15.577 4.194 -13.620 1.00 93.19 656 ARG A N 1
ATOM 4890 C CA . ARG A 1 656 ? -14.338 3.815 -14.319 1.00 93.19 656 ARG A CA 1
ATOM 4891 C C . ARG A 1 656 ? -13.383 4.987 -14.506 1.00 93.19 656 ARG A C 1
ATOM 4893 O O . ARG A 1 656 ? -12.191 4.743 -14.598 1.00 93.19 656 ARG A O 1
ATOM 4900 N N . LYS A 1 657 ? -13.885 6.228 -14.571 1.00 93.69 657 LYS A N 1
ATOM 4901 C CA . LYS A 1 657 ? -13.055 7.441 -14.669 1.00 93.69 657 LYS A CA 1
ATOM 4902 C C . LYS A 1 657 ? -12.483 7.839 -13.313 1.00 93.69 657 LYS A C 1
ATOM 4904 O O . LYS A 1 657 ? -11.328 8.235 -13.248 1.00 93.69 657 LYS A O 1
ATOM 4909 N N . VAL A 1 658 ? -13.275 7.690 -12.250 1.00 92.88 658 VAL A N 1
ATOM 4910 C CA . VAL A 1 658 ? -12.852 7.971 -10.867 1.00 92.88 658 VAL A CA 1
ATOM 4911 C C . VAL A 1 658 ? -11.770 6.985 -10.418 1.00 92.88 658 VAL A C 1
ATOM 4913 O O . VAL A 1 658 ? -10.743 7.390 -9.891 1.00 92.88 658 VAL A O 1
ATOM 4916 N N . PHE A 1 659 ? -11.950 5.693 -10.707 1.00 91.06 659 PHE A N 1
ATOM 4917 C CA . PHE A 1 659 ? -11.021 4.628 -10.305 1.00 91.06 659 PHE A CA 1
ATOM 4918 C C . PHE A 1 659 ? -10.086 4.165 -11.441 1.00 91.06 659 PHE A C 1
ATOM 4920 O O . PHE A 1 659 ? -9.640 3.017 -11.446 1.00 91.06 659 PHE A O 1
ATOM 4927 N N . ALA A 1 660 ? -9.806 5.029 -12.424 1.00 73.50 660 ALA A N 1
ATOM 4928 C CA . ALA A 1 660 ? -9.066 4.671 -13.642 1.00 73.50 660 ALA A CA 1
ATOM 4929 C C . ALA A 1 660 ? -7.583 4.331 -13.410 1.00 73.50 660 ALA A C 1
ATOM 4931 O O . ALA A 1 660 ? -6.999 3.563 -14.173 1.00 73.50 660 ALA A O 1
ATOM 4932 N N . SER A 1 661 ? -6.957 4.968 -12.419 1.00 53.97 661 SER A N 1
ATOM 4933 C CA . SER A 1 661 ? -5.554 5.379 -12.571 1.00 53.97 661 SER A CA 1
ATOM 4934 C C . SER A 1 661 ? -4.500 4.426 -12.000 1.00 53.97 661 SER A C 1
ATOM 4936 O O . SER A 1 661 ? -3.387 4.407 -12.514 1.00 53.97 661 SER A O 1
ATOM 4938 N N . ASN A 1 662 ? -4.819 3.648 -10.956 1.00 48.62 662 ASN A N 1
ATOM 4939 C CA . ASN A 1 662 ? -3.793 3.081 -10.059 1.00 48.62 662 ASN A CA 1
ATOM 4940 C C . ASN A 1 662 ? -3.856 1.552 -9.846 1.00 48.62 662 ASN A C 1
ATOM 4942 O O . ASN A 1 662 ? -3.247 1.055 -8.905 1.00 48.62 662 ASN A O 1
ATOM 4946 N N . TYR A 1 663 ? -4.585 0.786 -10.669 1.00 50.19 663 TYR A N 1
ATOM 4947 C CA . TYR A 1 663 ? -4.682 -0.675 -10.494 1.00 50.19 663 TYR A CA 1
ATOM 4948 C C . TYR A 1 663 ? -4.441 -1.455 -11.793 1.00 50.19 663 TYR A C 1
ATOM 4950 O O . TYR A 1 663 ? -5.356 -1.684 -12.589 1.00 50.19 663 TYR A O 1
ATOM 4958 N N . THR A 1 664 ? -3.208 -1.937 -11.970 1.00 43.34 664 THR A N 1
ATOM 4959 C CA . THR A 1 664 ? -2.876 -2.975 -12.955 1.00 43.34 664 THR A CA 1
ATOM 4960 C C . THR A 1 664 ? -3.549 -4.277 -12.527 1.00 43.34 664 THR A C 1
ATOM 4962 O O . THR A 1 664 ? -3.059 -4.998 -11.663 1.00 43.34 664 THR A O 1
ATOM 4965 N N . ARG A 1 665 ? -4.719 -4.572 -13.098 1.00 44.97 665 ARG A N 1
ATOM 4966 C CA . ARG A 1 665 ? -5.484 -5.778 -12.766 1.00 44.97 665 ARG A CA 1
ATOM 4967 C C . ARG A 1 665 ? -4.738 -7.008 -13.300 1.00 44.97 665 ARG A C 1
ATOM 4969 O O . ARG A 1 665 ? -4.746 -7.227 -14.510 1.00 44.97 665 ARG A O 1
ATOM 4976 N N . LEU A 1 666 ? -4.147 -7.817 -12.415 1.00 44.56 666 LEU A N 1
ATOM 4977 C CA . LEU A 1 666 ? -3.497 -9.109 -12.717 1.00 44.56 666 LEU A CA 1
ATOM 4978 C C . LEU A 1 666 ? -4.518 -10.191 -13.133 1.00 44.56 666 LEU A C 1
ATOM 4980 O O . LEU A 1 666 ? -4.565 -11.285 -12.591 1.00 44.56 666 LEU A O 1
ATOM 4984 N N . ARG A 1 667 ? -5.373 -9.891 -14.114 1.00 45.00 667 ARG A N 1
ATOM 4985 C CA . ARG A 1 667 ? -6.486 -10.746 -14.557 1.00 45.00 667 ARG A CA 1
ATOM 4986 C C . ARG A 1 667 ? -6.063 -11.853 -15.539 1.00 45.00 667 ARG A C 1
ATOM 4988 O O . ARG A 1 667 ? -6.855 -12.250 -16.387 1.00 45.00 667 ARG A O 1
ATOM 4995 N N . ALA A 1 668 ? -4.801 -12.274 -15.471 1.00 43.03 668 ALA A N 1
ATOM 4996 C CA . ALA A 1 668 ? -4.149 -13.123 -16.469 1.00 43.03 668 ALA A CA 1
ATOM 4997 C C . ALA A 1 668 ? -3.731 -14.513 -15.949 1.00 43.03 668 ALA A C 1
ATOM 4999 O O . ALA A 1 668 ? -3.207 -15.292 -16.739 1.00 43.03 668 ALA A O 1
ATOM 5000 N N . MET A 1 669 ? -3.957 -14.830 -14.666 1.00 44.81 669 MET A N 1
ATOM 5001 C CA . MET A 1 669 ? -3.630 -16.148 -14.096 1.00 44.81 669 MET A CA 1
ATOM 5002 C C . MET A 1 669 ? -4.854 -17.077 -14.051 1.00 44.81 669 MET A C 1
ATOM 5004 O O . MET A 1 669 ? -4.773 -18.179 -14.579 1.00 44.81 669 MET A O 1
ATOM 5008 N N . ASP A 1 670 ? -6.018 -16.598 -13.592 1.00 45.69 670 ASP A N 1
ATOM 5009 C CA . ASP A 1 670 ? -7.265 -17.391 -13.472 1.00 45.69 670 ASP A CA 1
ATOM 5010 C C . ASP A 1 670 ? -7.768 -18.004 -14.801 1.00 45.69 670 ASP A C 1
ATOM 5012 O O . ASP A 1 670 ? -8.619 -18.889 -14.813 1.00 45.69 670 ASP A O 1
ATOM 5016 N N . VAL A 1 671 ? -7.278 -17.518 -15.948 1.00 46.34 671 VAL A N 1
ATOM 5017 C CA . VAL A 1 671 ? -7.643 -18.039 -17.279 1.00 46.34 671 VAL A CA 1
ATOM 5018 C C . VAL A 1 671 ? -6.825 -19.282 -17.654 1.00 46.34 671 VAL A C 1
ATOM 5020 O O . VAL A 1 671 ? -7.235 -20.006 -18.554 1.00 46.34 671 VAL A O 1
ATOM 5023 N N . LEU A 1 672 ? -5.700 -19.559 -16.984 1.00 47.38 672 LEU A N 1
ATOM 5024 C CA . LEU A 1 672 ? -4.887 -20.751 -17.255 1.00 47.38 672 LEU A CA 1
ATOM 5025 C C . LEU A 1 672 ? -5.394 -21.992 -16.507 1.00 47.38 672 LEU A C 1
ATOM 5027 O O . LEU A 1 672 ? -5.437 -23.059 -17.111 1.00 47.38 672 LEU A O 1
ATOM 5031 N N . GLU A 1 673 ? -5.885 -21.859 -15.271 1.00 48.66 673 GLU A N 1
ATOM 5032 C CA . GLU A 1 673 ? -6.472 -22.996 -14.534 1.00 48.66 673 GLU A CA 1
ATOM 5033 C C . GLU A 1 673 ? -7.756 -23.530 -15.198 1.00 48.66 673 GLU A C 1
ATOM 5035 O O . GLU A 1 673 ? -8.044 -24.720 -15.142 1.00 48.66 673 GLU A O 1
ATOM 5040 N N . ALA A 1 674 ? -8.496 -22.681 -15.921 1.00 49.03 674 ALA A N 1
ATOM 5041 C CA . ALA A 1 674 ? -9.702 -23.081 -16.650 1.00 49.03 674 ALA A CA 1
ATOM 5042 C C . ALA A 1 674 ? -9.443 -23.886 -17.948 1.00 49.03 674 ALA A C 1
ATOM 5044 O O . ALA A 1 674 ? -10.407 -24.256 -18.622 1.00 49.03 674 ALA A O 1
ATOM 5045 N N . TYR A 1 675 ? -8.182 -24.128 -18.335 1.00 49.22 675 TYR A N 1
ATOM 5046 C CA . TYR A 1 675 ? -7.831 -24.879 -19.552 1.00 49.22 675 TYR A CA 1
ATOM 5047 C C . TYR A 1 675 ? -7.302 -26.300 -19.308 1.00 49.22 675 TYR A C 1
ATOM 5049 O O . TYR A 1 675 ? -7.321 -27.094 -20.251 1.00 49.22 675 TYR A O 1
ATOM 5057 N N . ASP A 1 676 ? -6.906 -26.653 -18.081 1.00 50.44 676 ASP A N 1
ATOM 5058 C CA . ASP A 1 676 ? -6.404 -28.003 -17.772 1.00 50.44 676 ASP A CA 1
ATOM 5059 C C . ASP A 1 676 ? -7.534 -29.050 -17.624 1.00 50.44 676 ASP A C 1
ATOM 5061 O O . ASP A 1 676 ? -7.306 -30.237 -17.849 1.00 50.44 676 ASP A O 1
ATOM 5065 N N . ASP A 1 677 ? -8.782 -28.625 -17.387 1.00 48.62 677 ASP A N 1
ATOM 5066 C CA . ASP A 1 677 ? -9.963 -29.507 -17.263 1.00 48.62 677 ASP A CA 1
ATOM 5067 C C . ASP A 1 677 ? -10.610 -29.923 -18.612 1.00 48.62 677 ASP A C 1
ATOM 5069 O O . ASP A 1 677 ? -11.660 -30.568 -18.631 1.00 48.62 677 ASP A O 1
ATOM 5073 N N . ILE A 1 678 ? -10.022 -29.565 -19.765 1.00 48.53 678 ILE A N 1
ATOM 5074 C CA . ILE A 1 678 ? -10.584 -29.860 -21.108 1.00 48.53 678 ILE A CA 1
ATOM 5075 C C . ILE A 1 678 ? -9.824 -30.991 -21.847 1.00 48.53 678 ILE A C 1
ATOM 5077 O O . ILE A 1 678 ? -10.204 -31.376 -22.954 1.00 48.53 678 ILE A O 1
ATOM 5081 N N . TYR A 1 679 ? -8.799 -31.597 -21.231 1.00 45.56 679 TYR A N 1
ATOM 5082 C CA . TYR A 1 679 ? -8.060 -32.738 -21.800 1.00 45.56 679 TYR A CA 1
ATOM 5083 C C . TYR A 1 679 ? -7.900 -33.929 -20.835 1.00 45.56 679 TYR A C 1
ATOM 5085 O O . TYR A 1 679 ? -6.785 -34.280 -20.444 1.00 45.56 679 TYR A O 1
ATOM 5093 N N . ILE A 1 680 ? -9.016 -34.615 -20.548 1.00 43.06 680 ILE A N 1
ATOM 5094 C CA . ILE A 1 680 ? -9.059 -36.042 -20.163 1.00 43.06 680 ILE A CA 1
ATOM 5095 C C . ILE A 1 680 ? -10.148 -36.748 -20.983 1.00 43.06 680 ILE A C 1
ATOM 5097 O O . ILE A 1 680 ? -11.294 -36.248 -20.982 1.00 43.06 680 ILE A O 1
#

Nearest PDB structures (foldseek):
  4y5w-assembly1_C  TM=5.477E-01  e=8.803E-06  Homo sapiens

pLDDT: mean 74.56, std 25.59, range [25.66, 98.69]

Mean predicted aligned error: 18.85 Å

Sequence (680 aa):
MGTPTWWTNQMPELVHRRELMQTVEKWQTMYVRYKCQPEAQVTQTGWDLSMSQRYADQLALEEQQPYLSEESLLYNGLAPTNIALRIVEAPAEFAVPVKQDRRLTPNFKVRVEVSYKSRCSFPLTLKAYVISQQEKDSVPEWVPDDFLDPDLPQRKPVTELKGTTVITHHFEGTAAGSPKHGSSKAAQAQQLGGLLAGGLDAAAAAQALGLAGELDPRLLEQVLQQTAHGGAVDPATAAALAAAAQLGGATGNATLDALSNALGGGAAAAAEAEAQMSHDYEFSSVELVKPTRMNKVYLVFACSILEQDLMFVVYNIPTVGICRAEQRAKACQKLGVSYAELGGVDALFAADNPLGIGQGGPPARSITLQNGGGGGSLVQQQQRKRGSGPGWGDGSMMGLDGMGGQTRGYGEGLMGLAASGSDMNLAALAAGADMAGMGMGMQLDGVMPGLADAAAAGVMGGGAGAVRLGGMEGAGDAQPRSRAALRELLIEEYEGTGLHRKLSPLDIQALESQAGFPIECTASNHSVTISQQQWDEFVGQYRLVLKLLRQIANVWNLEDPCVIAGFDMDRLGTVQALSLEPVGTFICRFSMSQPGCLVLSCRVAPSHPNADGDGLLHAIIKLDDLFERRVETWMRDFAGASHILDVYRNKRVDKRKVFASNYTRLRAMDVLEAYDDIYI

Solvent-accessible surface area (backbone atoms only — not comparable to full-atom values): 42308 Å² total; per-residue (Å²): 128,73,68,46,95,86,65,50,96,58,46,55,56,29,36,57,71,41,30,67,41,81,68,50,69,80,40,49,50,32,32,34,25,48,50,90,50,82,49,34,44,81,42,92,73,49,44,46,42,74,59,43,49,52,38,52,53,50,48,48,64,73,70,72,44,79,75,60,59,63,68,65,52,76,39,79,72,23,56,51,50,33,39,32,64,44,62,77,39,39,30,26,44,50,67,40,57,38,49,45,74,42,62,51,46,43,46,38,25,36,36,41,38,40,32,27,58,50,42,27,57,49,61,36,40,40,35,59,47,58,39,44,53,67,51,64,74,43,47,40,65,58,73,60,66,87,74,43,66,87,86,54,84,67,72,83,70,85,36,48,78,42,56,50,43,70,49,77,47,74,48,77,50,69,24,92,82,67,77,75,88,66,56,71,62,55,54,51,51,52,53,45,51,53,37,43,75,70,70,43,52,71,67,61,37,34,52,77,69,70,49,82,84,79,74,60,67,67,59,59,50,50,55,54,51,61,70,70,59,76,72,87,74,54,68,68,59,54,49,51,53,54,54,58,65,72,63,78,82,79,88,76,71,64,66,56,60,51,47,50,56,64,67,66,70,72,74,71,90,67,78,67,63,69,33,73,49,75,50,77,46,71,33,41,54,41,17,42,68,39,54,42,82,75,37,52,32,29,45,33,44,35,32,42,45,78,89,58,30,42,38,36,30,37,40,71,60,50,27,25,32,32,87,49,78,86,48,42,56,62,35,20,60,70,69,36,47,66,53,79,69,41,62,74,39,58,59,58,73,63,60,82,55,79,81,68,84,78,74,94,71,79,84,82,74,86,78,79,89,75,92,81,82,86,87,88,88,84,84,89,82,92,90,90,86,91,81,82,83,87,80,88,82,89,89,80,86,87,85,84,89,82,85,88,83,82,85,85,80,88,81,90,87,82,91,81,90,84,90,84,90,84,86,88,84,89,81,88,90,89,83,89,83,90,82,84,84,83,88,78,88,79,89,78,90,79,82,89,81,89,86,88,81,89,82,94,82,89,83,88,83,91,79,91,77,91,77,90,76,89,73,88,70,74,86,67,78,78,72,71,55,27,67,65,55,49,52,51,49,56,49,52,61,48,60,74,61,74,64,80,55,74,82,48,78,57,29,52,46,33,53,43,36,73,50,68,44,73,80,77,74,54,94,80,54,82,77,55,66,60,55,70,68,49,49,53,51,39,54,55,40,48,51,39,36,51,53,36,48,60,78,41,38,88,49,59,50,32,76,85,62,34,61,48,49,55,63,61,44,50,71,66,56,49,50,60,63,42,67,81,48,62,70,14,32,26,42,33,24,57,32,92,92,43,65,28,22,38,34,42,40,25,23,46,59,87,84,44,93,74,42,48,98,88,30,35,35,75,47,79,44,48,54,71,56,44,74,83,41,50,67,67,58,51,62,68,66,38,78,75,47,50,24,38,44,14,73,91,75,74,41,79,42,54,44,64,69,78,68,58,84,85,72,88,75,81,80,74,56,78,68,55,69,72,56,67,82,77,76,129

Organism: Tetradesmus obliquus (NCBI:txid3088)

Foldseek 3Di:
DDFDPQDDPCLLVLLLVQHWRPPLVVQKWKWKDAFPRQFTDTDDFADAPVVNVVVLVVVCVVVVDVVCVVVVCVPVLAAFGGKDKDWPTDTSNQLAAAEFLDFRPPFIKMKIKTKHQFKHKAKKKKFKDKDFPVCVVVVRNDDQLVLPDPPPDRDDHLWDKDFQGMDMDIDTDGADPHDDPPCPVVVLVVQLVVVVVVVDDSVRSCVVVVNVPDDDVVVVVVVVVVVVDDDDDDVVVVVVVVVVVVPPDDDDDPVVVVVCCVVVPPPDPPPRPIDMDMDMDTRGRIGTNDFSVLTWMWMKMWMQRRSRMIMIMTRNNTYGYDNDPVCRCVSCVSSSHHVVSNPSVVVVVVPVCVVPPDDDDPDDDDDDDDDDDDDDDDDDDDDDDDDDDDDDDDDDDDDDDDDDDDDDDDDDDDDDDDDDDDDDDDDDDDDDDDDDDDDDDDDDDDDDDDDDDDDDDDDDDDDDDDDDDDDPPDPPPPPFQFLVVVLVVLQVVLVVLVAPDDQDPLLSLLLSVLLPQDSDDDVVRRPDGDDPVSVVVSVVLVVLQSLLCSLQSVLCNDVVQNQADHSNCAPVNQLVLQLPPDWQEWHKYDHSPDRQKIKIKTQHDPPDPQADPSRIHIDIQHNVNSSVPPPLRCQVPPPRHQWYQSSVVRDTHGSCVVSVDDDPPPPPPVVVVVPVVPDD

Secondary structure (DSSP, 8-state):
-PPPTT--TTHHHHHHHTPBPTTGGGGEEEEEE-TT-SSPEEESS-EEHHHHHHHHHHHHHHS--GGGGTGGGGGTTTS-SEEEEEEEE-BGGGGSPEETTPBPSSPEEEEEEEEESSEEEEEEEEEEEEEEHHHHHSGGG---TTTS-TTS-----SS-EESS-EEEEEEEEE-TTSPPS-HHHHHHHHHHHHHHHTT--HHHHHHHTT-TTT--HHHHHHHHHHHHS-PPPPHHHHHHHHHHHHT----SSHHHHHHHHHHHTTS-------EEEEEEEEETT-EE-S--TT--EEEEEEEEETTTEEEEEEEEEEE-EESSGGGHHHHHHHHT--TGGGTTTHHHHHHT-GGG-S--PPP----------------------------------------------------------------------------------------------------------------------BHHHHHHHHHHHHHTTT-SSPPPHHHHHHHHHHTT--S---TTGGG-B--HHHHHHHHHHHHHHHHHHHHTHHHHT-BTTB-B--TT--HHHHHHHHHTSPTTEEEEEE-TTSTT-EEEEEE--TT-TT--TTSEEEEEE-STHHHHS-HHHHHHH-SS--EEEETTTTEEEEHHHHT-SS----TTSHHHHTTGGG--